Protein AF-A0A1B1MHD8-F1 (afdb_monomer)

Organism: Streptomyces lincolnensis (NCBI:txid1915)

Foldseek 3Di:
DDDDDDDDDDDDDDDDDDDPPDDDDDDDDPDPDVPPPPVPDFPQAFQKAFQPLWDWDDPDDQKIWTHDDLLQIKIWDRHDPLRVVLNVVRHRPDGPVVSQVVCVVSVHDPCPSVVVSSQCLQSLRIAHSPAQPDLLVVVVVVVQLCVLLVVVLSVQSSVDSGHRLSSNLLSLQLQAEEEEEDQALQRLLLLLLSQLNRRQYYAYDDADAADCNRDAVLGQHNVRGGPGRRVSSVVSSCVSHSDHRDDDDDDDPPDDPCPRHQEYEYEHPDLLCLVQNDQVVCVVCLVVQHWYWYWYDHAQKTKTAQGDRQLAAADSLLVNVVVCVVPVCVVVVSVCVVPDDDDPDTDDDRVSSNVRSVVNSVQVSCVSSVHHDLSRQWMWMAGPPVRDIDTHGRQHDPPDPRNNNVVVVVVVVVPPDDDDDDDDDDDDDDDDDDDDDDPDPIDMDRDPD

Structure (mmCIF, N/CA/C/O backbone):
data_AF-A0A1B1MHD8-F1
#
_entry.id   AF-A0A1B1MHD8-F1
#
loop_
_atom_site.group_PDB
_atom_site.id
_atom_site.type_symbol
_atom_site.label_atom_id
_atom_site.label_alt_id
_atom_site.label_comp_id
_atom_site.label_asym_id
_atom_site.label_entity_id
_atom_site.label_seq_id
_atom_site.pdbx_PDB_ins_code
_atom_site.Cartn_x
_atom_site.Cartn_y
_atom_site.Cartn_z
_atom_site.occupancy
_atom_site.B_iso_or_equiv
_atom_site.auth_seq_id
_atom_site.auth_comp_id
_atom_site.auth_asym_id
_atom_site.auth_atom_id
_atom_site.pdbx_PDB_model_num
ATOM 1 N N . MET A 1 1 ? -14.109 57.371 -32.909 1.00 41.34 1 MET A N 1
ATOM 2 C CA . MET A 1 1 ? -14.872 57.053 -34.135 1.00 41.34 1 MET A CA 1
ATOM 3 C C . MET A 1 1 ? -15.554 55.711 -33.911 1.00 41.34 1 MET A C 1
ATOM 5 O O . MET A 1 1 ? -14.866 54.716 -33.740 1.00 41.34 1 MET A O 1
ATOM 9 N N . ALA A 1 2 ? -16.878 55.718 -33.766 1.00 31.66 2 ALA A N 1
ATOM 10 C CA . ALA A 1 2 ? -17.711 54.517 -33.671 1.00 31.66 2 ALA A CA 1
ATOM 11 C C . ALA A 1 2 ? -18.017 53.971 -35.101 1.00 31.66 2 ALA A C 1
ATOM 13 O O . ALA A 1 2 ? -17.398 54.436 -36.056 1.00 31.66 2 ALA A O 1
ATOM 14 N N . PRO A 1 3 ? -18.943 53.016 -35.298 1.00 49.09 3 PRO A N 1
ATOM 15 C CA . PRO A 1 3 ? -18.685 51.583 -35.471 1.00 49.09 3 PRO A CA 1
ATOM 16 C C . PRO A 1 3 ? -19.202 51.065 -36.835 1.00 49.09 3 PRO A C 1
ATOM 18 O O . PRO A 1 3 ? -19.798 51.818 -37.603 1.00 49.09 3 PRO A O 1
ATOM 21 N N . ARG A 1 4 ? -19.083 49.760 -37.128 1.00 31.94 4 ARG A N 1
ATOM 22 C CA . ARG A 1 4 ? -19.975 49.100 -38.105 1.00 31.94 4 ARG A CA 1
ATOM 23 C C . ARG A 1 4 ? -20.475 47.744 -37.608 1.00 31.94 4 ARG A C 1
ATOM 25 O O . ARG A 1 4 ? -19.698 46.900 -37.179 1.00 31.94 4 ARG A O 1
ATOM 32 N N . ARG A 1 5 ? -21.804 47.600 -37.664 1.00 32.34 5 ARG A N 1
ATOM 33 C CA . ARG A 1 5 ? -22.634 46.418 -37.389 1.00 32.34 5 ARG A CA 1
ATOM 34 C C . ARG A 1 5 ? -23.069 45.757 -38.710 1.00 32.34 5 ARG A C 1
ATOM 36 O O . ARG A 1 5 ? -23.480 46.499 -39.594 1.00 32.34 5 ARG A O 1
ATOM 43 N N . GLY A 1 6 ? -23.096 44.414 -38.721 1.00 28.56 6 GLY A N 1
ATOM 44 C CA . GLY A 1 6 ? -24.099 43.499 -39.332 1.00 28.56 6 GLY A CA 1
ATOM 45 C C . GLY A 1 6 ? -24.258 43.427 -40.866 1.00 28.56 6 GLY A C 1
ATOM 46 O O . GLY A 1 6 ? -23.785 44.340 -41.537 1.00 28.56 6 GLY A O 1
ATOM 47 N N . PRO A 1 7 ? -24.967 42.405 -41.428 1.00 40.31 7 PRO A N 1
ATOM 48 C CA . PRO A 1 7 ? -25.921 41.497 -40.747 1.00 40.31 7 PRO A CA 1
ATOM 49 C C . PRO A 1 7 ? -25.906 39.976 -41.148 1.00 40.31 7 PRO A C 1
ATOM 51 O O . PRO A 1 7 ? -25.277 39.603 -42.130 1.00 40.31 7 PRO A O 1
ATOM 54 N N . THR A 1 8 ? -26.566 39.143 -40.307 1.00 29.80 8 THR A N 1
ATOM 55 C CA . THR A 1 8 ? -27.516 37.988 -40.521 1.00 29.80 8 THR A CA 1
ATOM 56 C C . THR A 1 8 ? -27.402 37.091 -41.783 1.00 29.80 8 THR A C 1
ATOM 58 O O . THR A 1 8 ? -27.144 37.609 -42.855 1.00 29.80 8 THR A O 1
ATOM 61 N N . ASP A 1 9 ? -27.709 35.786 -41.848 1.00 27.62 9 ASP A N 1
ATOM 62 C CA . ASP A 1 9 ? -28.460 34.829 -41.016 1.00 27.62 9 ASP A CA 1
ATOM 63 C C . ASP A 1 9 ? -28.302 33.392 -41.590 1.00 27.62 9 ASP A C 1
ATOM 65 O O . ASP A 1 9 ? -27.870 33.222 -42.731 1.00 27.62 9 ASP A O 1
ATOM 69 N N . SER A 1 10 ? -28.852 32.417 -40.856 1.00 27.47 10 SER A N 1
ATOM 70 C CA . SER A 1 10 ? -29.434 31.127 -41.294 1.00 27.47 10 SER A CA 1
ATOM 71 C C . SER A 1 10 ? -28.574 29.849 -41.369 1.00 27.47 10 SER A C 1
ATOM 73 O O . SER A 1 10 ? -27.632 29.728 -42.145 1.00 27.47 10 SER A O 1
ATOM 75 N N . GLY A 1 11 ? -29.024 28.831 -40.616 1.00 26.61 11 GLY A N 1
ATOM 76 C CA . GLY A 1 11 ? -28.878 27.418 -40.992 1.00 26.61 11 GLY A CA 1
ATOM 77 C C . GLY A 1 11 ? -28.378 26.462 -39.906 1.00 26.61 11 GLY A C 1
ATOM 78 O O . GLY A 1 11 ? -27.236 26.025 -39.963 1.00 26.61 11 GLY A O 1
ATOM 79 N N . GLY A 1 12 ? -29.239 26.071 -38.956 1.00 24.97 12 GLY A N 1
ATOM 80 C CA . GLY A 1 12 ? -29.064 24.800 -38.229 1.00 24.97 12 GLY A CA 1
ATOM 81 C C . GLY A 1 12 ? -29.217 23.592 -39.175 1.00 24.97 12 GLY A C 1
ATOM 82 O O . GLY A 1 12 ? -29.747 23.750 -40.276 1.00 24.97 12 GLY A O 1
ATOM 83 N N . PRO A 1 13 ? -28.809 22.381 -38.754 1.00 29.34 13 PRO A N 1
ATOM 84 C CA . PRO A 1 13 ? -29.635 21.689 -37.774 1.00 29.34 13 PRO A CA 1
ATOM 85 C C . PRO A 1 13 ? -28.867 21.000 -36.638 1.00 29.34 13 PRO A C 1
ATOM 87 O O . PRO A 1 13 ? -27.686 20.675 -36.692 1.00 29.34 13 PRO A O 1
ATOM 90 N N . THR A 1 14 ? -29.649 20.775 -35.594 1.00 28.98 14 THR A N 1
ATOM 91 C CA . THR A 1 14 ? -29.456 19.914 -34.435 1.00 28.98 14 THR A CA 1
ATOM 92 C C . THR A 1 14 ? -29.049 18.484 -34.783 1.00 28.98 14 THR A C 1
ATOM 94 O O . THR A 1 14 ? -29.803 17.779 -35.448 1.00 28.98 14 THR A O 1
ATOM 97 N N . THR A 1 15 ? -27.971 18.008 -34.166 1.00 28.64 15 THR A N 1
ATOM 98 C CA . THR A 1 15 ? -27.818 16.601 -33.771 1.00 28.64 15 THR A CA 1
ATOM 99 C C . THR A 1 15 ? -27.104 16.556 -32.429 1.00 28.64 15 THR A C 1
ATOM 101 O O . THR A 1 15 ? -25.943 16.949 -32.314 1.00 28.64 15 THR A O 1
ATOM 104 N N . GLY A 1 16 ? -27.836 16.132 -31.399 1.00 27.42 16 GLY A N 1
ATOM 105 C CA . GLY A 1 16 ? -27.281 15.861 -30.083 1.00 27.42 16 GLY A CA 1
ATOM 106 C C . GLY A 1 16 ? -26.300 14.695 -30.133 1.00 27.42 16 GLY A C 1
ATOM 107 O O . GLY A 1 16 ? -26.490 13.739 -30.881 1.00 27.42 16 GLY A O 1
ATOM 108 N N . SER A 1 17 ? -25.264 14.760 -29.304 1.00 28.06 17 SER A N 1
ATOM 109 C CA . SER A 1 17 ? -24.520 13.573 -28.912 1.00 28.06 17 SER A CA 1
ATOM 110 C C . SER A 1 17 ? -24.480 13.495 -27.393 1.00 28.06 17 SER A C 1
ATOM 112 O O . SER A 1 17 ? -24.308 14.474 -26.664 1.00 28.06 17 SER A O 1
ATOM 114 N N . HIS A 1 18 ? -24.804 12.293 -26.948 1.00 26.45 18 HIS A N 1
ATOM 115 C CA . HIS A 1 18 ? -25.154 11.920 -25.601 1.00 26.45 18 HIS A CA 1
ATOM 116 C C . HIS A 1 18 ? -24.003 12.142 -24.619 1.00 26.45 18 HIS A C 1
ATOM 118 O O . HIS A 1 18 ? -22.883 11.673 -24.819 1.00 26.45 18 HIS A O 1
ATOM 124 N N . ARG A 1 19 ? -24.327 12.757 -23.477 1.00 26.39 19 ARG A N 1
ATOM 125 C CA . ARG A 1 19 ? -23.605 12.505 -22.230 1.00 26.39 19 ARG A CA 1
ATOM 126 C C . ARG A 1 19 ? -23.848 11.046 -21.847 1.00 26.39 19 ARG A C 1
ATOM 128 O O . ARG A 1 19 ? -24.887 10.730 -21.280 1.00 26.39 19 ARG A O 1
ATOM 135 N N . HIS A 1 20 ? -22.895 10.169 -22.141 1.00 25.25 20 HIS A N 1
ATOM 136 C CA . HIS A 1 20 ? -22.797 8.879 -21.467 1.00 25.25 20 HIS A CA 1
ATOM 137 C C . HIS A 1 20 ? -21.914 9.034 -20.227 1.00 25.25 20 HIS A C 1
ATOM 139 O O . HIS A 1 20 ? -20.727 8.728 -20.218 1.00 25.25 20 HIS A O 1
ATOM 145 N N . THR A 1 21 ? -22.520 9.534 -19.155 1.00 30.81 21 THR A N 1
ATOM 146 C CA . THR A 1 21 ? -22.145 9.144 -17.796 1.00 30.81 21 THR A CA 1
ATOM 147 C C . THR A 1 21 ? -22.749 7.763 -17.566 1.00 30.81 21 THR A C 1
ATOM 149 O O . THR A 1 21 ? -23.936 7.649 -17.276 1.00 30.81 21 THR A O 1
ATOM 152 N N . GLY A 1 22 ? -21.956 6.722 -17.811 1.00 24.75 22 GLY A N 1
ATOM 153 C CA . GLY A 1 22 ? -22.330 5.325 -17.616 1.00 24.75 22 GLY A CA 1
ATOM 154 C C . GLY A 1 22 ? -21.386 4.676 -16.617 1.00 24.75 22 GLY A C 1
ATOM 155 O O . GLY A 1 22 ? -20.288 4.258 -16.965 1.00 24.75 22 GLY A O 1
ATOM 156 N N . THR A 1 23 ? -21.826 4.638 -15.367 1.00 32.97 23 THR A N 1
ATOM 157 C CA . THR A 1 23 ? -21.422 3.681 -14.337 1.00 32.97 23 THR A CA 1
ATOM 158 C C . THR A 1 23 ? -21.539 2.255 -14.872 1.00 32.97 23 THR A C 1
ATOM 160 O O . THR A 1 23 ? -22.651 1.795 -15.088 1.00 32.97 23 THR A O 1
ATOM 163 N N . PHE A 1 24 ? -20.414 1.565 -15.062 1.00 24.97 24 PHE A N 1
ATOM 164 C CA . PHE A 1 24 ? -20.344 0.104 -15.170 1.00 24.97 24 PHE A CA 1
ATOM 165 C C . PHE A 1 24 ? -18.982 -0.357 -14.632 1.00 24.97 24 PHE A C 1
ATOM 167 O O . PHE A 1 24 ? -17.990 -0.399 -15.352 1.00 24.97 24 PHE A O 1
ATOM 174 N N . TYR A 1 25 ? -18.941 -0.652 -13.333 1.00 31.33 25 TYR A N 1
ATOM 175 C CA . TYR A 1 25 ? -17.921 -1.483 -12.685 1.00 31.33 25 TYR A CA 1
ATOM 176 C C . TYR A 1 25 ? -18.634 -2.355 -11.645 1.00 31.33 25 TYR A C 1
ATOM 178 O O . TYR A 1 25 ? -18.416 -2.241 -10.446 1.00 31.33 25 TYR A O 1
ATOM 186 N N . GLU A 1 26 ? -19.521 -3.215 -12.128 1.00 32.91 26 GLU A N 1
ATOM 187 C CA . GLU A 1 26 ? -19.965 -4.414 -11.424 1.00 32.91 26 GLU A CA 1
ATOM 188 C C . GLU A 1 26 ? -19.701 -5.566 -12.388 1.00 32.91 26 GLU A C 1
ATOM 190 O O . GLU A 1 26 ? -20.222 -5.578 -13.500 1.00 32.91 26 GLU A O 1
ATOM 195 N N . GLY A 1 27 ? -18.793 -6.468 -12.014 1.00 30.22 27 GLY A N 1
ATOM 196 C CA . GLY A 1 27 ? -18.429 -7.606 -12.861 1.00 30.22 27 GLY A CA 1
ATOM 197 C C . GLY A 1 27 ? -16.956 -8.011 -12.858 1.00 30.22 27 GLY A C 1
ATOM 198 O O . GLY A 1 27 ? -16.501 -8.545 -13.855 1.00 30.22 27 GLY A O 1
ATOM 199 N N . TYR A 1 28 ? -16.203 -7.756 -11.784 1.00 33.44 28 TYR A N 1
ATOM 200 C CA . TYR A 1 28 ? -14.934 -8.441 -11.478 1.00 33.44 28 TYR A CA 1
ATOM 201 C C . TYR A 1 28 ? -14.790 -8.508 -9.956 1.00 33.44 28 TYR A C 1
ATOM 203 O O . TYR A 1 28 ? -14.098 -7.700 -9.344 1.00 33.44 28 TYR A O 1
ATOM 211 N N . GLY A 1 29 ? -15.544 -9.404 -9.325 1.00 31.14 29 GLY A N 1
ATOM 212 C CA . GLY A 1 29 ? -15.557 -9.530 -7.865 1.00 31.14 29 GLY A CA 1
ATOM 213 C C . GLY A 1 29 ? -16.407 -10.685 -7.349 1.00 31.14 29 GLY A C 1
ATOM 214 O O . GLY A 1 29 ? -16.916 -10.607 -6.238 1.00 31.14 29 GLY A O 1
ATOM 215 N N . GLY A 1 30 ? -16.606 -11.724 -8.159 1.00 28.44 30 GLY A N 1
ATOM 216 C CA . GLY A 1 30 ? -17.362 -12.906 -7.771 1.00 28.44 30 GLY A CA 1
ATOM 217 C C . GLY A 1 30 ? -16.461 -14.127 -7.815 1.00 28.44 30 GLY A C 1
ATOM 218 O O . GLY A 1 30 ? -16.026 -14.501 -8.894 1.00 28.44 30 GLY A O 1
ATOM 219 N N . LEU A 1 31 ? -16.252 -14.734 -6.644 1.00 33.19 31 LEU A N 1
ATOM 220 C CA . LEU A 1 31 ? -15.837 -16.130 -6.456 1.00 33.19 31 LEU A CA 1
ATOM 221 C C . LEU A 1 31 ? -14.356 -16.483 -6.681 1.00 33.19 31 LEU A C 1
ATOM 223 O O . LEU A 1 31 ? -14.032 -17.491 -7.295 1.00 33.19 31 LEU A O 1
ATOM 227 N N . VAL A 1 32 ? -13.459 -15.779 -5.985 1.00 36.06 32 VAL A N 1
ATOM 228 C CA . VAL A 1 32 ? -12.179 -16.380 -5.559 1.00 36.06 32 VAL A CA 1
ATOM 229 C C . VAL A 1 32 ? -12.111 -16.392 -4.034 1.00 36.06 32 VAL A C 1
ATOM 231 O O . VAL A 1 32 ? -11.437 -15.560 -3.443 1.00 36.06 32 VAL A O 1
ATOM 234 N N . MET A 1 33 ? -12.902 -17.271 -3.401 1.00 33.06 33 MET A N 1
ATOM 235 C CA . MET A 1 33 ? -12.658 -17.875 -2.069 1.00 33.06 33 MET A CA 1
ATOM 236 C C . MET A 1 33 ? -13.838 -18.730 -1.547 1.00 33.06 33 MET A C 1
ATOM 238 O O . MET A 1 33 ? -14.000 -18.898 -0.340 1.00 33.06 33 MET A O 1
ATOM 242 N N . GLU A 1 34 ? -14.634 -19.380 -2.399 1.00 28.20 34 GLU A N 1
ATOM 243 C CA . GLU A 1 34 ? -15.434 -20.525 -1.929 1.00 28.20 34 GLU A CA 1
ATOM 244 C C . GLU A 1 34 ? -14.549 -21.770 -1.886 1.00 28.20 34 GLU A C 1
ATOM 246 O O . GLU A 1 34 ? -14.588 -22.599 -2.775 1.00 28.20 34 GLU A O 1
ATOM 251 N N . HIS A 1 35 ? -13.652 -21.821 -0.900 1.00 27.61 35 HIS A N 1
ATOM 252 C CA . HIS A 1 35 ? -13.132 -23.038 -0.255 1.00 27.61 35 HIS A CA 1
ATOM 253 C C . HIS A 1 35 ? -12.127 -22.667 0.855 1.00 27.61 35 HIS A C 1
ATOM 255 O O . HIS A 1 35 ? -11.091 -23.301 1.014 1.00 27.61 35 HIS A O 1
ATOM 261 N N . MET A 1 36 ? -12.419 -21.628 1.650 1.00 30.80 36 MET A N 1
ATOM 262 C CA . MET A 1 36 ? -11.847 -21.492 3.000 1.00 30.80 36 MET A CA 1
ATOM 263 C C . MET A 1 36 ? -12.634 -20.522 3.897 1.00 30.80 36 MET A C 1
ATOM 265 O O . MET A 1 36 ? -12.055 -19.856 4.745 1.00 30.80 36 MET A O 1
ATOM 269 N N . VAL A 1 37 ? -13.962 -20.447 3.762 1.00 30.44 37 VAL A N 1
ATOM 270 C CA . VAL A 1 37 ? -14.796 -19.846 4.814 1.00 30.44 37 VAL A CA 1
ATOM 271 C C . VAL A 1 37 ? -15.161 -20.963 5.782 1.00 30.44 37 VAL A C 1
ATOM 273 O O . VAL A 1 37 ? -16.256 -21.519 5.766 1.00 30.44 37 VAL A O 1
ATOM 276 N N . SER A 1 38 ? -14.194 -21.329 6.627 1.00 27.66 38 SER A N 1
ATOM 277 C CA . SER A 1 38 ? -14.562 -21.841 7.945 1.00 27.66 38 SER A CA 1
ATOM 278 C C . SER A 1 38 ? -15.497 -20.797 8.540 1.00 27.66 38 SER A C 1
ATOM 280 O O . SER A 1 38 ? -15.150 -19.618 8.518 1.00 27.66 38 SER A O 1
ATOM 282 N N . SER A 1 39 ? -16.668 -21.206 9.028 1.00 30.17 39 SER A N 1
ATOM 283 C CA . SER A 1 39 ? -17.520 -20.368 9.871 1.00 30.17 39 SER A CA 1
ATOM 284 C C . SER A 1 39 ? -16.655 -19.854 11.025 1.00 30.17 39 SER A C 1
ATOM 286 O O . SER A 1 39 ? -16.397 -20.563 11.998 1.00 30.17 39 SER A O 1
ATOM 288 N N . ALA A 1 40 ? -16.066 -18.675 10.849 1.00 35.97 40 ALA A N 1
ATOM 289 C CA . ALA A 1 40 ? -15.285 -18.022 11.869 1.00 35.97 40 ALA A CA 1
ATOM 290 C C . ALA A 1 40 ? -16.325 -17.439 12.812 1.00 35.97 40 ALA A C 1
ATOM 292 O O . ALA A 1 40 ? -17.047 -16.511 12.453 1.00 35.97 40 ALA A O 1
ATOM 293 N N . ALA A 1 41 ? -16.467 -18.050 13.986 1.00 44.25 41 ALA A N 1
ATOM 294 C CA . ALA A 1 41 ? -17.171 -17.413 15.083 1.00 44.25 41 ALA A CA 1
ATOM 295 C C . ALA A 1 41 ? -16.630 -15.982 15.204 1.00 44.25 41 ALA A C 1
ATOM 297 O O . ALA A 1 41 ? -15.411 -15.816 15.286 1.00 44.25 41 ALA A O 1
ATOM 298 N N . VAL A 1 42 ? -17.520 -14.983 15.166 1.00 53.19 42 VAL A N 1
ATOM 299 C CA . VAL A 1 42 ? -17.166 -13.563 15.320 1.00 53.19 42 VAL A CA 1
ATOM 300 C C . VAL A 1 42 ? -16.192 -13.453 16.487 1.00 53.19 42 VAL A C 1
ATOM 302 O O . VAL A 1 42 ? -16.483 -13.940 17.588 1.00 53.19 42 VAL A O 1
ATOM 305 N N . ALA A 1 43 ? -14.999 -12.908 16.249 1.00 64.38 43 ALA A N 1
ATOM 306 C CA . ALA A 1 43 ? -13.980 -12.869 17.282 1.00 64.38 43 ALA A CA 1
ATOM 307 C C . ALA A 1 43 ? -14.445 -11.895 18.371 1.00 64.38 43 ALA A C 1
ATOM 309 O O . ALA A 1 43 ? -14.492 -10.683 18.174 1.00 64.38 43 ALA A O 1
ATOM 310 N N . HIS A 1 44 ? -14.830 -12.424 19.534 1.00 76.19 44 HIS A N 1
ATOM 311 C CA . HIS A 1 44 ? -15.342 -11.589 20.614 1.00 76.19 44 HIS A CA 1
ATOM 312 C C . HIS A 1 44 ? -14.185 -10.808 21.257 1.00 76.19 44 HIS A C 1
ATOM 314 O O . HIS A 1 44 ? -13.212 -11.427 21.710 1.00 76.19 44 HIS A O 1
ATOM 320 N N . PRO A 1 45 ? -14.265 -9.466 21.330 1.00 87.31 45 PRO A N 1
ATOM 321 C CA . PRO A 1 45 ? -13.195 -8.655 21.893 1.00 87.31 45 PRO A CA 1
ATOM 322 C C . PRO A 1 45 ? -13.030 -8.948 23.385 1.00 87.31 45 PRO A C 1
ATOM 324 O O . PRO A 1 45 ? -13.988 -8.888 24.157 1.00 87.31 45 PRO A O 1
ATOM 327 N N . ARG A 1 46 ? -11.796 -9.221 23.818 1.00 90.75 46 ARG A N 1
ATOM 328 C CA . ARG A 1 46 ? -11.489 -9.478 25.234 1.00 90.75 46 ARG A CA 1
ATOM 329 C C . ARG A 1 46 ? -11.552 -8.203 26.058 1.00 90.75 46 ARG A C 1
ATOM 331 O O . ARG A 1 46 ? -12.046 -8.221 27.185 1.00 90.75 46 ARG A O 1
ATOM 338 N N . VAL A 1 47 ? -11.020 -7.112 25.508 1.00 94.75 47 VAL A N 1
ATOM 339 C CA . VAL A 1 47 ? -11.008 -5.782 26.123 1.00 94.75 47 VAL A CA 1
ATOM 340 C C . VAL A 1 47 ? -11.528 -4.775 25.092 1.00 94.75 47 VAL A C 1
ATOM 342 O O . VAL A 1 47 ? -10.733 -4.165 24.370 1.00 94.75 47 VAL A O 1
ATOM 345 N N . PRO A 1 48 ? -12.862 -4.626 24.987 1.00 95.75 48 PRO A N 1
ATOM 346 C CA . PRO A 1 48 ? -13.490 -3.829 23.941 1.00 95.75 48 PRO A CA 1
ATOM 347 C C . PRO A 1 48 ? -13.091 -2.353 24.000 1.00 95.75 48 PRO A C 1
ATOM 349 O O . PRO A 1 48 ? -13.111 -1.716 25.060 1.00 95.75 48 PRO A O 1
ATOM 352 N N . ILE A 1 49 ? -12.785 -1.792 22.834 1.00 95.56 49 ILE A N 1
ATOM 353 C CA . ILE A 1 49 ? -12.576 -0.360 22.644 1.00 95.56 49 ILE A CA 1
ATOM 354 C C . ILE A 1 49 ? -13.326 0.114 21.403 1.00 95.56 49 ILE A C 1
ATOM 356 O O . ILE A 1 49 ? -13.153 -0.434 20.321 1.00 95.56 49 ILE A O 1
ATOM 360 N N . VAL A 1 50 ? -14.153 1.150 21.528 1.00 94.50 50 VAL A N 1
ATOM 361 C CA . VAL A 1 50 ? -14.707 1.839 20.356 1.00 94.50 50 VAL A CA 1
ATOM 362 C C . VAL A 1 50 ? -13.549 2.433 19.564 1.00 94.50 50 VAL A C 1
ATOM 364 O O . VAL A 1 50 ? -12.718 3.143 20.131 1.00 94.50 50 VAL A O 1
ATOM 367 N N . LYS A 1 51 ? -13.487 2.150 18.259 1.00 94.31 51 LYS A N 1
ATOM 368 C CA . LYS A 1 51 ? -12.349 2.511 17.406 1.00 94.31 51 LYS A CA 1
ATOM 369 C C . LYS A 1 51 ? -12.042 4.012 17.503 1.00 94.31 51 LYS A C 1
ATOM 371 O O . LYS A 1 51 ? -12.799 4.822 16.965 1.00 94.31 51 LYS A O 1
ATOM 376 N N . PRO A 1 52 ? -10.906 4.411 18.111 1.00 90.81 52 PRO A N 1
ATOM 377 C CA . PRO A 1 52 ? -10.598 5.824 18.343 1.00 90.81 52 PRO A CA 1
ATOM 378 C C . PRO A 1 52 ? -10.286 6.583 17.045 1.00 90.81 52 PRO A C 1
ATOM 380 O O . PRO A 1 52 ? -10.312 7.812 17.019 1.00 90.81 52 PRO A O 1
ATOM 383 N N . ALA A 1 53 ? -9.997 5.857 15.960 1.00 93.69 53 ALA A N 1
ATOM 384 C CA . ALA A 1 53 ? -9.783 6.418 14.632 1.00 93.69 53 ALA A CA 1
ATOM 385 C C . ALA A 1 53 ? -11.070 6.997 14.010 1.00 93.69 53 ALA A C 1
ATOM 387 O O . ALA A 1 53 ? -10.997 7.866 13.138 1.00 93.69 53 ALA A O 1
ATOM 388 N N . LEU A 1 54 ? -12.250 6.555 14.460 1.00 93.12 54 LEU A N 1
ATOM 389 C CA . LEU A 1 54 ? -13.532 7.095 14.019 1.00 93.12 54 LEU A CA 1
ATOM 390 C C . LEU A 1 54 ? -13.909 8.305 14.875 1.00 93.12 54 LEU A C 1
ATOM 392 O O . LEU A 1 54 ? -14.014 8.228 16.098 1.00 93.12 54 LEU A O 1
ATOM 396 N N . ARG A 1 55 ? -14.180 9.441 14.226 1.00 93.06 55 ARG A N 1
ATOM 397 C CA . ARG A 1 55 ? -14.809 10.574 14.918 1.00 93.06 55 ARG A CA 1
ATOM 398 C C . ARG A 1 55 ? -16.240 10.214 15.288 1.00 93.06 55 ARG A C 1
ATOM 400 O O . ARG A 1 55 ? -16.948 9.623 14.482 1.00 93.06 55 ARG A O 1
ATOM 407 N N . ARG A 1 56 ? -16.660 10.609 16.485 1.00 92.25 56 ARG A N 1
ATOM 408 C CA . ARG A 1 56 ? -18.004 10.366 17.006 1.00 92.25 56 ARG A CA 1
ATOM 409 C C . ARG A 1 56 ? -18.771 11.680 17.106 1.00 92.25 56 ARG A C 1
ATOM 411 O O . ARG A 1 56 ? -18.208 12.674 17.560 1.00 92.25 56 ARG A O 1
ATOM 418 N N . GLY A 1 57 ? -20.045 11.673 16.731 1.00 91.69 57 GLY A N 1
ATOM 419 C CA . GLY A 1 57 ? -20.940 12.820 16.880 1.00 91.69 57 GLY A CA 1
ATOM 420 C C . GLY A 1 57 ? -22.401 12.393 16.971 1.00 91.69 57 GLY A C 1
ATOM 421 O O . GLY A 1 57 ? -22.790 11.387 16.390 1.00 91.69 57 GLY A O 1
ATOM 422 N N . TRP A 1 58 ? -23.213 13.148 17.706 1.00 93.38 58 TRP A N 1
ATOM 423 C CA . TRP A 1 58 ? -24.657 12.925 17.789 1.00 93.38 58 TRP A CA 1
ATOM 424 C C . TRP A 1 58 ? -25.355 13.581 16.597 1.00 93.38 58 TRP A C 1
ATOM 426 O O . TRP A 1 58 ? -25.121 14.759 16.327 1.00 93.38 58 TRP A O 1
ATOM 436 N N . ARG A 1 59 ? -26.197 12.829 15.878 1.00 91.62 59 ARG A N 1
ATOM 437 C CA . ARG A 1 59 ? -27.050 13.385 14.809 1.00 91.62 59 ARG A CA 1
ATOM 438 C C . ARG A 1 59 ? -28.323 14.000 15.378 1.00 91.62 59 ARG A C 1
ATOM 440 O O . ARG A 1 59 ? -28.816 14.999 14.867 1.00 91.62 59 ARG A O 1
ATOM 447 N N . ASP A 1 60 ? -28.823 13.397 16.445 1.00 90.56 60 ASP A N 1
ATOM 448 C CA . ASP A 1 60 ? -29.998 13.811 17.199 1.00 90.56 60 ASP A CA 1
ATOM 449 C C . ASP A 1 60 ? -29.884 13.277 18.643 1.00 90.56 60 ASP A C 1
ATOM 451 O O . ASP A 1 60 ? -28.796 12.920 19.095 1.00 90.56 60 ASP A O 1
ATOM 455 N N . ARG A 1 61 ? -30.992 13.252 19.396 1.00 88.38 61 ARG A N 1
ATOM 456 C CA . ARG A 1 61 ? -31.006 12.849 20.813 1.00 88.38 61 ARG A CA 1
ATOM 457 C C . ARG A 1 61 ? -30.758 11.359 21.058 1.00 88.38 61 ARG A C 1
ATOM 459 O O . ARG A 1 61 ? -30.460 11.009 22.194 1.00 88.38 61 ARG A O 1
ATOM 466 N N . ASN A 1 62 ? -30.939 10.496 20.060 1.00 92.88 62 ASN A N 1
ATOM 467 C CA . ASN A 1 62 ? -30.852 9.044 20.227 1.00 92.88 62 ASN A CA 1
ATOM 468 C C . ASN A 1 62 ? -30.000 8.352 19.153 1.00 92.88 62 ASN A C 1
ATOM 470 O O . ASN A 1 62 ? -29.813 7.144 19.221 1.00 92.88 62 ASN A O 1
ATOM 474 N N . THR A 1 63 ? -29.439 9.080 18.191 1.00 93.50 63 THR A N 1
ATOM 475 C CA . THR A 1 63 ? -28.638 8.497 17.112 1.00 93.50 63 THR A CA 1
ATOM 476 C C . THR A 1 63 ? -27.225 9.061 17.113 1.00 93.50 63 THR A C 1
ATOM 478 O O . THR A 1 63 ? -27.008 10.267 16.951 1.00 93.50 63 THR A O 1
ATOM 481 N N . VAL A 1 64 ? -26.244 8.168 17.237 1.00 94.06 64 VAL A N 1
ATOM 482 C CA . VAL A 1 64 ? -24.819 8.500 17.164 1.00 94.06 64 VAL A CA 1
ATOM 483 C C . VAL A 1 64 ? -24.252 8.097 15.805 1.00 94.06 64 VAL A C 1
ATOM 485 O O . VAL A 1 64 ? -24.560 7.034 15.271 1.00 94.06 64 VAL A O 1
ATOM 488 N N . GLN A 1 65 ? -23.412 8.952 15.233 1.00 94.88 65 GLN A N 1
ATOM 489 C CA . GLN A 1 65 ? -22.619 8.669 14.047 1.00 94.88 65 GLN A CA 1
ATOM 490 C C . GLN A 1 65 ? -21.159 8.428 14.431 1.00 94.88 65 GLN A C 1
ATOM 492 O O . GLN A 1 65 ? -20.570 9.180 15.212 1.00 94.88 65 GLN A O 1
ATOM 497 N N . PHE A 1 66 ? -20.575 7.410 13.813 1.00 94.31 66 PHE A N 1
ATOM 498 C CA . PHE A 1 66 ? -19.152 7.112 13.803 1.00 94.31 66 PHE A CA 1
ATOM 499 C C . PHE A 1 66 ? -18.604 7.367 12.401 1.00 94.31 66 PHE A C 1
ATOM 501 O O . PHE A 1 66 ? -19.211 6.948 11.425 1.00 94.31 66 PHE A O 1
ATOM 508 N N . GLY A 1 67 ? -17.459 8.034 12.287 1.00 93.12 67 GLY A N 1
ATOM 509 C CA . GLY A 1 67 ? -16.821 8.360 11.012 1.00 93.12 67 GLY A CA 1
ATOM 510 C C . GLY A 1 67 ? -17.357 9.632 10.344 1.00 93.12 67 GLY A C 1
ATOM 511 O O . GLY A 1 67 ? -18.465 10.099 10.610 1.00 93.12 67 GLY A O 1
ATOM 512 N N . MET A 1 68 ? -16.525 10.210 9.470 1.00 92.06 68 MET A N 1
ATOM 513 C CA . MET A 1 68 ? -16.802 11.479 8.772 1.00 92.06 68 MET A CA 1
ATOM 514 C C . MET A 1 68 ? -16.891 11.347 7.254 1.00 92.06 68 MET A C 1
ATOM 516 O O . MET A 1 68 ? -17.317 12.293 6.611 1.00 92.06 68 MET A O 1
ATOM 520 N N . THR A 1 69 ? -16.431 10.242 6.667 1.00 91.62 69 THR A N 1
ATOM 521 C CA . THR A 1 69 ? -16.388 10.062 5.210 1.00 91.62 69 THR A CA 1
ATOM 522 C C . THR A 1 69 ? -17.344 8.949 4.791 1.00 91.62 69 THR A C 1
ATOM 524 O O . THR A 1 69 ? -17.479 7.976 5.537 1.00 91.62 69 THR A O 1
ATOM 527 N N . PRO A 1 70 ? -17.965 9.021 3.598 1.00 88.69 70 PRO A N 1
ATOM 528 C CA . PRO A 1 70 ? -18.928 8.011 3.145 1.00 88.69 70 PRO A CA 1
ATOM 529 C C . PRO A 1 70 ? -18.396 6.569 3.175 1.00 88.69 70 PRO A C 1
ATOM 531 O O . PRO A 1 70 ? -19.149 5.623 3.397 1.00 88.69 70 PRO A O 1
ATOM 534 N N . ALA A 1 71 ? -17.084 6.394 2.990 1.00 87.38 71 ALA A N 1
ATOM 535 C CA . ALA A 1 71 ? -16.439 5.085 3.015 1.00 87.38 71 ALA A CA 1
ATOM 536 C C . ALA A 1 71 ? -16.543 4.382 4.383 1.00 87.38 71 ALA A C 1
ATOM 538 O O . ALA A 1 71 ? -16.699 3.161 4.422 1.00 87.38 71 ALA A O 1
ATOM 539 N N . HIS A 1 72 ? -16.494 5.143 5.484 1.00 89.94 72 HIS A N 1
ATOM 540 C CA . HIS A 1 72 ? -16.386 4.609 6.851 1.00 89.94 72 HIS A CA 1
ATOM 541 C C . HIS A 1 72 ? -17.509 5.058 7.792 1.00 89.94 72 HIS A C 1
ATOM 543 O O . HIS A 1 72 ? -17.564 4.603 8.931 1.00 89.94 72 HIS A O 1
ATOM 549 N N . ALA A 1 73 ? -18.368 5.988 7.370 1.00 92.19 73 ALA A N 1
ATOM 550 C CA . ALA A 1 73 ? -19.364 6.562 8.255 1.00 92.19 73 ALA A CA 1
ATOM 551 C C . ALA A 1 73 ? -20.547 5.612 8.496 1.00 92.19 73 ALA A C 1
ATOM 553 O O . ALA A 1 73 ? -21.175 5.109 7.562 1.00 92.19 73 ALA A O 1
ATOM 554 N N . MET A 1 74 ? -20.881 5.412 9.768 1.00 92.06 74 MET A N 1
ATOM 555 C CA . MET A 1 74 ? -21.970 4.556 10.226 1.00 92.06 74 MET A CA 1
ATOM 556 C C . MET A 1 74 ? -22.804 5.261 11.285 1.00 92.06 74 MET A C 1
ATOM 558 O O . MET A 1 74 ? -22.281 6.017 12.099 1.00 92.06 74 MET A O 1
ATOM 562 N N . THR A 1 75 ? -24.100 4.985 11.307 1.00 93.62 75 THR A N 1
ATOM 563 C CA . THR A 1 75 ? -25.021 5.453 12.346 1.00 93.62 75 THR A CA 1
ATOM 564 C C . THR A 1 75 ? -25.497 4.292 13.198 1.00 93.62 75 THR A C 1
ATOM 566 O O . THR A 1 75 ? -25.841 3.244 12.654 1.00 93.62 75 THR A O 1
ATOM 569 N N . LEU A 1 76 ? -25.567 4.513 14.507 1.00 92.19 76 LEU A N 1
ATOM 570 C CA . LEU A 1 76 ? -26.121 3.603 15.499 1.00 92.19 76 LEU A CA 1
ATOM 571 C C . LEU A 1 76 ? -27.278 4.307 16.216 1.00 92.19 76 LEU A C 1
ATOM 573 O O . LEU A 1 76 ? -27.082 5.354 16.837 1.00 92.19 76 LEU A O 1
ATOM 577 N N . GLY A 1 77 ? -28.476 3.734 16.130 1.00 89.88 77 GLY A N 1
ATOM 578 C CA . GLY A 1 77 ? -29.655 4.275 16.801 1.00 89.88 77 GLY A CA 1
ATOM 579 C C . GLY A 1 77 ? -30.944 3.496 16.512 1.00 89.88 77 GLY A C 1
ATOM 580 O O . GLY A 1 77 ? -30.973 2.667 15.594 1.00 89.88 77 GLY A O 1
ATOM 581 N N . PRO A 1 78 ? -32.018 3.755 17.278 1.00 90.19 78 PRO A N 1
ATOM 582 C CA . PRO A 1 78 ? -32.056 4.665 18.428 1.00 90.19 78 PRO A CA 1
ATOM 583 C C . PRO A 1 78 ? -31.373 4.068 19.674 1.00 90.19 78 PRO A C 1
ATOM 585 O O . PRO A 1 78 ? -31.455 2.870 19.919 1.00 90.19 78 PRO A O 1
ATOM 588 N N . LEU A 1 79 ? -30.708 4.911 20.460 1.00 90.12 79 LEU A N 1
ATOM 589 C CA . LEU A 1 79 ? -30.059 4.599 21.731 1.00 90.12 79 LEU A CA 1
ATOM 590 C C . LEU A 1 79 ? -30.792 5.306 22.869 1.00 90.12 79 LEU A C 1
ATOM 592 O O . LEU A 1 79 ? -31.077 6.502 22.788 1.00 90.12 79 LEU A O 1
ATOM 596 N N . ASP A 1 80 ? -31.066 4.577 23.944 1.00 89.38 80 ASP A N 1
ATOM 597 C CA . ASP A 1 80 ? -31.482 5.176 25.206 1.00 89.38 80 ASP A CA 1
ATOM 598 C C . ASP A 1 80 ? -30.278 5.833 25.926 1.00 89.38 80 ASP A C 1
ATOM 600 O O . ASP A 1 80 ? -29.120 5.513 25.624 1.00 89.38 80 ASP A O 1
ATOM 604 N N . PRO A 1 81 ? -30.516 6.750 26.885 1.00 88.94 81 PRO A N 1
ATOM 605 C CA . PRO A 1 81 ? -29.441 7.441 27.596 1.00 88.94 81 PRO A CA 1
ATOM 606 C C . PRO A 1 81 ? -28.471 6.518 28.346 1.00 88.94 81 PRO A C 1
ATOM 608 O O . PRO A 1 81 ? -27.282 6.830 28.407 1.00 88.94 81 PRO A O 1
ATOM 611 N N . ALA A 1 82 ? -28.935 5.387 28.891 1.00 91.00 82 ALA A N 1
ATOM 612 C CA . ALA A 1 82 ? -28.069 4.463 29.620 1.00 91.00 82 ALA A CA 1
ATOM 613 C C . ALA A 1 82 ? -27.116 3.747 28.655 1.00 91.00 82 ALA A C 1
ATOM 615 O O . ALA A 1 82 ? -25.906 3.740 28.882 1.00 91.00 82 ALA A O 1
ATOM 616 N N . THR A 1 83 ? -27.622 3.248 27.521 1.00 91.06 83 THR A N 1
ATOM 617 C CA . THR A 1 83 ? -26.783 2.668 26.459 1.00 91.06 83 THR A CA 1
ATOM 618 C C . THR A 1 83 ? -25.811 3.700 25.883 1.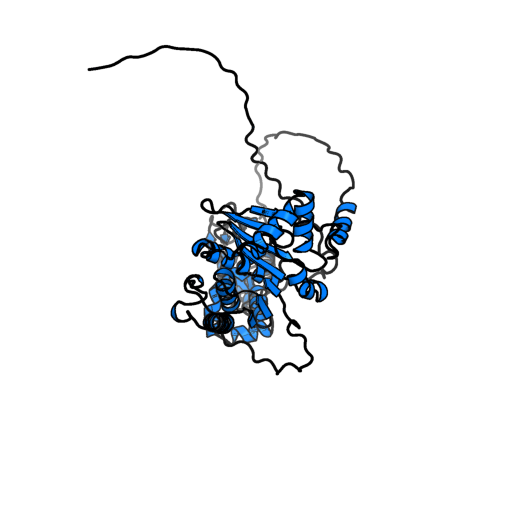00 91.06 83 THR A C 1
ATOM 620 O O . THR A 1 83 ? -24.644 3.388 25.643 1.00 91.06 83 THR A O 1
ATOM 623 N N . ALA A 1 84 ? -26.257 4.944 25.696 1.00 89.94 84 ALA A N 1
ATOM 624 C CA . ALA A 1 84 ? -25.415 6.039 25.228 1.00 89.94 84 ALA A CA 1
ATOM 625 C C . ALA A 1 84 ? -24.221 6.299 26.161 1.00 89.94 84 ALA A C 1
ATOM 627 O O . ALA A 1 84 ? -23.086 6.375 25.693 1.00 89.94 84 ALA A O 1
ATOM 628 N N . SER A 1 85 ? -24.465 6.391 27.472 1.00 91.06 85 SER A N 1
ATOM 629 C CA . SER A 1 85 ? -23.408 6.539 28.479 1.00 91.06 85 SER A CA 1
ATOM 630 C C . SER A 1 85 ? -22.527 5.292 28.589 1.00 91.06 85 SER A C 1
ATOM 632 O O . SER A 1 85 ? -21.322 5.408 28.807 1.00 91.06 85 SER A O 1
ATOM 634 N N . PHE A 1 86 ? -23.090 4.098 28.386 1.00 94.38 86 PHE A N 1
ATOM 635 C CA . PHE A 1 86 ? -22.337 2.846 28.424 1.00 94.38 86 PHE A CA 1
ATOM 636 C C . PHE A 1 86 ? -21.263 2.773 27.327 1.00 94.38 86 PHE A C 1
ATOM 638 O O . PHE A 1 86 ? -20.181 2.232 27.561 1.00 94.38 86 PHE A O 1
ATOM 645 N N . LEU A 1 87 ? -21.499 3.371 26.151 1.00 93.00 87 LEU A N 1
ATOM 646 C CA . LEU A 1 87 ? -20.504 3.421 25.070 1.00 93.00 87 LEU A CA 1
ATOM 647 C C . LEU A 1 87 ? -19.171 4.056 25.504 1.00 93.00 87 LEU A C 1
ATOM 649 O O . LEU A 1 87 ? -18.129 3.689 24.965 1.00 93.00 87 LEU A O 1
ATOM 653 N N . ASP A 1 88 ? -19.172 4.969 26.480 1.00 92.44 88 ASP A N 1
ATOM 654 C CA . ASP A 1 88 ? -17.948 5.598 26.998 1.00 92.44 88 ASP A CA 1
ATOM 655 C C . ASP A 1 88 ? -17.105 4.651 27.875 1.00 92.44 88 ASP A C 1
ATOM 657 O O . ASP A 1 88 ? -15.912 4.888 28.096 1.00 92.44 88 ASP A O 1
ATOM 661 N N . LEU A 1 89 ? -17.693 3.545 28.346 1.00 95.50 89 LEU A N 1
ATOM 662 C CA . LEU A 1 89 ? -16.990 2.504 29.101 1.00 95.50 89 LEU A CA 1
ATOM 663 C C . LEU A 1 89 ? -16.189 1.560 28.196 1.00 95.50 89 LEU A C 1
ATOM 665 O O . LEU A 1 89 ? -15.235 0.937 28.672 1.00 95.50 89 LEU A O 1
ATOM 669 N N . LEU A 1 90 ? -16.522 1.501 26.900 1.00 95.38 90 LEU A N 1
ATOM 670 C CA . LEU A 1 90 ? -15.810 0.748 25.861 1.00 95.38 90 LEU A CA 1
ATOM 671 C C . LEU A 1 90 ? -14.547 1.502 25.417 1.00 95.38 90 LEU A C 1
ATOM 673 O O . LEU A 1 90 ? -14.396 1.907 24.265 1.00 95.38 90 LEU A O 1
ATOM 677 N N . ASN A 1 91 ? -13.637 1.730 26.358 1.00 94.38 91 ASN A N 1
ATOM 678 C CA . ASN A 1 91 ? -12.434 2.543 26.174 1.00 94.38 91 ASN A CA 1
ATOM 679 C C . ASN A 1 91 ? -11.131 1.726 26.254 1.00 94.38 91 ASN A C 1
ATOM 681 O O . ASN A 1 91 ? -10.049 2.296 26.377 1.00 94.38 91 ASN A O 1
ATOM 685 N N . GLY A 1 92 ? -11.224 0.393 26.217 1.00 94.50 92 GLY A N 1
ATOM 686 C CA . GLY A 1 92 ? -10.061 -0.493 26.251 1.00 94.50 92 GLY A CA 1
ATOM 687 C C . GLY A 1 92 ? -9.442 -0.710 27.637 1.00 94.50 92 GLY A C 1
ATOM 688 O O . GLY A 1 92 ? -8.361 -1.289 27.730 1.00 94.50 92 GLY A O 1
ATOM 689 N N . THR A 1 93 ? -10.090 -0.264 28.721 1.00 94.62 93 THR A N 1
ATOM 690 C CA . THR A 1 93 ? -9.584 -0.457 30.099 1.00 94.62 93 THR A CA 1
ATOM 691 C C . THR A 1 93 ? -10.246 -1.615 30.849 1.00 94.62 93 THR A C 1
ATOM 693 O O . THR A 1 93 ? -9.693 -2.094 31.839 1.00 94.62 93 THR A O 1
ATOM 696 N N . ARG A 1 94 ? -11.405 -2.093 30.376 1.00 94.88 94 ARG A N 1
ATOM 697 C CA . ARG A 1 94 ? -12.236 -3.110 31.041 1.00 94.88 94 ARG A CA 1
ATOM 698 C C . ARG A 1 94 ? -12.460 -4.312 30.130 1.00 94.88 94 ARG A C 1
ATOM 700 O O . ARG A 1 94 ? -12.711 -4.147 28.940 1.00 94.88 94 ARG A O 1
ATOM 707 N N . GLY A 1 95 ? -12.366 -5.514 30.697 1.00 94.56 95 GLY A N 1
ATOM 708 C CA . GLY A 1 95 ? -12.793 -6.740 30.018 1.00 94.56 95 GLY A CA 1
ATOM 709 C C . GLY A 1 95 ? -14.307 -6.947 30.106 1.00 94.56 95 GLY A C 1
ATOM 710 O O . GLY A 1 95 ? -14.979 -6.242 30.861 1.00 94.56 95 GLY A O 1
ATOM 711 N N . LEU A 1 96 ? -14.830 -7.934 29.372 1.00 92.88 96 LEU A N 1
ATOM 712 C CA . LEU A 1 96 ? -16.275 -8.204 29.297 1.00 92.88 96 LEU A CA 1
ATOM 713 C C . LEU A 1 96 ? -16.935 -8.435 30.664 1.00 92.88 96 LEU A C 1
ATOM 715 O O . LEU A 1 96 ? -18.000 -7.882 30.907 1.00 92.88 96 LEU A O 1
ATOM 719 N N . GLU A 1 97 ? -16.293 -9.159 31.586 1.00 93.94 97 GLU A N 1
ATOM 720 C CA . GLU A 1 97 ? -16.874 -9.402 32.919 1.00 93.94 97 GLU A CA 1
ATOM 721 C C . GLU A 1 97 ? -17.127 -8.102 33.697 1.00 93.94 97 GLU A C 1
ATOM 723 O O . GLU A 1 97 ? -18.227 -7.872 34.196 1.00 93.94 97 GLU A O 1
ATOM 728 N N . LEU A 1 98 ? -16.143 -7.197 33.716 1.00 95.44 98 LEU A N 1
ATOM 729 C CA . LEU A 1 98 ? -16.286 -5.888 34.361 1.00 95.44 98 LEU A CA 1
ATOM 730 C C . LEU A 1 98 ? -17.327 -5.018 33.646 1.00 95.44 98 LEU A C 1
ATOM 732 O O . LEU A 1 98 ? -18.061 -4.278 34.289 1.00 95.44 98 LEU A O 1
ATOM 736 N N . LEU A 1 99 ? -17.416 -5.105 32.316 1.00 95.44 99 LEU A N 1
ATOM 737 C CA . LEU A 1 99 ? -18.427 -4.377 31.546 1.00 95.44 99 LEU A CA 1
ATOM 738 C C . LEU A 1 99 ? -19.849 -4.866 31.851 1.00 95.44 99 LEU A C 1
ATOM 740 O O . LEU A 1 99 ? -20.757 -4.045 31.948 1.00 95.44 99 LEU A O 1
ATOM 744 N N . ARG A 1 100 ? -20.050 -6.173 32.062 1.00 95.50 100 ARG A N 1
ATOM 745 C CA . ARG A 1 100 ? -21.341 -6.727 32.503 1.00 95.50 100 ARG A CA 1
ATOM 746 C C . ARG A 1 100 ? -21.715 -6.245 33.903 1.00 95.50 100 ARG A C 1
ATOM 748 O O . ARG A 1 100 ? -22.875 -5.929 34.151 1.00 95.50 100 ARG A O 1
ATOM 755 N N . GLU A 1 101 ? -20.747 -6.155 34.814 1.00 96.00 101 GLU A N 1
ATOM 756 C CA . GLU A 1 101 ? -20.966 -5.586 36.150 1.00 96.00 101 GLU A CA 1
ATOM 757 C C . GLU A 1 101 ? -21.392 -4.116 36.096 1.00 96.00 101 GLU A C 1
ATOM 759 O O . GLU A 1 101 ? -22.368 -3.752 36.751 1.00 96.00 101 GLU A O 1
ATOM 764 N N . GLU A 1 102 ? -20.716 -3.287 35.293 1.00 95.44 102 GLU A N 1
ATOM 765 C CA . GLU A 1 102 ? -21.120 -1.888 35.107 1.00 95.44 102 GLU A CA 1
ATOM 766 C C . GLU A 1 102 ? -22.486 -1.775 34.420 1.00 95.44 102 GLU A C 1
ATOM 768 O O . GLU A 1 102 ? -23.299 -0.948 34.819 1.00 95.44 102 GLU A O 1
ATOM 773 N N . GLY A 1 103 ? -22.788 -2.644 33.448 1.00 94.56 103 GLY A N 1
ATOM 774 C CA . GLY A 1 103 ? -24.099 -2.677 32.800 1.00 94.56 103 GLY A CA 1
ATOM 775 C C . GLY A 1 103 ? -25.238 -2.919 33.791 1.00 94.56 103 GLY A C 1
ATOM 776 O O . GLY A 1 103 ? -26.227 -2.191 33.770 1.00 94.56 103 GLY A O 1
ATOM 777 N N . ARG A 1 104 ? -25.058 -3.859 34.731 1.00 94.94 104 ARG A N 1
ATOM 778 C CA . ARG A 1 104 ? -26.021 -4.094 35.822 1.00 94.94 104 ARG A CA 1
ATOM 779 C C . ARG A 1 104 ? -26.166 -2.893 36.758 1.00 94.94 104 ARG A C 1
ATOM 781 O O . ARG A 1 104 ? -27.271 -2.608 37.194 1.00 94.94 104 ARG A O 1
ATOM 788 N N . ARG A 1 105 ? -25.077 -2.172 37.061 1.00 94.56 105 ARG A N 1
ATOM 789 C CA . ARG A 1 105 ? -25.132 -0.936 37.874 1.00 94.56 105 ARG A CA 1
ATOM 790 C C . ARG A 1 105 ? -25.843 0.220 37.170 1.00 94.56 105 ARG A C 1
ATOM 792 O O . ARG A 1 105 ? -26.285 1.145 37.839 1.00 94.56 105 ARG A O 1
ATOM 799 N N . MET A 1 106 ? -25.904 0.179 35.843 1.00 94.56 106 MET A N 1
ATOM 800 C CA . MET A 1 106 ? -26.605 1.150 35.002 1.00 94.56 106 MET A CA 1
ATOM 801 C C . MET A 1 106 ? -28.038 0.713 34.658 1.00 94.56 106 MET A C 1
ATOM 803 O O . MET A 1 106 ? -28.641 1.306 33.766 1.00 94.56 106 MET A O 1
ATOM 807 N N . ASP A 1 107 ? -28.562 -0.324 35.325 1.00 92.94 107 ASP A N 1
ATOM 808 C CA . ASP A 1 107 ? -29.893 -0.899 35.094 1.00 92.94 107 ASP A CA 1
ATOM 809 C C . ASP A 1 107 ? -30.133 -1.351 33.636 1.00 92.94 107 ASP A C 1
ATOM 811 O O . ASP A 1 107 ? -31.263 -1.348 33.141 1.00 92.94 107 ASP A O 1
ATOM 815 N N . LEU A 1 108 ? -29.070 -1.754 32.923 1.00 93.25 108 LEU A N 1
ATOM 816 C CA . LEU A 1 108 ? -29.204 -2.340 31.589 1.00 93.25 108 LEU A CA 1
ATOM 817 C C . LEU A 1 108 ? -29.753 -3.774 31.687 1.00 93.25 108 LEU A C 1
ATOM 819 O O . LEU A 1 108 ? -29.350 -4.515 32.588 1.00 93.25 108 LEU A O 1
ATOM 823 N N . PRO A 1 109 ? -30.620 -4.204 30.748 1.00 91.88 109 PRO A N 1
ATOM 824 C CA . PRO A 1 109 ? -31.141 -5.567 30.736 1.00 91.88 109 PRO A CA 1
ATOM 825 C C . PRO A 1 109 ? -30.037 -6.628 30.657 1.00 91.88 109 PRO A C 1
ATOM 827 O O . PRO A 1 109 ? -28.996 -6.424 30.023 1.00 91.88 109 PRO A O 1
ATOM 830 N N . ASP A 1 110 ? -30.294 -7.799 31.238 1.00 89.56 110 ASP A N 1
ATOM 831 C CA . ASP A 1 110 ? -29.387 -8.942 31.131 1.00 89.56 110 ASP A CA 1
ATOM 832 C C . ASP A 1 110 ? -29.126 -9.300 29.656 1.00 89.56 110 ASP A C 1
ATOM 834 O O . ASP A 1 110 ? -30.032 -9.316 28.822 1.00 89.56 110 ASP A O 1
ATOM 838 N N . GLY A 1 111 ? -27.860 -9.555 29.317 1.00 90.31 111 GLY A N 1
ATOM 839 C CA . GLY A 1 111 ? -27.420 -9.836 27.945 1.00 90.31 111 GLY A CA 1
ATOM 840 C C . GLY A 1 111 ? -27.327 -8.612 27.021 1.00 90.31 111 GLY A C 1
ATOM 841 O O . GLY A 1 111 ? -26.773 -8.727 25.928 1.00 90.31 111 GLY A O 1
ATOM 842 N N . HIS A 1 112 ? -27.783 -7.424 27.444 1.00 92.12 112 HIS A N 1
ATOM 843 C CA . HIS A 1 112 ? -27.721 -6.205 26.622 1.00 92.12 112 HIS A CA 1
ATOM 844 C C . HIS A 1 112 ? -26.285 -5.788 26.295 1.00 92.12 112 HIS A C 1
ATOM 846 O O . HIS A 1 112 ? -26.001 -5.386 25.170 1.00 92.12 112 HIS A O 1
ATOM 852 N N . VAL A 1 113 ? -25.367 -5.917 27.259 1.00 93.69 113 VAL A N 1
ATOM 853 C CA . VAL A 1 113 ? -23.941 -5.600 27.068 1.00 93.69 113 VAL A CA 1
ATOM 854 C C . VAL A 1 113 ? -23.316 -6.490 25.997 1.00 93.69 113 VAL A C 1
ATOM 856 O O . VAL A 1 113 ? -22.666 -5.977 25.087 1.00 93.69 113 VAL A O 1
ATOM 859 N N . ASP A 1 114 ? -23.530 -7.803 26.083 1.00 93.44 114 ASP A N 1
ATOM 860 C CA . ASP A 1 114 ? -22.971 -8.759 25.126 1.00 93.44 114 ASP A CA 1
ATOM 861 C C . ASP A 1 114 ? -23.547 -8.515 23.723 1.00 93.44 114 ASP A C 1
ATOM 863 O O . ASP A 1 114 ? -22.786 -8.354 22.770 1.00 93.44 114 ASP A O 1
ATOM 867 N N . ALA A 1 115 ? -24.869 -8.343 23.612 1.00 92.50 115 ALA A N 1
ATOM 868 C CA . ALA A 1 115 ? -25.536 -8.043 22.344 1.00 92.50 115 ALA A CA 1
ATOM 869 C C . ALA A 1 115 ? -25.084 -6.705 21.727 1.00 92.50 115 ALA A C 1
ATOM 871 O O . ALA A 1 115 ? -24.982 -6.579 20.504 1.00 92.50 115 ALA A O 1
ATOM 872 N N . LEU A 1 116 ? -24.814 -5.687 22.553 1.00 92.81 116 LEU A N 1
ATOM 873 C CA . LEU A 1 116 ? -24.287 -4.404 22.092 1.00 92.81 116 LEU A CA 1
ATOM 874 C C . LEU A 1 116 ? -22.860 -4.551 21.563 1.00 92.81 116 LEU A C 1
ATOM 876 O O . LEU A 1 116 ? -22.565 -4.056 20.476 1.00 92.81 116 LEU A O 1
ATOM 880 N N . VAL A 1 117 ? -21.978 -5.220 22.310 1.00 93.75 117 VAL A N 1
ATOM 881 C CA . VAL A 1 117 ? -20.585 -5.436 21.894 1.00 93.75 117 VAL A CA 1
ATOM 882 C C . VAL A 1 117 ? -20.529 -6.268 20.617 1.00 93.75 117 VAL A C 1
ATOM 884 O O . VAL A 1 117 ? -19.800 -5.897 19.701 1.00 93.75 117 VAL A O 1
ATOM 887 N N . GLU A 1 118 ? -21.331 -7.327 20.514 1.00 92.31 118 GLU A N 1
ATOM 888 C CA . GLU A 1 118 ? -21.437 -8.155 19.310 1.00 92.31 118 GLU A CA 1
ATOM 889 C C . GLU A 1 118 ? -21.912 -7.334 18.104 1.00 92.31 118 GLU A C 1
ATOM 891 O O . GLU A 1 118 ? -21.289 -7.366 17.044 1.00 92.31 118 GLU A O 1
ATOM 896 N N . ARG A 1 119 ? -22.952 -6.505 18.270 1.00 91.69 119 ARG A N 1
ATOM 897 C CA . ARG A 1 119 ? -23.447 -5.624 17.199 1.00 91.69 119 ARG A CA 1
ATOM 898 C C . ARG A 1 119 ? -22.406 -4.600 16.759 1.00 91.69 119 ARG A C 1
ATOM 900 O O . ARG A 1 119 ? -22.271 -4.333 15.567 1.00 91.69 119 ARG A O 1
ATOM 907 N N . LEU A 1 120 ? -21.684 -4.005 17.705 1.00 92.62 120 LEU A N 1
ATOM 908 C CA . LEU A 1 120 ? -20.624 -3.045 17.406 1.00 92.62 120 LEU A CA 1
ATOM 909 C C . LEU A 1 120 ? -19.423 -3.712 16.728 1.00 92.62 120 LEU A C 1
ATOM 911 O O . LEU A 1 120 ? -18.848 -3.119 15.817 1.00 92.62 120 LEU A O 1
ATOM 915 N N . ALA A 1 121 ? -19.055 -4.923 17.150 1.00 92.31 121 ALA A N 1
ATOM 916 C CA . ALA A 1 121 ? -17.997 -5.715 16.530 1.00 92.31 121 ALA A CA 1
ATOM 917 C C . ALA A 1 121 ? -18.381 -6.113 15.098 1.00 92.31 121 ALA A C 1
ATOM 919 O O . ALA A 1 121 ? -17.626 -5.824 14.178 1.00 92.31 121 ALA A O 1
ATOM 920 N N . GLY A 1 122 ? -19.593 -6.636 14.882 1.00 89.31 122 GLY A N 1
ATOM 921 C CA . GLY A 1 122 ? -20.106 -6.965 13.546 1.00 89.31 122 GLY A CA 1
ATOM 922 C C . GLY A 1 122 ? -20.272 -5.747 12.628 1.00 89.31 122 GLY A C 1
ATOM 923 O O . GLY A 1 122 ? -20.187 -5.867 11.409 1.00 89.31 122 GLY A O 1
ATOM 924 N N . ALA A 1 123 ? -20.458 -4.552 13.197 1.00 89.62 123 ALA A N 1
ATOM 925 C CA . ALA A 1 123 ? -20.431 -3.287 12.461 1.00 89.62 123 ALA A CA 1
ATOM 926 C C . ALA A 1 123 ? -19.011 -2.720 12.261 1.00 89.62 123 ALA A C 1
ATOM 928 O O . ALA A 1 123 ? -18.860 -1.651 11.675 1.00 89.62 123 ALA A O 1
ATOM 929 N N . GLY A 1 124 ? -17.966 -3.377 12.771 1.00 91.31 124 GLY A N 1
ATOM 930 C CA . GLY A 1 124 ? -16.587 -2.903 12.680 1.00 91.31 124 GLY A CA 1
ATOM 931 C C . GLY A 1 124 ? -16.331 -1.598 13.442 1.00 91.31 124 GLY A C 1
ATOM 932 O O . GLY A 1 124 ? -15.427 -0.851 13.072 1.00 91.31 124 GLY A O 1
ATOM 933 N N . LEU A 1 125 ? -17.111 -1.295 14.484 1.00 92.94 125 LEU A N 1
ATOM 934 C CA . LEU A 1 125 ? -17.000 -0.075 15.301 1.00 92.94 125 LEU A CA 1
ATOM 935 C C . LEU A 1 125 ? -16.170 -0.269 16.575 1.00 92.94 125 LEU A C 1
ATOM 937 O O . LEU A 1 125 ? -15.773 0.713 17.207 1.00 92.94 125 LEU A O 1
ATOM 941 N N . VAL A 1 126 ? -15.903 -1.519 16.947 1.00 94.25 126 VAL A N 1
ATOM 942 C CA . VAL A 1 126 ? -15.118 -1.900 18.125 1.00 94.25 126 VAL A CA 1
ATOM 943 C C . VAL A 1 126 ? -13.865 -2.661 17.699 1.00 94.25 126 VAL A C 1
ATOM 945 O O . VAL A 1 126 ? -13.856 -3.369 16.697 1.00 94.25 126 VAL A O 1
ATOM 948 N N . ASP A 1 127 ? -12.798 -2.469 18.462 1.00 95.06 127 ASP A N 1
ATOM 949 C CA . ASP A 1 127 ? -11.532 -3.188 18.390 1.00 95.06 127 ASP A CA 1
ATOM 950 C C . ASP A 1 127 ? -11.250 -3.856 19.754 1.00 95.06 127 ASP A C 1
ATOM 952 O O . ASP A 1 127 ? -11.978 -3.645 20.731 1.00 95.06 127 ASP A O 1
ATOM 956 N N . ASP A 1 128 ? -10.194 -4.660 19.843 1.00 94.81 128 ASP A N 1
ATOM 957 C CA . ASP A 1 128 ? -9.751 -5.302 21.082 1.00 94.81 128 ASP A CA 1
ATOM 958 C C . ASP A 1 128 ? -8.391 -4.747 21.513 1.00 94.81 128 ASP A C 1
ATOM 960 O O . ASP A 1 128 ? -7.353 -5.032 20.909 1.00 94.81 128 ASP A O 1
ATOM 964 N N . ALA A 1 129 ? -8.374 -4.005 22.623 1.00 93.56 129 ALA A N 1
ATOM 965 C CA . ALA A 1 129 ? -7.159 -3.412 23.178 1.00 93.56 129 ALA A CA 1
ATOM 966 C C . ALA A 1 129 ? -6.099 -4.460 23.576 1.00 93.56 129 ALA A C 1
ATOM 968 O O . ALA A 1 129 ? -4.914 -4.131 23.707 1.00 93.56 129 ALA A O 1
ATOM 969 N N . LYS A 1 130 ? -6.507 -5.722 23.771 1.00 93.25 130 LYS A N 1
ATOM 970 C CA . LYS A 1 130 ? -5.616 -6.857 24.047 1.00 93.25 130 LYS A CA 1
ATOM 971 C C . LYS A 1 130 ? -5.677 -7.954 22.976 1.00 93.25 130 LYS A C 1
ATOM 973 O O . LYS A 1 130 ? -5.210 -9.068 23.221 1.00 93.25 130 LYS A O 1
ATOM 978 N N . GLY A 1 131 ? -6.208 -7.637 21.797 1.00 92.06 131 GLY A N 1
ATOM 979 C CA . GLY A 1 131 ? -6.343 -8.562 20.676 1.00 92.06 131 GLY A CA 1
ATOM 980 C C . GLY A 1 131 ? -5.057 -8.762 19.867 1.00 92.06 131 GLY A C 1
ATOM 981 O O . GLY A 1 131 ? -3.994 -8.207 20.168 1.00 92.06 131 GLY A O 1
ATOM 982 N N . GLY A 1 132 ? -5.168 -9.581 18.819 1.00 91.56 132 GLY A N 1
ATOM 983 C CA . GLY A 1 132 ? -4.132 -9.795 17.799 1.00 91.56 132 GLY A CA 1
ATOM 984 C C . GLY A 1 132 ? -3.033 -10.815 18.129 1.00 91.56 132 GLY A C 1
ATOM 985 O O . GLY A 1 132 ? -2.104 -11.002 17.344 1.00 91.56 132 GLY A O 1
ATOM 986 N N . GLY A 1 133 ? -3.131 -11.495 19.273 1.00 94.00 133 GLY A N 1
ATOM 987 C CA . GLY A 1 133 ? -2.271 -12.626 19.632 1.00 94.00 133 GLY A CA 1
ATOM 988 C C . GLY A 1 133 ? -0.827 -12.269 20.038 1.00 94.00 133 GLY A C 1
ATOM 989 O O . GLY A 1 133 ? -0.484 -11.097 20.200 1.00 94.00 133 GLY A O 1
ATOM 990 N N . PRO A 1 134 ? 0.056 -13.278 20.190 1.00 94.44 134 PRO A N 1
ATOM 991 C CA . PRO A 1 134 ? 1.379 -13.101 20.807 1.00 94.44 134 PRO A CA 1
ATOM 992 C C . PRO A 1 134 ? 2.317 -12.133 20.067 1.00 94.44 134 PRO A C 1
ATOM 994 O O . PRO A 1 134 ? 3.120 -11.425 20.682 1.00 94.44 134 PRO A O 1
ATOM 997 N N . ALA A 1 135 ? 2.227 -12.079 18.734 1.00 93.31 135 ALA A N 1
ATOM 998 C CA . ALA A 1 135 ? 3.014 -11.143 17.933 1.00 93.31 135 ALA A CA 1
ATOM 999 C C . ALA A 1 135 ? 2.571 -9.688 18.176 1.00 93.31 135 ALA A C 1
ATOM 1001 O O . ALA A 1 135 ? 3.419 -8.799 18.297 1.00 93.31 135 ALA A O 1
ATOM 1002 N N . ALA A 1 136 ? 1.262 -9.455 18.320 1.00 95.44 136 ALA A N 1
ATOM 1003 C CA . ALA A 1 136 ? 0.710 -8.158 18.692 1.00 95.44 136 ALA A CA 1
ATOM 1004 C C . ALA A 1 136 ? 1.069 -7.774 20.135 1.00 95.44 136 ALA A C 1
ATOM 1006 O O . ALA A 1 136 ? 1.437 -6.626 20.374 1.00 95.44 136 ALA A O 1
ATOM 1007 N N . ASP A 1 137 ? 1.045 -8.719 21.084 1.00 95.31 137 ASP A N 1
ATOM 1008 C CA . ASP A 1 137 ? 1.514 -8.486 22.460 1.00 95.31 137 ASP A CA 1
ATOM 1009 C C . ASP A 1 137 ? 2.990 -8.059 22.479 1.00 95.31 137 ASP A C 1
ATOM 1011 O O . ASP A 1 137 ? 3.365 -7.091 23.144 1.00 95.31 137 ASP A O 1
ATOM 1015 N N . THR A 1 138 ? 3.826 -8.726 21.676 1.00 94.44 138 THR A N 1
ATOM 1016 C CA . THR A 1 138 ? 5.242 -8.366 21.520 1.00 94.44 138 THR A CA 1
ATOM 1017 C C . THR A 1 138 ? 5.404 -6.951 20.958 1.00 94.44 138 THR A C 1
ATOM 1019 O O . THR A 1 138 ? 6.252 -6.193 21.431 1.00 94.44 138 THR A O 1
ATOM 1022 N N . LEU A 1 139 ? 4.596 -6.571 19.961 1.00 94.50 139 LEU A N 1
ATOM 1023 C CA . LEU A 1 139 ? 4.607 -5.220 19.397 1.00 94.50 139 LEU A CA 1
ATOM 1024 C C . LEU A 1 139 ? 4.125 -4.174 20.415 1.00 94.50 139 LEU A C 1
ATOM 1026 O O . LEU A 1 139 ? 4.759 -3.129 20.542 1.00 94.50 139 LEU A O 1
ATOM 1030 N N . ARG A 1 140 ? 3.083 -4.472 21.202 1.00 94.94 140 ARG A N 1
ATOM 1031 C CA . ARG A 1 140 ? 2.617 -3.616 22.309 1.00 94.94 140 ARG A CA 1
ATOM 1032 C C . ARG A 1 140 ? 3.689 -3.399 23.380 1.00 94.94 140 ARG A C 1
ATOM 1034 O O . ARG A 1 140 ? 3.744 -2.324 23.972 1.00 94.94 140 ARG A O 1
ATOM 1041 N N . GLY A 1 141 ? 4.586 -4.366 23.582 1.00 95.62 141 GLY A N 1
ATOM 1042 C CA . GLY A 1 141 ? 5.764 -4.211 24.441 1.00 95.62 141 GLY A CA 1
ATOM 1043 C C . GLY A 1 141 ? 6.789 -3.181 23.934 1.00 95.62 141 GLY A C 1
ATOM 1044 O O . GLY A 1 141 ? 7.562 -2.646 24.728 1.00 95.62 141 GLY A O 1
ATOM 1045 N N . LYS A 1 142 ? 6.791 -2.856 22.634 1.00 95.00 142 LYS A N 1
ATOM 1046 C CA . LYS A 1 142 ? 7.716 -1.902 22.001 1.00 95.00 142 LYS A CA 1
ATOM 1047 C C . LYS A 1 142 ? 7.079 -0.519 21.837 1.00 95.00 142 LYS A C 1
ATOM 1049 O O . LYS A 1 142 ? 6.748 -0.115 20.724 1.00 95.00 142 LYS A O 1
ATOM 1054 N N . LYS A 1 143 ? 6.943 0.217 22.945 1.00 95.31 143 LYS A N 1
ATOM 1055 C CA . LYS A 1 143 ? 6.222 1.507 23.001 1.00 95.31 143 LYS A CA 1
ATOM 1056 C C . LYS A 1 143 ? 6.624 2.501 21.904 1.00 95.31 143 LYS A C 1
ATOM 1058 O O . LYS A 1 143 ? 5.766 2.882 21.125 1.00 95.31 143 LYS A O 1
ATOM 1063 N N . GLU A 1 144 ? 7.913 2.809 21.760 1.00 95.06 144 GLU A N 1
ATOM 1064 C CA . GLU A 1 144 ? 8.405 3.772 20.752 1.00 95.06 144 GLU A CA 1
ATOM 1065 C C . GLU A 1 144 ? 8.068 3.367 19.306 1.00 95.06 144 GLU A C 1
ATOM 1067 O O . GLU A 1 144 ? 7.715 4.194 18.464 1.00 95.06 144 GLU A O 1
ATOM 1072 N N . VAL A 1 145 ? 8.147 2.066 19.012 1.00 95.06 145 VAL A N 1
ATOM 1073 C CA . VAL A 1 145 ? 7.829 1.516 17.686 1.00 95.06 145 VAL A CA 1
ATOM 1074 C C . VAL A 1 145 ? 6.337 1.658 17.414 1.00 95.06 145 VAL A C 1
ATOM 1076 O O . VAL A 1 145 ? 5.939 2.084 16.330 1.00 95.06 145 VAL A O 1
ATOM 1079 N N . LEU A 1 146 ? 5.513 1.323 18.407 1.00 95.44 146 LEU A N 1
ATOM 1080 C CA . LEU A 1 146 ? 4.067 1.446 18.314 1.00 95.44 146 LEU A CA 1
ATOM 1081 C C . LEU A 1 146 ? 3.626 2.912 18.233 1.00 95.44 146 LEU A C 1
ATOM 1083 O O . LEU A 1 146 ? 2.731 3.220 17.456 1.00 95.44 146 LEU A O 1
ATOM 1087 N N . ASP A 1 147 ? 4.268 3.823 18.966 1.00 95.75 147 ASP A N 1
ATOM 1088 C CA . ASP A 1 147 ? 3.987 5.259 18.908 1.00 95.75 147 ASP A CA 1
ATOM 1089 C C . ASP A 1 147 ? 4.269 5.836 17.517 1.00 95.75 147 ASP A C 1
ATOM 1091 O O . ASP A 1 147 ? 3.470 6.633 17.014 1.00 95.75 147 ASP A O 1
ATOM 1095 N N . ARG A 1 148 ? 5.354 5.390 16.867 1.00 95.75 148 ARG A N 1
ATOM 1096 C CA . ARG A 1 148 ? 5.688 5.771 15.487 1.00 95.75 148 ARG A CA 1
ATOM 1097 C C . ARG A 1 148 ? 4.708 5.202 14.458 1.00 95.75 148 ARG A C 1
ATOM 1099 O O . ARG A 1 148 ? 4.399 5.897 13.498 1.00 95.75 148 ARG A O 1
ATOM 1106 N N . LEU A 1 149 ? 4.210 3.982 14.667 1.00 96.69 149 LEU A N 1
ATOM 1107 C CA . LEU A 1 149 ? 3.247 3.305 13.781 1.00 96.69 149 LEU A CA 1
ATOM 1108 C C . LEU A 1 149 ? 1.778 3.557 14.157 1.00 96.69 149 LEU A C 1
ATOM 1110 O O . LEU A 1 149 ? 0.871 3.005 13.537 1.00 96.69 149 LEU A O 1
ATOM 1114 N N . ARG A 1 150 ? 1.508 4.368 15.183 1.00 96.06 150 ARG A N 1
ATOM 1115 C CA . ARG A 1 150 ? 0.148 4.632 15.667 1.00 96.06 150 ARG A CA 1
ATOM 1116 C C . ARG A 1 150 ? -0.776 5.209 14.585 1.00 96.06 150 ARG A C 1
ATOM 1118 O O . ARG A 1 150 ? -1.930 4.782 14.556 1.00 96.06 150 ARG A O 1
ATOM 1125 N N . PRO A 1 151 ? -0.335 6.124 13.695 1.00 96.56 151 PRO A N 1
ATOM 1126 C CA . PRO A 1 151 ? -1.170 6.578 12.583 1.00 96.56 151 PRO A CA 1
ATOM 1127 C C . PRO A 1 151 ? -1.553 5.441 11.624 1.00 96.56 151 PRO A C 1
ATOM 1129 O O . PRO A 1 151 ? -2.721 5.318 11.258 1.00 96.56 151 PRO A O 1
ATOM 1132 N N . ASP A 1 152 ? -0.601 4.576 11.268 1.00 95.94 152 ASP A N 1
ATOM 1133 C CA . ASP A 1 152 ? -0.832 3.409 10.412 1.00 95.94 152 ASP A CA 1
ATOM 1134 C C . ASP A 1 152 ? -1.784 2.408 11.068 1.00 95.94 152 ASP A C 1
ATOM 1136 O O . ASP A 1 152 ? -2.718 1.939 10.423 1.00 95.94 152 ASP A O 1
ATOM 1140 N N . LEU A 1 153 ? -1.605 2.131 12.365 1.00 96.56 153 LEU A N 1
ATOM 1141 C CA . LEU A 1 153 ? -2.504 1.273 13.136 1.00 96.56 153 LEU A CA 1
ATOM 1142 C C . LEU A 1 153 ? -3.927 1.840 13.180 1.00 96.56 153 LEU A C 1
ATOM 1144 O O . LEU A 1 153 ? -4.893 1.105 12.982 1.00 96.56 153 LEU A O 1
ATOM 1148 N N . ALA A 1 154 ? -4.062 3.149 13.412 1.00 95.75 154 ALA A N 1
ATOM 1149 C CA . ALA A 1 154 ? -5.355 3.820 13.405 1.00 95.75 154 ALA A CA 1
ATOM 1150 C C . ALA A 1 154 ? -6.034 3.691 12.033 1.00 95.75 154 ALA A C 1
ATOM 1152 O O . ALA A 1 154 ? -7.213 3.352 11.977 1.00 95.75 154 ALA A O 1
ATOM 1153 N N . SER A 1 155 ? -5.294 3.879 10.937 1.00 94.94 155 SER A N 1
ATOM 1154 C CA . SER A 1 155 ? -5.807 3.691 9.574 1.00 94.94 155 SER A CA 1
ATOM 1155 C C . SER A 1 155 ? -6.206 2.235 9.297 1.00 94.94 155 SER A C 1
ATOM 1157 O O . SER A 1 155 ? -7.312 1.973 8.825 1.00 94.94 155 SER A O 1
ATOM 1159 N N . LEU A 1 156 ? -5.360 1.269 9.675 1.00 95.00 156 LEU A N 1
ATOM 1160 C CA . LEU A 1 156 ? -5.656 -0.161 9.553 1.00 95.00 156 LEU A CA 1
ATOM 1161 C C . LEU A 1 156 ? -6.942 -0.530 10.295 1.00 95.00 156 LEU A C 1
ATOM 1163 O O . LEU A 1 156 ? -7.778 -1.223 9.719 1.00 95.00 156 LEU A O 1
ATOM 1167 N N . SER A 1 157 ? -7.157 0.006 11.502 1.00 94.31 157 SER A N 1
ATOM 1168 C CA . SER A 1 157 ? -8.379 -0.233 12.284 1.00 94.31 157 SER A CA 1
ATOM 1169 C C . SER A 1 157 ? -9.661 0.158 11.538 1.00 94.31 157 SER A C 1
ATOM 1171 O O . SER A 1 157 ? -10.686 -0.489 11.723 1.00 94.31 157 SER A O 1
ATOM 1173 N N . LEU A 1 158 ? -9.624 1.151 10.639 1.00 93.00 158 LEU A N 1
ATOM 1174 C CA . LEU A 1 158 ? -10.792 1.583 9.853 1.00 93.00 158 LEU A CA 1
ATOM 1175 C C . LEU A 1 158 ? -11.164 0.618 8.723 1.00 93.00 158 LEU A C 1
ATOM 1177 O O . LEU A 1 158 ? -12.243 0.726 8.143 1.00 93.00 158 LEU A O 1
ATOM 1181 N N . THR A 1 159 ? -10.248 -0.283 8.383 1.00 90.31 159 THR A N 1
ATOM 1182 C CA . THR A 1 159 ? -10.387 -1.232 7.274 1.00 90.31 159 THR A CA 1
ATOM 1183 C C . THR A 1 159 ? -10.358 -2.687 7.738 1.00 90.31 159 THR A C 1
ATOM 1185 O O . THR A 1 159 ? -10.662 -3.569 6.943 1.00 90.31 159 THR A O 1
ATOM 1188 N N . ALA A 1 160 ? -9.963 -2.933 8.987 1.00 88.31 160 ALA A N 1
ATOM 1189 C CA . ALA A 1 160 ? -10.060 -4.212 9.669 1.00 88.31 160 ALA A CA 1
ATOM 1190 C C . ALA A 1 160 ? -11.502 -4.433 10.140 1.00 88.31 160 ALA A C 1
ATOM 1192 O O . ALA A 1 160 ? -12.112 -3.528 10.726 1.00 88.31 160 ALA A O 1
ATOM 1193 N N . SER A 1 161 ? -12.036 -5.619 9.874 1.00 79.25 161 SER A N 1
ATOM 1194 C CA . SER A 1 161 ? -13.420 -5.964 10.210 1.00 79.25 161 SER A CA 1
ATOM 1195 C C . SER A 1 161 ? -13.502 -6.599 11.595 1.00 79.25 161 SER A C 1
ATOM 1197 O O . SER A 1 161 ? -14.437 -6.305 12.333 1.00 79.25 161 SER A O 1
ATOM 1199 N N . GLU A 1 162 ? -12.487 -7.374 11.983 1.00 90.56 162 GLU A N 1
ATOM 1200 C CA . GLU A 1 162 ? -12.486 -8.123 13.240 1.00 90.56 162 GLU A CA 1
ATOM 1201 C C . GLU A 1 162 ? -11.710 -7.403 14.361 1.00 90.56 162 GLU A C 1
ATOM 1203 O O . GLU A 1 162 ? -10.669 -6.773 14.115 1.00 90.56 162 GLU A O 1
ATOM 1208 N N . PRO A 1 163 ? -12.149 -7.521 15.628 1.00 93.12 163 PRO A N 1
ATOM 1209 C CA . PRO A 1 163 ? -11.396 -7.005 16.766 1.00 93.12 163 PRO A CA 1
ATOM 1210 C C . PRO A 1 163 ? -9.994 -7.623 16.883 1.00 93.12 163 PRO A C 1
ATOM 1212 O O . PRO A 1 163 ? -9.809 -8.839 16.880 1.00 93.12 163 PRO A O 1
ATOM 1215 N N . GLY A 1 164 ? -8.975 -6.774 17.022 1.00 93.81 164 GLY A N 1
ATOM 1216 C CA . GLY A 1 164 ? -7.570 -7.162 17.132 1.00 93.81 164 GLY A CA 1
ATOM 1217 C C . GLY A 1 164 ? -6.874 -7.447 15.797 1.00 93.81 164 GLY A C 1
ATOM 1218 O O . GLY A 1 164 ? -5.657 -7.645 15.786 1.00 93.81 164 GLY A O 1
ATOM 1219 N N . GLU A 1 165 ? -7.592 -7.435 14.672 1.00 94.81 165 GLU A N 1
ATOM 1220 C CA . GLU A 1 165 ? -7.031 -7.713 13.344 1.00 94.81 165 GLU A CA 1
ATOM 1221 C C . GLU A 1 165 ? -5.996 -6.653 12.932 1.00 94.81 165 GLU A C 1
ATOM 1223 O O . GLU A 1 165 ? -4.911 -6.993 12.467 1.00 94.81 165 GLU A O 1
ATOM 1228 N N . ALA A 1 166 ? -6.261 -5.365 13.176 1.00 95.44 166 ALA A N 1
ATOM 1229 C CA . ALA A 1 166 ? -5.368 -4.282 12.753 1.00 95.44 166 ALA A CA 1
ATOM 1230 C C . ALA A 1 166 ? -3.959 -4.385 13.367 1.00 95.44 166 ALA A C 1
ATOM 1232 O O . ALA A 1 166 ? -2.951 -4.248 12.667 1.00 95.44 166 ALA A O 1
ATOM 1233 N N . ILE A 1 167 ? -3.871 -4.663 14.674 1.00 96.50 167 ILE A N 1
ATOM 1234 C CA . ILE A 1 167 ? -2.582 -4.853 15.351 1.00 96.50 167 ILE A CA 1
ATOM 1235 C C . ILE A 1 167 ? -1.934 -6.189 14.963 1.00 96.50 167 ILE A C 1
ATOM 1237 O O . ILE A 1 167 ? -0.706 -6.267 14.907 1.00 96.50 167 ILE A O 1
ATOM 1241 N N . ALA A 1 168 ? -2.729 -7.218 14.645 1.00 96.31 168 ALA A N 1
ATOM 1242 C CA . ALA A 1 168 ? -2.222 -8.487 14.132 1.00 96.31 168 ALA A CA 1
ATOM 1243 C C . ALA A 1 168 ? -1.554 -8.312 12.761 1.00 96.31 168 ALA A C 1
ATOM 1245 O O . ALA A 1 168 ? -0.423 -8.761 12.585 1.00 96.31 168 ALA A O 1
ATOM 1246 N N . LEU A 1 169 ? -2.196 -7.597 11.830 1.00 96.38 169 LEU A N 1
ATOM 1247 C CA . LEU A 1 169 ? -1.636 -7.261 10.517 1.00 96.38 169 LEU A CA 1
ATOM 1248 C C . LEU A 1 169 ? -0.339 -6.461 10.661 1.00 96.38 169 LEU A C 1
ATOM 1250 O O . LEU A 1 169 ? 0.690 -6.820 10.089 1.00 96.38 169 LEU A O 1
ATOM 1254 N N . LEU A 1 170 ? -0.343 -5.423 11.503 1.00 95.81 170 LEU A N 1
ATOM 1255 C CA . LEU A 1 170 ? 0.850 -4.614 11.746 1.00 95.81 170 LEU A CA 1
ATOM 1256 C C . LEU A 1 170 ? 1.999 -5.432 12.362 1.00 95.81 170 LEU A C 1
ATOM 1258 O O . LEU A 1 170 ? 3.166 -5.230 12.023 1.00 95.81 170 LEU A O 1
ATOM 1262 N N . ALA A 1 171 ? 1.686 -6.379 13.248 1.00 95.50 171 ALA A N 1
ATOM 1263 C CA . ALA A 1 171 ? 2.672 -7.305 13.789 1.00 95.50 171 ALA A CA 1
ATOM 1264 C C . ALA A 1 171 ? 3.177 -8.296 12.724 1.00 95.50 171 ALA A C 1
ATOM 1266 O O . ALA A 1 171 ? 4.380 -8.563 12.677 1.00 95.50 171 ALA A O 1
ATOM 1267 N N . ALA A 1 172 ? 2.294 -8.792 11.853 1.00 95.06 172 ALA A N 1
ATOM 1268 C CA . ALA A 1 172 ? 2.623 -9.701 10.759 1.00 95.06 172 ALA A CA 1
ATOM 1269 C C . ALA A 1 172 ? 3.555 -9.048 9.732 1.00 95.06 172 ALA A C 1
ATOM 1271 O O . ALA A 1 172 ? 4.543 -9.663 9.343 1.00 95.06 172 ALA A O 1
ATOM 1272 N N . ARG A 1 173 ? 3.350 -7.770 9.381 1.00 95.56 173 ARG A N 1
ATOM 1273 C CA . ARG A 1 173 ? 4.257 -7.009 8.495 1.00 95.56 173 ARG A CA 1
ATOM 1274 C C . ARG A 1 173 ? 5.730 -7.133 8.891 1.00 95.56 173 ARG A C 1
ATOM 1276 O O . ARG A 1 173 ? 6.600 -7.225 8.025 1.00 95.56 173 ARG A O 1
ATOM 1283 N N . ARG A 1 174 ? 6.022 -7.220 10.193 1.00 92.56 174 ARG A N 1
ATOM 1284 C CA . ARG A 1 174 ? 7.392 -7.327 10.722 1.00 92.56 174 ARG A CA 1
ATOM 1285 C C . ARG A 1 174 ? 8.083 -8.665 10.437 1.00 92.56 174 ARG A C 1
ATOM 1287 O O . ARG A 1 174 ? 9.292 -8.748 10.653 1.00 92.56 174 ARG A O 1
ATOM 1294 N N . SER A 1 175 ? 7.365 -9.699 10.001 1.00 91.50 175 SER A N 1
ATOM 1295 C CA . SER A 1 175 ? 7.951 -10.970 9.547 1.00 91.50 175 SER A CA 1
ATOM 1296 C C . SER A 1 175 ? 8.071 -11.069 8.022 1.00 91.50 175 SER A C 1
ATOM 1298 O O . SER A 1 175 ? 8.742 -11.977 7.528 1.00 91.50 175 SER A O 1
ATOM 1300 N N . LEU A 1 176 ? 7.466 -10.134 7.282 1.00 95.06 176 LEU A N 1
ATOM 1301 C CA . LEU A 1 176 ? 7.445 -10.138 5.822 1.00 95.06 176 LEU A CA 1
ATOM 1302 C C . LEU A 1 176 ? 8.744 -9.602 5.227 1.00 95.06 176 LEU A C 1
ATOM 1304 O O . LEU A 1 176 ? 9.441 -8.767 5.817 1.00 95.06 176 LEU A O 1
ATOM 1308 N N . ARG A 1 177 ? 9.037 -10.078 4.015 1.00 95.38 177 ARG A N 1
ATOM 1309 C CA . ARG A 1 177 ? 10.219 -9.680 3.250 1.00 95.38 177 ARG A CA 1
ATOM 1310 C C . ARG A 1 177 ? 9.830 -9.210 1.872 1.00 95.38 177 ARG A C 1
ATOM 1312 O O . ARG A 1 177 ? 9.170 -9.936 1.131 1.00 95.38 177 ARG A O 1
ATOM 1319 N N . VAL A 1 178 ? 10.295 -8.023 1.520 1.00 97.81 178 VAL A N 1
ATOM 1320 C CA . VAL A 1 178 ? 10.057 -7.424 0.214 1.00 97.81 178 VAL A CA 1
ATOM 1321 C C . VAL A 1 178 ? 11.387 -7.089 -0.435 1.00 97.81 178 VAL A C 1
ATOM 1323 O O . VAL A 1 178 ? 12.302 -6.589 0.217 1.00 97.81 178 VAL A O 1
ATOM 1326 N N . GLN A 1 179 ? 11.495 -7.355 -1.732 1.00 97.94 179 GLN A N 1
ATOM 1327 C CA . GLN A 1 179 ? 12.636 -6.931 -2.533 1.00 97.94 179 GLN A CA 1
ATOM 1328 C C . GLN A 1 179 ? 12.183 -5.883 -3.545 1.00 97.94 179 GLN A C 1
ATOM 1330 O O . GLN A 1 179 ? 11.223 -6.106 -4.275 1.00 97.94 179 GLN A O 1
ATOM 1335 N N . VAL A 1 180 ? 12.887 -4.760 -3.627 1.00 98.44 180 VAL A N 1
ATOM 1336 C CA . VAL A 1 180 ? 12.668 -3.730 -4.646 1.00 98.44 180 VAL A CA 1
ATOM 1337 C C . VAL A 1 180 ? 13.821 -3.785 -5.644 1.00 98.44 180 VAL A C 1
ATOM 1339 O O . VAL A 1 180 ? 14.975 -3.552 -5.282 1.00 98.44 180 VAL A O 1
ATOM 1342 N N . ARG A 1 181 ? 13.523 -4.125 -6.901 1.00 97.25 181 ARG A N 1
ATOM 1343 C CA . ARG A 1 181 ? 14.482 -4.157 -8.012 1.00 97.25 181 ARG A CA 1
ATOM 1344 C C . ARG A 1 181 ? 14.403 -2.830 -8.764 1.00 97.25 181 ARG A C 1
ATOM 1346 O O . ARG A 1 181 ? 13.455 -2.593 -9.508 1.00 97.25 181 ARG A O 1
ATOM 1353 N N . GLY A 1 182 ? 15.404 -1.984 -8.554 1.00 95.94 182 GLY A N 1
ATOM 1354 C CA . GLY A 1 182 ? 15.484 -0.620 -9.063 1.00 95.94 182 GLY A CA 1
ATOM 1355 C C . GLY A 1 182 ? 15.418 0.415 -7.940 1.00 95.94 182 GLY A C 1
ATOM 1356 O O . GLY A 1 182 ? 14.475 0.452 -7.157 1.00 95.94 182 GLY A O 1
ATOM 1357 N N . ALA A 1 183 ? 16.425 1.280 -7.871 1.00 96.06 183 ALA A N 1
ATOM 1358 C CA . ALA A 1 183 ? 16.613 2.301 -6.843 1.00 96.06 183 ALA A CA 1
ATOM 1359 C C . ALA A 1 183 ? 16.632 3.723 -7.430 1.00 96.06 183 ALA A C 1
ATOM 1361 O O . ALA A 1 183 ? 17.283 4.612 -6.888 1.00 96.06 183 ALA A O 1
ATOM 1362 N N . GLY A 1 184 ? 15.924 3.953 -8.541 1.00 94.69 184 GLY A N 1
ATOM 1363 C CA . GLY A 1 184 ? 15.617 5.310 -9.012 1.00 94.69 184 GLY A CA 1
ATOM 1364 C C . GLY A 1 184 ? 14.621 6.028 -8.090 1.00 94.69 184 GLY A C 1
ATOM 1365 O O . GLY A 1 184 ? 14.271 5.522 -7.022 1.00 94.69 184 GLY A O 1
ATOM 1366 N N . ARG A 1 185 ? 14.096 7.182 -8.522 1.00 96.56 185 ARG A N 1
ATOM 1367 C CA . ARG A 1 185 ? 13.169 7.990 -7.700 1.00 96.56 185 ARG A CA 1
ATOM 1368 C C . ARG A 1 185 ? 11.947 7.213 -7.208 1.00 96.56 185 ARG A C 1
ATOM 1370 O O . ARG A 1 185 ? 11.589 7.343 -6.046 1.00 96.56 185 ARG A O 1
ATOM 1377 N N . VAL A 1 186 ? 11.342 6.378 -8.055 1.00 97.94 186 VAL A N 1
ATOM 1378 C CA . VAL A 1 186 ? 10.180 5.559 -7.664 1.00 97.94 186 VAL A CA 1
ATOM 1379 C C . VAL A 1 186 ? 10.589 4.487 -6.652 1.00 97.94 186 VAL A C 1
ATOM 1381 O O . VAL A 1 186 ? 10.058 4.442 -5.546 1.00 97.94 186 VAL A O 1
ATOM 1384 N N . GLY A 1 187 ? 11.556 3.639 -7.010 1.00 98.12 187 GLY A N 1
ATOM 1385 C CA . GLY A 1 187 ? 11.920 2.470 -6.210 1.00 98.12 187 GLY A CA 1
ATOM 1386 C C . GLY A 1 187 ? 12.533 2.809 -4.850 1.00 98.12 187 GLY A C 1
ATOM 1387 O O . GLY A 1 187 ? 12.179 2.184 -3.853 1.00 98.12 187 GLY A O 1
ATOM 1388 N N . ALA A 1 188 ? 13.389 3.834 -4.766 1.00 98.19 188 ALA A N 1
ATOM 1389 C CA . ALA A 1 188 ? 13.994 4.240 -3.496 1.00 98.19 188 ALA A CA 1
ATOM 1390 C C . ALA A 1 188 ? 12.963 4.825 -2.517 1.00 98.19 188 ALA A C 1
ATOM 1392 O O . ALA A 1 188 ? 12.989 4.491 -1.333 1.00 98.19 188 ALA A O 1
ATOM 1393 N N . VAL A 1 189 ? 12.038 5.662 -3.004 1.00 98.69 189 VAL A N 1
ATOM 1394 C CA . VAL A 1 189 ? 10.945 6.210 -2.183 1.00 98.69 189 VAL A CA 1
ATOM 1395 C C . VAL A 1 189 ? 10.011 5.089 -1.734 1.00 98.69 189 VAL A C 1
ATOM 1397 O O . VAL A 1 189 ? 9.703 4.984 -0.550 1.00 98.69 189 VAL A O 1
ATOM 1400 N N . LEU A 1 190 ? 9.617 4.202 -2.651 1.00 98.75 190 LEU A N 1
ATOM 1401 C CA . LEU A 1 190 ? 8.760 3.055 -2.356 1.00 98.75 190 LEU A CA 1
ATOM 1402 C C . LEU A 1 190 ? 9.379 2.147 -1.285 1.00 98.75 190 LEU A C 1
ATOM 1404 O O . LEU A 1 190 ? 8.705 1.789 -0.321 1.00 98.75 190 LEU A O 1
ATOM 1408 N N . ALA A 1 191 ? 10.665 1.811 -1.410 1.00 98.62 191 ALA A N 1
ATOM 1409 C CA . ALA A 1 191 ? 11.368 0.981 -0.435 1.00 98.62 191 ALA A CA 1
ATOM 1410 C C . ALA A 1 191 ? 11.381 1.619 0.965 1.00 98.62 191 ALA A C 1
ATOM 1412 O O . ALA A 1 191 ? 11.133 0.940 1.965 1.00 98.62 191 ALA A O 1
ATOM 1413 N N . SER A 1 192 ? 11.622 2.931 1.047 1.00 98.56 192 SER A N 1
ATOM 1414 C CA . SER A 1 192 ? 11.540 3.675 2.307 1.00 98.56 192 SER A CA 1
ATOM 1415 C C . SER A 1 192 ? 10.125 3.681 2.888 1.00 98.56 192 SER A C 1
ATOM 1417 O O . SER A 1 192 ? 9.980 3.513 4.096 1.00 98.56 192 SER A O 1
ATOM 1419 N N . LEU A 1 193 ? 9.085 3.827 2.058 1.00 98.56 193 LEU A N 1
ATOM 1420 C CA . LEU A 1 193 ? 7.686 3.786 2.502 1.00 98.56 193 LEU A CA 1
ATOM 1421 C C . LEU A 1 193 ? 7.317 2.419 3.087 1.00 98.56 193 LEU A C 1
ATOM 1423 O O . LEU A 1 193 ? 6.765 2.364 4.181 1.00 98.56 193 LEU A O 1
ATOM 1427 N N . LEU A 1 194 ? 7.676 1.320 2.415 1.00 98.50 194 LEU A N 1
ATOM 1428 C CA . LEU A 1 194 ? 7.437 -0.034 2.928 1.00 98.50 194 LEU A CA 1
ATOM 1429 C C . LEU A 1 194 ? 8.148 -0.271 4.266 1.00 98.50 194 LEU A C 1
ATOM 1431 O O . LEU A 1 194 ? 7.559 -0.810 5.202 1.00 98.50 194 LEU A O 1
ATOM 1435 N N . SER A 1 195 ? 9.400 0.178 4.372 1.00 97.88 195 SER A N 1
ATOM 1436 C CA . SER A 1 195 ? 10.179 0.105 5.610 1.00 97.88 195 SER A CA 1
ATOM 1437 C C . SER A 1 195 ? 9.531 0.911 6.741 1.00 97.88 195 SER A C 1
ATOM 1439 O O . SER A 1 195 ? 9.354 0.410 7.852 1.00 97.88 195 SER A O 1
ATOM 1441 N N . GLY A 1 196 ? 9.115 2.147 6.448 1.00 97.38 196 GLY A N 1
ATOM 1442 C CA . GLY A 1 196 ? 8.428 3.025 7.396 1.00 97.38 196 GLY A CA 1
ATOM 1443 C C . GLY A 1 196 ? 7.074 2.491 7.853 1.00 97.38 196 GLY A C 1
ATOM 1444 O O . GLY A 1 196 ? 6.748 2.624 9.028 1.00 97.38 196 GLY A O 1
ATOM 1445 N N . ALA A 1 197 ? 6.349 1.803 6.969 1.00 97.31 197 ALA A N 1
ATOM 1446 C CA . ALA A 1 197 ? 5.068 1.154 7.250 1.00 97.31 197 ALA A CA 1
ATOM 1447 C C . ALA A 1 197 ? 5.189 -0.156 8.061 1.00 97.31 197 ALA A C 1
ATOM 1449 O O . ALA A 1 197 ? 4.185 -0.838 8.296 1.00 97.31 197 ALA A O 1
ATOM 1450 N N . GLY A 1 198 ? 6.406 -0.523 8.483 1.00 96.25 198 GLY A N 1
ATOM 1451 C CA . GLY A 1 198 ? 6.662 -1.630 9.403 1.00 96.25 198 GLY A CA 1
ATOM 1452 C C . GLY A 1 198 ? 6.974 -2.976 8.749 1.00 96.25 198 GLY A C 1
ATOM 1453 O O . GLY A 1 198 ? 6.982 -3.985 9.459 1.00 96.25 198 GLY A O 1
ATOM 1454 N N . ILE A 1 199 ? 7.250 -3.021 7.437 1.00 97.25 199 ILE A N 1
ATOM 1455 C CA . ILE A 1 199 ? 7.735 -4.250 6.791 1.00 97.25 199 ILE A CA 1
ATOM 1456 C C . ILE A 1 199 ? 9.078 -4.663 7.405 1.00 97.25 199 ILE A C 1
ATOM 1458 O O . ILE A 1 199 ? 9.993 -3.853 7.547 1.00 97.25 199 ILE A O 1
ATOM 1462 N N . GLY A 1 200 ? 9.183 -5.939 7.782 1.00 93.44 200 GLY A N 1
ATOM 1463 C CA . GLY A 1 200 ? 10.307 -6.476 8.547 1.00 93.44 200 GLY A CA 1
ATOM 1464 C C . GLY A 1 200 ? 11.649 -6.395 7.831 1.00 93.44 200 GLY A C 1
ATOM 1465 O O . GLY A 1 200 ? 12.652 -6.030 8.445 1.00 93.44 200 GLY A O 1
ATOM 1466 N N . GLU A 1 201 ? 11.673 -6.729 6.542 1.00 94.31 201 GLU A N 1
ATOM 1467 C CA . GLU A 1 201 ? 12.870 -6.655 5.708 1.00 94.31 201 GLU A CA 1
ATOM 1468 C C . GLU A 1 201 ? 12.524 -6.086 4.333 1.00 94.31 201 GLU A C 1
ATOM 1470 O O . GLU A 1 201 ? 11.697 -6.639 3.608 1.00 94.31 201 GLU A O 1
ATOM 1475 N N . VAL A 1 202 ? 13.196 -4.997 3.965 1.00 96.81 202 VAL A N 1
ATOM 1476 C CA . VAL A 1 202 ? 13.134 -4.426 2.620 1.00 96.81 202 VAL A CA 1
ATOM 1477 C C . VAL A 1 202 ? 14.542 -4.452 2.032 1.00 96.81 202 VAL A C 1
ATOM 1479 O O . VAL A 1 202 ? 15.409 -3.680 2.446 1.00 96.81 202 VAL A O 1
ATOM 1482 N N . ASP A 1 203 ? 14.786 -5.366 1.094 1.00 95.31 203 ASP A N 1
ATOM 1483 C CA . ASP A 1 203 ? 16.023 -5.393 0.308 1.00 95.31 203 ASP A CA 1
ATOM 1484 C C . ASP A 1 203 ? 15.850 -4.538 -0.945 1.00 95.31 203 ASP A C 1
ATOM 1486 O O . ASP A 1 203 ? 14.803 -4.559 -1.591 1.00 95.31 203 ASP A O 1
ATOM 1490 N N . VAL A 1 204 ? 16.890 -3.792 -1.303 1.00 96.31 204 VAL A N 1
ATOM 1491 C CA . VAL A 1 204 ? 16.910 -3.000 -2.532 1.00 96.31 204 VAL A CA 1
ATOM 1492 C C . VAL A 1 204 ? 18.060 -3.487 -3.391 1.00 96.31 204 VAL A C 1
ATOM 1494 O O . VAL A 1 204 ? 19.208 -3.516 -2.940 1.00 96.31 204 VAL A O 1
ATOM 1497 N N . ARG A 1 205 ? 17.735 -3.852 -4.630 1.00 95.62 205 ARG A N 1
ATOM 1498 C CA . ARG A 1 205 ? 18.682 -4.316 -5.640 1.00 95.62 205 ARG A CA 1
ATOM 1499 C C . ARG A 1 205 ? 18.734 -3.329 -6.778 1.00 95.62 205 ARG A C 1
ATOM 1501 O O . ARG A 1 205 ? 17.725 -3.063 -7.423 1.00 95.62 205 ARG A O 1
ATOM 1508 N N . ASP A 1 206 ? 19.920 -2.811 -7.031 1.00 95.06 206 ASP A N 1
ATOM 1509 C CA . ASP A 1 206 ? 20.171 -1.903 -8.134 1.00 95.06 206 ASP A CA 1
ATOM 1510 C C . ASP A 1 206 ? 21.663 -1.939 -8.492 1.00 95.06 206 ASP A C 1
ATOM 1512 O O . ASP A 1 206 ? 22.488 -2.410 -7.706 1.00 95.06 206 ASP A O 1
ATOM 1516 N N . VAL A 1 207 ? 22.006 -1.465 -9.687 1.00 92.50 207 VAL A N 1
ATOM 1517 C CA . VAL A 1 207 ? 23.375 -1.405 -10.193 1.00 92.50 207 VAL A CA 1
ATOM 1518 C C . VAL A 1 207 ? 23.777 0.031 -10.522 1.00 92.50 207 VAL A C 1
ATOM 1520 O O . VAL A 1 207 ? 22.998 0.844 -11.023 1.00 92.50 207 VAL A O 1
ATOM 1523 N N . GLY A 1 208 ? 25.055 0.335 -10.309 1.00 93.81 208 GLY A N 1
ATOM 1524 C CA . GLY A 1 208 ? 25.625 1.644 -10.612 1.00 93.81 208 GLY A CA 1
ATOM 1525 C C . GLY A 1 208 ? 25.605 2.602 -9.423 1.00 93.81 208 GLY A C 1
ATOM 1526 O O . GLY A 1 208 ? 25.609 2.191 -8.259 1.00 93.81 208 GLY A O 1
ATOM 1527 N N . ARG A 1 209 ? 25.673 3.899 -9.731 1.00 97.12 209 ARG A N 1
ATOM 1528 C CA . ARG A 1 209 ? 25.881 4.966 -8.747 1.00 97.12 209 ARG A CA 1
ATOM 1529 C C . ARG A 1 209 ? 24.737 5.964 -8.748 1.00 97.12 209 ARG A C 1
ATOM 1531 O O . ARG A 1 209 ? 24.100 6.170 -9.776 1.00 97.12 209 ARG A O 1
ATOM 1538 N N . VAL A 1 210 ? 24.496 6.592 -7.605 1.00 97.25 210 VAL A N 1
ATOM 1539 C CA . VAL A 1 210 ? 23.486 7.646 -7.474 1.00 97.25 210 VAL A CA 1
ATOM 1540 C C . VAL A 1 210 ? 23.848 8.818 -8.388 1.00 97.25 210 VAL A C 1
ATOM 1542 O O . VAL A 1 210 ? 24.921 9.412 -8.261 1.00 97.25 210 VAL A O 1
ATOM 1545 N N . GLU A 1 211 ? 22.946 9.159 -9.300 1.00 94.62 211 GLU A N 1
ATOM 1546 C CA . GLU A 1 211 ? 23.057 10.326 -10.173 1.00 94.62 211 GLU A CA 1
ATOM 1547 C C . GLU A 1 211 ? 22.352 11.536 -9.541 1.00 94.62 211 GLU A C 1
ATOM 1549 O O . GLU A 1 211 ? 21.457 11.391 -8.710 1.00 94.62 211 GLU A O 1
ATOM 1554 N N . ARG A 1 212 ? 22.693 12.762 -9.964 1.00 94.31 212 ARG A N 1
ATOM 1555 C CA . ARG A 1 212 ? 22.021 13.983 -9.463 1.00 94.31 212 ARG A CA 1
ATOM 1556 C C . ARG A 1 212 ? 20.504 13.948 -9.684 1.00 94.31 212 ARG A C 1
ATOM 1558 O O . ARG A 1 212 ? 19.752 14.430 -8.847 1.00 94.31 212 ARG A O 1
ATOM 1565 N N . GLY A 1 213 ? 20.072 13.352 -10.795 1.00 91.94 213 GLY A N 1
ATOM 1566 C CA . GLY A 1 213 ? 18.663 13.167 -11.132 1.00 91.94 213 GLY A CA 1
ATOM 1567 C C . GLY A 1 213 ? 17.966 12.026 -10.385 1.00 91.94 213 GLY A C 1
ATOM 1568 O O . GLY A 1 213 ? 16.771 11.853 -10.591 1.00 91.94 213 GLY A O 1
ATOM 1569 N N . ASP A 1 214 ? 18.659 11.248 -9.546 1.00 94.62 214 ASP A N 1
ATOM 1570 C CA . ASP A 1 214 ? 18.046 10.200 -8.711 1.00 94.62 214 ASP A CA 1
ATOM 1571 C C . ASP A 1 214 ? 17.552 10.738 -7.357 1.00 94.62 214 ASP A C 1
ATOM 1573 O O . ASP A 1 214 ? 16.799 10.056 -6.660 1.00 94.62 214 ASP A O 1
ATOM 1577 N N . VAL A 1 215 ? 17.974 11.947 -6.973 1.00 96.69 215 VAL A N 1
ATOM 1578 C CA . VAL A 1 215 ? 17.666 12.531 -5.665 1.00 96.69 215 VAL A CA 1
ATOM 1579 C C . VAL A 1 215 ? 16.159 12.744 -5.515 1.00 96.69 215 VAL A C 1
ATOM 1581 O O . VAL A 1 215 ? 15.514 13.342 -6.379 1.00 96.69 215 VAL A O 1
ATOM 1584 N N . ALA A 1 216 ? 15.599 12.266 -4.403 1.00 96.38 216 ALA A N 1
ATOM 1585 C CA . ALA A 1 216 ? 14.178 12.391 -4.098 1.00 96.38 216 ALA A CA 1
ATOM 1586 C C . ALA A 1 216 ? 13.925 12.477 -2.581 1.00 96.38 216 ALA A C 1
ATOM 1588 O O . ALA A 1 216 ? 14.554 11.737 -1.816 1.00 96.38 216 ALA A O 1
ATOM 1589 N N . PRO A 1 217 ? 12.977 13.318 -2.121 1.00 94.62 217 PRO A N 1
ATOM 1590 C CA . PRO A 1 217 ? 12.508 13.293 -0.738 1.00 94.62 217 PRO A CA 1
ATOM 1591 C C . PRO A 1 217 ? 11.985 11.903 -0.364 1.00 94.62 217 PRO A C 1
ATOM 1593 O O . PRO A 1 217 ? 11.255 11.286 -1.133 1.00 94.62 217 PRO A O 1
ATOM 1596 N N . GLY A 1 218 ? 12.384 11.389 0.800 1.00 90.62 218 GLY A N 1
ATOM 1597 C CA . GLY A 1 218 ? 12.040 10.024 1.224 1.00 90.62 218 GLY A CA 1
ATOM 1598 C C . GLY A 1 218 ? 12.752 8.906 0.446 1.00 90.62 218 GLY A C 1
ATOM 1599 O O . GLY A 1 218 ? 12.598 7.741 0.795 1.00 90.62 218 GLY A O 1
ATOM 1600 N N . GLY A 1 219 ? 13.552 9.235 -0.572 1.00 95.25 219 GLY A N 1
ATOM 1601 C CA . GLY A 1 219 ? 14.356 8.301 -1.355 1.00 95.25 219 GLY A CA 1
ATOM 1602 C C . GLY A 1 219 ? 15.853 8.522 -1.137 1.00 95.25 219 GLY A C 1
ATOM 1603 O O . GLY A 1 219 ? 16.333 8.589 -0.004 1.00 95.25 219 GLY A O 1
ATOM 1604 N N . LEU A 1 220 ? 16.601 8.617 -2.237 1.00 97.62 220 LEU A N 1
ATOM 1605 C CA . LEU A 1 220 ? 18.039 8.876 -2.210 1.00 97.62 220 LEU A CA 1
ATOM 1606 C C . LEU A 1 220 ? 18.309 10.358 -1.916 1.00 97.62 220 LEU A C 1
ATOM 1608 O O . LEU A 1 220 ? 17.782 11.220 -2.623 1.00 97.62 220 LEU A O 1
ATOM 1612 N N . PRO A 1 221 ? 19.122 10.683 -0.900 1.00 97.12 221 PRO A N 1
ATOM 1613 C CA . PRO A 1 221 ? 19.376 12.067 -0.534 1.00 97.12 221 PRO A CA 1
ATOM 1614 C C . PRO A 1 221 ? 20.565 12.646 -1.323 1.00 97.12 221 PRO A C 1
ATOM 1616 O O . PRO A 1 221 ? 21.391 11.902 -1.864 1.00 97.12 221 PRO A O 1
ATOM 1619 N N . ALA A 1 222 ? 20.666 13.975 -1.399 1.00 97.31 222 ALA A N 1
ATOM 1620 C CA . ALA A 1 222 ? 21.665 14.658 -2.229 1.00 97.31 222 ALA A CA 1
ATOM 1621 C C . ALA A 1 222 ? 23.113 14.321 -1.837 1.00 97.31 222 ALA A C 1
ATOM 1623 O O . ALA A 1 222 ? 23.977 14.232 -2.707 1.00 97.31 222 ALA A O 1
ATOM 1624 N N . GLU A 1 223 ? 23.375 14.062 -0.553 1.00 97.44 223 GLU A N 1
ATOM 1625 C CA . GLU A 1 223 ? 24.700 13.671 -0.067 1.00 97.44 223 GLU A CA 1
ATOM 1626 C C . GLU A 1 223 ? 25.167 12.296 -0.564 1.00 97.44 223 GLU A C 1
ATOM 1628 O O . GLU A 1 223 ? 26.341 11.973 -0.431 1.00 97.44 223 GLU A O 1
ATOM 1633 N N . SER A 1 224 ? 24.268 11.481 -1.127 1.00 97.56 224 SER A N 1
ATOM 1634 C CA . SER A 1 224 ? 24.604 10.146 -1.635 1.00 97.56 224 SER A CA 1
ATOM 1635 C C . SER A 1 224 ? 25.027 10.125 -3.103 1.00 97.56 224 SER A C 1
ATOM 1637 O O . SER A 1 224 ? 25.351 9.058 -3.621 1.00 97.56 224 SER A O 1
ATOM 1639 N N . VAL A 1 225 ? 25.027 11.270 -3.796 1.00 98.12 225 VAL A N 1
ATOM 1640 C CA . VAL A 1 225 ? 25.444 11.353 -5.205 1.00 98.12 225 VAL A CA 1
ATOM 1641 C C . VAL A 1 225 ? 26.869 10.817 -5.369 1.00 98.12 225 VAL A C 1
ATOM 1643 O O . VAL A 1 225 ? 27.799 11.278 -4.715 1.00 98.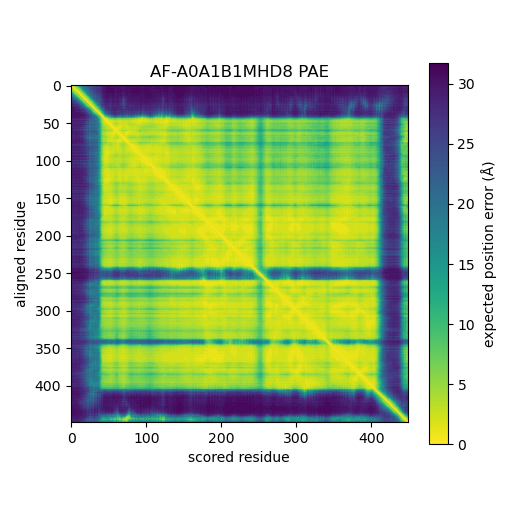12 225 VAL A O 1
ATOM 1646 N N . GLY A 1 226 ? 27.040 9.855 -6.279 1.00 97.81 226 GLY A N 1
ATOM 1647 C CA . GLY A 1 226 ? 28.305 9.154 -6.510 1.00 97.81 226 GLY A CA 1
ATOM 1648 C C . GLY A 1 226 ? 28.477 7.858 -5.710 1.00 97.81 226 GLY A C 1
ATOM 1649 O O . GLY A 1 226 ? 29.286 7.017 -6.113 1.00 97.81 226 GLY A O 1
ATOM 1650 N N . ASP A 1 227 ? 27.694 7.626 -4.657 1.00 98.06 227 ASP A N 1
ATOM 1651 C CA . ASP A 1 227 ? 27.709 6.359 -3.921 1.00 98.06 227 ASP A CA 1
ATOM 1652 C C . ASP A 1 227 ? 27.095 5.226 -4.740 1.00 98.06 227 ASP A C 1
ATOM 1654 O O . ASP A 1 227 ? 26.358 5.448 -5.702 1.00 98.06 227 ASP A O 1
ATOM 1658 N N . ARG A 1 228 ? 27.362 3.984 -4.329 1.00 97.69 228 ARG A N 1
ATOM 1659 C CA . ARG A 1 228 ? 26.639 2.819 -4.840 1.00 97.69 228 ARG A CA 1
ATOM 1660 C C . ARG A 1 228 ? 25.143 2.941 -4.541 1.00 97.69 228 ARG A C 1
ATOM 1662 O O . ARG A 1 228 ? 24.751 3.178 -3.395 1.00 97.69 228 ARG A O 1
ATOM 1669 N N . ARG A 1 229 ? 24.311 2.788 -5.577 1.00 96.25 229 ARG A N 1
ATOM 1670 C CA . ARG A 1 229 ? 22.872 3.084 -5.489 1.00 96.25 229 ARG A CA 1
ATOM 1671 C C . ARG A 1 229 ? 22.140 2.140 -4.531 1.00 96.25 229 ARG A C 1
ATOM 1673 O O . ARG A 1 229 ? 21.330 2.593 -3.727 1.00 96.25 229 ARG A O 1
ATOM 1680 N N . ASP A 1 230 ? 22.477 0.855 -4.559 1.00 95.19 230 ASP A N 1
ATOM 1681 C CA . ASP A 1 230 ? 21.960 -0.167 -3.644 1.00 95.19 230 ASP A CA 1
ATOM 1682 C C . ASP A 1 230 ? 22.316 0.124 -2.174 1.00 95.19 230 ASP A C 1
ATOM 1684 O O . ASP A 1 230 ? 21.455 0.080 -1.295 1.00 95.19 230 ASP A O 1
ATOM 1688 N N . GLU A 1 231 ? 23.563 0.493 -1.882 1.00 96.62 231 GLU A N 1
ATOM 1689 C CA . GLU A 1 231 ? 24.003 0.843 -0.526 1.00 96.62 231 GLU A CA 1
ATOM 1690 C C . GLU A 1 231 ? 23.340 2.125 -0.006 1.00 96.62 231 GLU A C 1
ATOM 1692 O O . GLU A 1 231 ? 22.924 2.179 1.159 1.00 96.62 231 GLU A O 1
ATOM 1697 N N . ALA A 1 232 ? 23.207 3.143 -0.861 1.00 97.88 232 ALA A N 1
ATOM 1698 C CA . ALA A 1 232 ? 22.518 4.385 -0.535 1.00 97.88 232 ALA A CA 1
ATOM 1699 C C . ALA A 1 232 ? 21.024 4.149 -0.261 1.00 97.88 232 ALA A C 1
ATOM 1701 O O . ALA A 1 232 ? 20.508 4.614 0.760 1.00 97.88 232 ALA A O 1
ATOM 1702 N N . ALA A 1 233 ? 20.354 3.344 -1.090 1.00 97.38 233 ALA A N 1
ATOM 1703 C CA . ALA A 1 233 ? 18.962 2.963 -0.878 1.00 97.38 233 ALA A CA 1
ATOM 1704 C C . ALA A 1 233 ? 18.785 2.154 0.414 1.00 97.38 233 ALA A C 1
ATOM 1706 O O . ALA A 1 233 ? 17.902 2.448 1.216 1.00 97.38 233 ALA A O 1
ATOM 1707 N N . ARG A 1 234 ? 19.683 1.203 0.701 1.00 95.94 234 ARG A N 1
ATOM 1708 C CA . ARG A 1 234 ? 19.686 0.456 1.970 1.00 95.94 234 ARG A CA 1
ATOM 1709 C C . ARG A 1 234 ? 19.852 1.374 3.185 1.00 95.94 234 ARG A C 1
ATOM 1711 O O . ARG A 1 234 ? 19.268 1.104 4.233 1.00 95.94 234 ARG A O 1
ATOM 1718 N N . ARG A 1 235 ? 20.636 2.456 3.087 1.00 96.62 235 ARG A N 1
ATOM 1719 C CA . ARG A 1 235 ? 20.716 3.473 4.154 1.00 96.62 235 ARG A CA 1
ATOM 1720 C C . ARG A 1 235 ? 19.396 4.228 4.312 1.00 96.62 235 ARG A C 1
ATOM 1722 O O . ARG A 1 235 ? 18.972 4.407 5.450 1.00 96.62 235 ARG A O 1
ATOM 1729 N N . ALA A 1 236 ? 18.749 4.625 3.215 1.00 97.06 236 ALA A N 1
ATOM 1730 C CA . ALA A 1 236 ? 17.441 5.287 3.250 1.00 97.06 236 ALA A CA 1
ATOM 1731 C C . ALA A 1 236 ? 16.369 4.392 3.901 1.00 97.06 236 ALA A C 1
ATOM 1733 O O . ALA A 1 236 ? 15.740 4.800 4.876 1.00 97.06 236 ALA A O 1
ATOM 1734 N N . VAL A 1 237 ? 16.283 3.128 3.477 1.00 97.06 237 VAL A N 1
ATOM 1735 C CA . VAL A 1 237 ? 15.409 2.098 4.064 1.00 97.06 237 VAL A CA 1
ATOM 1736 C C . VAL A 1 237 ? 15.632 1.956 5.569 1.00 97.06 237 VAL A C 1
ATOM 1738 O O . VAL A 1 237 ? 14.670 1.971 6.337 1.00 97.06 237 VAL A O 1
ATOM 1741 N N . ARG A 1 238 ? 16.891 1.867 6.023 1.00 95.62 238 ARG A N 1
ATOM 1742 C CA . ARG A 1 238 ? 17.209 1.758 7.458 1.00 95.62 238 ARG A CA 1
ATOM 1743 C C . ARG A 1 238 ? 16.817 2.999 8.258 1.00 95.62 238 ARG A C 1
ATOM 1745 O O . ARG A 1 238 ? 16.403 2.851 9.400 1.00 95.62 238 ARG A O 1
ATOM 1752 N N . ARG A 1 239 ? 16.954 4.202 7.690 1.00 95.38 239 ARG A N 1
ATOM 1753 C CA . ARG A 1 239 ? 16.520 5.456 8.336 1.00 95.38 239 ARG A CA 1
ATOM 1754 C C . ARG A 1 239 ? 14.990 5.528 8.440 1.00 95.38 239 ARG A C 1
ATOM 1756 O O . ARG A 1 239 ? 14.462 6.045 9.422 1.00 95.38 239 ARG A O 1
ATOM 1763 N N . ALA A 1 240 ? 14.285 4.991 7.445 1.00 96.44 240 ALA A N 1
ATOM 1764 C CA . ALA A 1 240 ? 12.828 4.974 7.413 1.00 96.44 240 ALA A CA 1
ATOM 1765 C C . ALA A 1 240 ? 12.204 3.949 8.377 1.00 96.44 240 ALA A C 1
ATOM 1767 O O . ALA A 1 240 ? 11.094 4.184 8.845 1.00 96.44 240 ALA A O 1
ATOM 1768 N N . ALA A 1 241 ? 12.904 2.863 8.716 1.00 95.44 241 ALA A N 1
ATOM 1769 C CA . ALA A 1 241 ? 12.373 1.798 9.567 1.00 95.44 241 ALA A CA 1
ATOM 1770 C C . ALA A 1 241 ? 12.009 2.297 10.986 1.00 95.44 241 ALA A C 1
ATOM 1772 O O . ALA A 1 241 ? 12.779 3.066 11.576 1.00 95.44 241 ALA A O 1
ATOM 1773 N N . PRO A 1 242 ? 10.878 1.852 11.572 1.00 94.44 242 PRO A N 1
ATOM 1774 C CA . PRO A 1 242 ? 10.477 2.220 12.931 1.00 94.44 242 PRO A CA 1
ATOM 1775 C C . PRO A 1 242 ? 11.315 1.539 14.023 1.00 94.44 242 PRO A C 1
ATOM 1777 O O . PRO A 1 242 ? 11.386 2.042 15.139 1.00 94.44 242 PRO A O 1
ATOM 1780 N N . ASP A 1 243 ? 11.966 0.424 13.697 1.00 90.50 243 ASP A N 1
ATOM 1781 C CA . ASP A 1 243 ? 12.873 -0.329 14.563 1.00 90.50 243 ASP A CA 1
ATOM 1782 C C . ASP A 1 243 ? 13.944 -1.006 13.697 1.00 90.50 243 ASP A C 1
ATOM 1784 O O . ASP A 1 243 ? 13.817 -1.098 12.473 1.00 90.50 243 ASP A O 1
ATOM 1788 N N . ARG A 1 244 ? 14.990 -1.540 14.327 1.00 83.88 244 ARG A N 1
ATOM 1789 C CA . ARG A 1 244 ? 15.938 -2.417 13.647 1.00 83.88 244 ARG A CA 1
ATOM 1790 C C . ARG A 1 244 ? 15.203 -3.668 13.131 1.00 83.88 244 ARG A C 1
ATOM 1792 O O . ARG A 1 244 ? 14.416 -4.260 13.880 1.00 83.88 244 ARG A O 1
ATOM 1799 N N . PRO A 1 245 ? 15.486 -4.122 11.895 1.00 72.31 245 PRO A N 1
ATOM 1800 C CA . PRO A 1 245 ? 14.917 -5.361 11.381 1.00 72.31 245 PRO A CA 1
ATOM 1801 C C . PRO A 1 245 ? 15.250 -6.540 12.315 1.00 72.31 245 PRO A C 1
ATOM 1803 O O . PRO A 1 245 ? 16.337 -6.552 12.916 1.00 72.31 245 PRO A O 1
ATOM 1806 N N . PRO A 1 246 ? 14.344 -7.526 12.463 1.00 70.00 246 PRO A N 1
ATOM 1807 C CA . PRO A 1 246 ? 14.608 -8.722 13.255 1.00 70.00 246 PRO A CA 1
ATOM 1808 C C . PRO A 1 246 ? 15.924 -9.381 12.825 1.00 70.00 246 PRO A C 1
ATOM 1810 O O . PRO A 1 246 ? 16.196 -9.532 11.634 1.00 70.00 246 PRO A O 1
ATOM 1813 N N . ARG A 1 247 ? 16.765 -9.779 13.788 1.00 64.12 247 ARG A N 1
A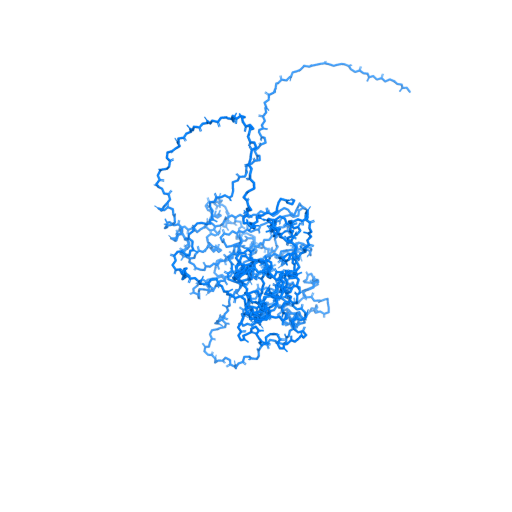TOM 1814 C CA . ARG A 1 247 ? 17.978 -10.546 13.476 1.00 64.12 247 ARG A CA 1
ATOM 1815 C C . ARG A 1 247 ? 17.558 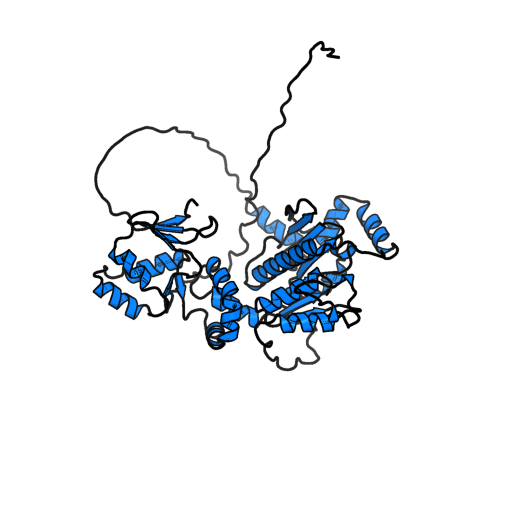-11.914 12.944 1.00 64.12 247 ARG A C 1
ATOM 1817 O O . ARG A 1 247 ? 16.937 -12.681 13.675 1.00 64.12 247 ARG A O 1
ATOM 1824 N N . ARG A 1 248 ? 17.917 -12.224 11.700 1.00 62.34 248 ARG A N 1
ATOM 1825 C CA . ARG A 1 248 ? 17.825 -13.587 11.174 1.00 62.34 248 ARG A CA 1
ATOM 1826 C C . ARG A 1 248 ? 19.001 -14.424 11.659 1.00 62.34 248 ARG A C 1
ATOM 1828 O O . ARG A 1 248 ? 20.119 -13.923 11.795 1.00 62.34 248 ARG A O 1
ATOM 1835 N N . THR A 1 249 ? 18.736 -15.706 11.877 1.00 55.03 249 THR A N 1
ATOM 1836 C CA . THR A 1 249 ? 19.781 -16.726 11.843 1.00 55.03 249 THR A CA 1
ATOM 1837 C C . THR A 1 249 ? 20.441 -16.696 10.458 1.00 55.03 249 THR A C 1
ATOM 1839 O O . THR A 1 249 ? 19.745 -16.477 9.461 1.00 55.03 249 THR A O 1
ATOM 1842 N N . PRO A 1 250 ? 21.774 -16.837 10.364 1.00 51.56 250 PRO A N 1
ATOM 1843 C CA . PRO A 1 250 ? 22.459 -16.878 9.078 1.00 51.56 250 PRO A CA 1
ATOM 1844 C C . PRO A 1 250 ? 21.817 -17.938 8.179 1.00 51.56 250 PRO A C 1
ATOM 1846 O O . PRO A 1 250 ? 21.638 -19.079 8.602 1.00 51.56 250 PRO A O 1
ATOM 1849 N N . ARG A 1 251 ? 21.440 -17.547 6.958 1.00 56.53 251 ARG A N 1
ATOM 1850 C CA . ARG A 1 251 ? 20.935 -18.485 5.952 1.00 56.53 251 ARG A CA 1
ATOM 1851 C C . ARG A 1 251 ? 22.004 -19.512 5.616 1.00 56.53 251 ARG A C 1
ATOM 1853 O O . ARG A 1 251 ? 23.191 -19.182 5.572 1.00 56.53 251 ARG A O 1
ATOM 1860 N N . THR A 1 252 ? 21.575 -20.735 5.328 1.00 51.06 252 THR A N 1
ATOM 1861 C CA . THR A 1 252 ? 22.483 -21.728 4.763 1.00 51.06 252 THR A CA 1
ATOM 1862 C C . THR A 1 252 ? 22.877 -21.317 3.340 1.00 51.06 252 THR A C 1
ATOM 1864 O O . THR A 1 252 ? 22.050 -20.741 2.630 1.00 51.06 252 THR A O 1
ATOM 1867 N N . PRO A 1 253 ? 24.104 -21.621 2.878 1.00 51.34 253 PRO A N 1
ATOM 1868 C CA . PRO A 1 253 ? 24.569 -21.273 1.529 1.00 51.34 253 PRO A CA 1
ATOM 1869 C C . PRO A 1 253 ? 23.700 -21.816 0.379 1.00 51.34 253 PRO A C 1
ATOM 1871 O O . PRO A 1 253 ? 23.839 -21.358 -0.749 1.00 51.34 253 PRO A O 1
ATOM 1874 N N . PHE A 1 254 ? 22.823 -22.786 0.662 1.00 50.03 254 PHE A N 1
ATOM 1875 C CA . PHE A 1 254 ? 21.946 -23.454 -0.303 1.00 50.03 254 PHE A CA 1
ATOM 1876 C C . PHE A 1 254 ? 20.591 -22.772 -0.521 1.00 50.03 254 PHE A C 1
ATOM 1878 O O . PHE A 1 254 ? 19.876 -23.145 -1.449 1.00 50.03 254 PHE A O 1
ATOM 1885 N N . ASP A 1 255 ? 20.216 -21.787 0.297 1.00 57.28 255 ASP A N 1
ATOM 1886 C CA . ASP A 1 255 ? 18.954 -21.084 0.079 1.00 57.28 255 ASP A CA 1
ATOM 1887 C C . ASP A 1 255 ? 19.069 -20.203 -1.176 1.00 57.28 255 ASP A C 1
ATOM 1889 O O . ASP A 1 255 ? 20.001 -19.400 -1.292 1.00 57.28 255 ASP A O 1
ATOM 1893 N N . SER A 1 256 ? 18.099 -20.279 -2.095 1.00 61.31 256 SER A N 1
ATOM 1894 C CA . SER A 1 256 ? 18.037 -19.347 -3.230 1.00 61.31 256 SER A CA 1
ATOM 1895 C C . SER A 1 256 ? 17.878 -17.915 -2.720 1.00 61.31 256 SER A C 1
ATOM 1897 O O . SER A 1 256 ? 17.230 -17.676 -1.693 1.00 61.31 256 SER A O 1
ATOM 1899 N N . GLU A 1 257 ? 18.490 -16.936 -3.386 1.00 63.56 257 GLU A N 1
ATOM 1900 C CA . GLU A 1 257 ? 18.434 -15.530 -2.957 1.00 63.56 257 GLU A CA 1
ATOM 1901 C C . GLU A 1 257 ? 16.998 -14.996 -2.786 1.00 63.56 257 GLU A C 1
ATOM 1903 O O . GLU A 1 257 ? 16.750 -14.146 -1.928 1.00 63.56 257 GLU A O 1
ATOM 1908 N N . ASP A 1 258 ? 16.059 -15.547 -3.557 1.00 64.50 258 ASP A N 1
ATOM 1909 C CA . ASP A 1 258 ? 14.646 -15.173 -3.558 1.00 64.50 258 ASP A CA 1
ATOM 1910 C C . ASP A 1 258 ? 13.782 -15.997 -2.569 1.00 64.50 258 ASP A C 1
ATOM 1912 O O . ASP A 1 258 ? 12.593 -15.720 -2.404 1.00 64.50 258 ASP A O 1
ATOM 1916 N N . ALA A 1 259 ? 14.355 -16.974 -1.850 1.00 68.06 259 ALA A N 1
ATOM 1917 C CA . ALA A 1 259 ? 13.604 -17.797 -0.899 1.00 68.06 259 ALA A CA 1
ATOM 1918 C C . ALA A 1 259 ? 13.007 -16.962 0.251 1.00 68.06 259 ALA A C 1
ATOM 1920 O O . ALA A 1 259 ? 13.702 -16.205 0.945 1.00 68.06 259 ALA A O 1
ATOM 1921 N N . GLY A 1 260 ? 11.701 -17.139 0.475 1.00 82.50 260 GLY A N 1
ATOM 1922 C CA . GLY A 1 260 ? 10.946 -16.474 1.537 1.00 82.50 260 GLY A CA 1
ATOM 1923 C C . GLY A 1 260 ? 10.731 -14.976 1.309 1.00 82.50 260 GLY A C 1
ATOM 1924 O O . GLY A 1 260 ? 10.689 -14.227 2.285 1.00 82.50 260 GLY A O 1
ATOM 1925 N N . LEU A 1 261 ? 10.688 -14.518 0.054 1.00 92.94 261 LEU A N 1
ATOM 1926 C CA . LEU A 1 261 ? 10.160 -13.200 -0.301 1.00 92.94 261 LEU A CA 1
ATOM 1927 C C . LEU A 1 261 ? 8.632 -13.263 -0.376 1.00 92.94 261 LEU A C 1
ATOM 1929 O O . LEU A 1 261 ? 8.075 -14.139 -1.028 1.00 92.94 261 LEU A O 1
ATOM 1933 N N . SER A 1 262 ? 7.967 -12.319 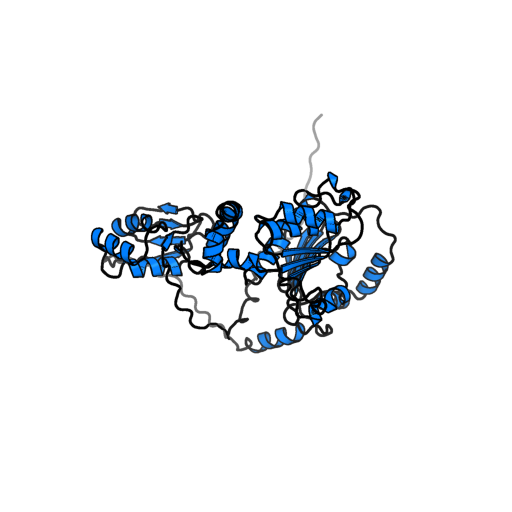0.282 1.00 96.75 262 SER A N 1
ATOM 1934 C CA . SER A 1 262 ? 6.511 -12.162 0.242 1.00 96.75 262 SER A CA 1
ATOM 1935 C C . SER A 1 262 ? 6.058 -11.389 -1.000 1.00 96.75 262 SER A C 1
ATOM 1937 O O . SER A 1 262 ? 4.944 -11.583 -1.472 1.00 96.75 262 SER A O 1
ATOM 1939 N N . LEU A 1 263 ? 6.911 -10.501 -1.522 1.00 98.38 263 LEU A N 1
ATOM 1940 C CA . LEU A 1 263 ? 6.644 -9.689 -2.709 1.00 98.38 263 LEU A CA 1
ATOM 1941 C C . LEU A 1 263 ? 7.958 -9.195 -3.332 1.00 98.38 263 LEU A C 1
ATOM 1943 O O . LEU A 1 263 ? 8.898 -8.832 -2.617 1.00 98.38 263 LEU A O 1
ATOM 1947 N N . VAL A 1 264 ? 7.998 -9.102 -4.661 1.00 98.50 264 VAL A N 1
ATOM 1948 C CA . VAL A 1 264 ? 9.043 -8.373 -5.397 1.00 98.50 264 VAL A CA 1
ATOM 1949 C C . VAL A 1 264 ? 8.437 -7.176 -6.120 1.00 98.50 264 VAL A C 1
ATOM 1951 O O . VAL A 1 264 ? 7.462 -7.306 -6.846 1.00 98.50 264 VAL A O 1
ATOM 1954 N N . VAL A 1 265 ? 9.021 -5.993 -5.967 1.00 98.56 265 VAL A N 1
ATOM 1955 C CA . VAL A 1 265 ? 8.609 -4.794 -6.702 1.00 98.56 265 VAL A CA 1
ATOM 1956 C C . VAL A 1 265 ? 9.627 -4.496 -7.795 1.00 98.56 265 VAL A C 1
ATOM 1958 O O . VAL A 1 265 ? 10.801 -4.263 -7.513 1.00 98.56 265 VAL A O 1
ATOM 1961 N N . LEU A 1 266 ? 9.180 -4.506 -9.046 1.00 98.25 266 LEU A N 1
ATOM 1962 C CA . LEU A 1 266 ? 9.964 -4.183 -10.231 1.00 98.25 266 LEU A CA 1
ATOM 1963 C C . LEU A 1 266 ? 9.780 -2.695 -10.545 1.00 98.25 266 LEU A C 1
ATOM 1965 O O . LEU A 1 266 ? 8.735 -2.286 -11.053 1.00 98.25 266 LEU A O 1
ATOM 1969 N N . ALA A 1 267 ? 10.798 -1.895 -10.228 1.00 97.44 267 ALA A N 1
ATOM 1970 C CA . ALA A 1 267 ? 10.815 -0.446 -10.406 1.00 97.44 267 ALA A CA 1
ATOM 1971 C C . ALA A 1 267 ? 11.972 -0.001 -11.320 1.00 97.44 267 ALA A C 1
ATOM 1973 O O . ALA A 1 267 ? 12.886 0.699 -10.863 1.00 97.44 267 ALA A O 1
ATOM 1974 N N . PRO A 1 268 ? 11.985 -0.434 -12.597 1.00 94.38 268 PRO A N 1
ATOM 1975 C CA . PRO A 1 268 ? 13.108 -0.176 -13.486 1.00 94.38 268 PRO A CA 1
ATOM 1976 C C . PRO A 1 268 ? 13.335 1.328 -13.688 1.00 94.38 268 PRO A C 1
ATOM 1978 O O . PRO A 1 268 ? 12.402 2.128 -13.725 1.00 94.38 268 PRO A O 1
ATOM 1981 N N . ARG A 1 269 ? 14.608 1.713 -13.841 1.00 90.75 269 ARG A N 1
ATOM 1982 C CA . ARG A 1 269 ? 15.007 3.083 -14.221 1.00 90.75 269 ARG A CA 1
ATOM 1983 C C . ARG A 1 269 ? 14.876 3.332 -15.725 1.00 90.75 269 ARG A C 1
ATOM 1985 O O . ARG A 1 269 ? 15.026 4.469 -16.174 1.00 90.75 269 ARG A O 1
ATOM 1992 N N . ASP A 1 270 ? 14.709 2.269 -16.503 1.00 89.75 270 ASP A N 1
ATOM 1993 C CA . ASP A 1 270 ? 14.511 2.347 -17.941 1.00 89.75 270 ASP A CA 1
ATOM 1994 C C . ASP A 1 270 ? 13.045 2.564 -18.276 1.00 89.75 270 ASP A C 1
ATOM 1996 O O . ASP A 1 270 ? 12.180 1.798 -17.859 1.00 89.75 270 ASP A O 1
ATOM 2000 N N . ASP A 1 271 ? 12.777 3.657 -18.986 1.00 88.69 271 ASP A N 1
ATOM 2001 C CA . ASP A 1 271 ? 11.436 4.082 -19.365 1.00 88.69 271 ASP A CA 1
ATOM 2002 C C . ASP A 1 271 ? 10.784 3.061 -20.303 1.00 88.69 271 ASP A C 1
ATOM 2004 O O . ASP A 1 271 ? 9.583 2.792 -20.192 1.00 88.69 271 ASP A O 1
ATOM 2008 N N . ILE A 1 272 ? 11.582 2.399 -21.145 1.00 92.81 272 ILE A N 1
ATOM 2009 C CA . ILE A 1 272 ? 11.115 1.299 -21.985 1.00 92.81 272 ILE A CA 1
ATOM 2010 C C . ILE A 1 272 ? 10.727 0.100 -21.124 1.00 92.81 272 ILE A C 1
ATOM 2012 O O . ILE A 1 272 ? 9.693 -0.501 -21.389 1.00 92.81 272 ILE A O 1
ATOM 2016 N N . ASP A 1 273 ? 11.479 -0.237 -20.076 1.00 93.56 273 ASP A N 1
ATOM 2017 C CA . ASP A 1 273 ? 11.136 -1.361 -19.192 1.00 93.56 2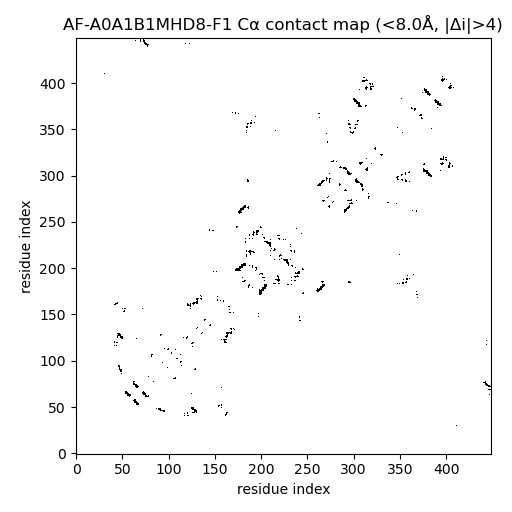73 ASP A CA 1
ATOM 2018 C C . ASP A 1 273 ? 9.909 -1.071 -18.311 1.00 93.56 273 ASP A C 1
ATOM 2020 O O . ASP A 1 273 ? 9.173 -1.991 -17.952 1.00 93.56 273 ASP A O 1
ATOM 2024 N N . VAL A 1 274 ? 9.630 0.200 -17.997 1.00 94.81 274 VAL A N 1
ATOM 2025 C CA . VAL A 1 274 ? 8.356 0.611 -17.377 1.00 94.81 274 VAL A CA 1
ATOM 2026 C C . VAL A 1 274 ? 7.201 0.460 -18.371 1.00 94.81 274 VAL A C 1
ATOM 2028 O O . VAL A 1 274 ? 6.108 -0.017 -18.034 1.00 94.81 274 VAL A O 1
ATOM 2031 N N . HIS A 1 275 ? 7.397 0.903 -19.612 1.00 94.69 275 HIS A N 1
ATOM 2032 C CA . HIS A 1 275 ? 6.338 0.886 -20.610 1.00 94.69 275 HIS A CA 1
ATOM 2033 C C . HIS A 1 275 ? 6.054 -0.531 -21.110 1.00 94.69 275 HIS A C 1
ATOM 2035 O O . HIS A 1 275 ? 4.904 -0.974 -21.062 1.00 94.69 275 HIS A O 1
ATOM 2041 N N . ALA A 1 276 ? 7.094 -1.239 -21.539 1.00 94.69 276 ALA A N 1
ATOM 2042 C CA . ALA A 1 276 ? 7.138 -2.552 -22.171 1.00 94.69 276 ALA A CA 1
ATOM 2043 C C . ALA A 1 276 ? 8.094 -3.492 -21.396 1.00 94.69 276 ALA A C 1
ATOM 2045 O O . ALA A 1 276 ? 9.198 -3.782 -21.874 1.00 94.69 276 ALA A O 1
ATOM 2046 N N . PRO A 1 277 ? 7.687 -3.966 -20.202 1.00 93.69 277 PRO A N 1
ATOM 2047 C CA . PRO A 1 277 ? 8.528 -4.811 -19.359 1.00 93.69 277 PRO A CA 1
ATOM 2048 C C . PRO A 1 277 ? 8.943 -6.090 -20.087 1.00 93.69 277 PRO A C 1
ATOM 2050 O O . PRO A 1 277 ? 8.122 -6.745 -20.727 1.00 93.69 277 PRO A O 1
ATOM 2053 N N . VAL A 1 278 ? 10.222 -6.452 -19.975 1.00 88.94 278 VAL A N 1
ATOM 2054 C CA . VAL A 1 278 ? 10.770 -7.675 -20.576 1.00 88.94 278 VAL A CA 1
ATOM 2055 C C . VAL A 1 278 ? 10.224 -8.903 -19.829 1.00 88.94 278 VAL A C 1
ATOM 2057 O O . VAL A 1 278 ? 10.492 -9.029 -18.632 1.00 88.94 278 VAL A O 1
ATOM 2060 N N . PRO A 1 279 ? 9.517 -9.843 -20.490 1.00 89.81 279 PRO A N 1
ATOM 2061 C CA . PRO A 1 279 ? 8.955 -11.012 -19.807 1.00 89.81 279 PRO A CA 1
ATOM 2062 C C . PRO A 1 279 ? 10.004 -11.884 -19.101 1.00 89.81 279 PRO A C 1
ATOM 2064 O O . PRO A 1 279 ? 9.779 -12.312 -17.971 1.00 89.81 279 PRO A O 1
ATOM 2067 N N . SER A 1 280 ? 11.182 -12.076 -19.707 1.00 89.44 280 SER A N 1
ATOM 2068 C CA . SER A 1 280 ? 12.262 -12.893 -19.127 1.00 89.44 280 SER A CA 1
ATOM 2069 C C . SER A 1 280 ? 12.838 -12.322 -17.825 1.00 89.44 280 SER A C 1
ATOM 2071 O O . SER A 1 280 ? 13.336 -13.071 -16.991 1.00 89.44 280 SER A O 1
ATOM 2073 N N . ALA A 1 281 ? 12.714 -11.011 -17.579 1.00 88.19 281 ALA A N 1
ATOM 2074 C CA . ALA A 1 281 ? 13.166 -10.405 -16.324 1.00 88.19 281 ALA A CA 1
ATOM 2075 C C . ALA A 1 281 ? 12.331 -10.855 -15.107 1.00 88.19 281 ALA A C 1
ATOM 2077 O O . ALA A 1 281 ? 12.807 -10.790 -13.971 1.00 88.19 281 ALA A O 1
ATOM 2078 N N . ALA A 1 282 ? 11.095 -11.310 -15.340 1.00 90.62 282 ALA A N 1
ATOM 2079 C CA . ALA A 1 282 ? 10.197 -11.833 -14.313 1.00 90.62 282 ALA A CA 1
ATOM 2080 C C . ALA A 1 282 ? 10.045 -13.361 -14.358 1.00 90.62 282 ALA A C 1
ATOM 2082 O O . ALA A 1 282 ? 9.410 -13.923 -13.471 1.00 90.62 282 ALA A O 1
ATOM 2083 N N . GLU A 1 283 ? 10.651 -14.050 -15.327 1.00 91.75 283 GLU A N 1
ATOM 2084 C CA . GLU A 1 283 ? 10.559 -15.508 -15.472 1.00 91.75 283 GLU A CA 1
ATOM 2085 C C . GLU A 1 283 ? 10.967 -16.273 -14.196 1.00 91.75 283 GLU A C 1
ATOM 2087 O O . GLU A 1 283 ? 10.185 -17.117 -13.759 1.00 91.75 283 GLU A O 1
ATOM 2092 N N . PRO A 1 284 ? 12.068 -15.935 -13.487 1.00 92.81 284 PRO A N 1
ATOM 2093 C CA . PRO A 1 284 ? 12.390 -16.595 -12.218 1.00 92.81 284 PRO A CA 1
ATOM 2094 C C . PRO A 1 284 ? 11.313 -16.413 -11.140 1.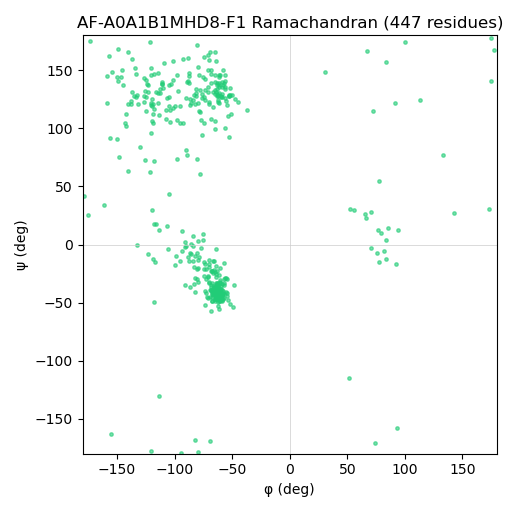00 92.81 284 PRO A C 1
ATOM 2096 O O . PRO A 1 284 ? 11.099 -17.311 -10.325 1.00 92.81 284 PRO A O 1
ATOM 2099 N N . LEU A 1 285 ? 10.626 -15.264 -11.137 1.00 94.19 285 LEU A N 1
ATOM 2100 C CA . LEU A 1 285 ? 9.551 -14.961 -10.188 1.00 94.19 285 LEU A CA 1
ATOM 2101 C C . LEU A 1 285 ? 8.290 -15.756 -10.524 1.00 94.19 285 LEU A C 1
ATOM 2103 O O . LEU A 1 285 ? 7.644 -16.274 -9.620 1.00 94.19 285 LEU A O 1
ATOM 2107 N N . ILE A 1 286 ? 7.976 -15.896 -11.815 1.00 94.62 286 ILE A N 1
ATOM 2108 C CA . ILE A 1 286 ? 6.872 -16.729 -12.298 1.00 94.62 286 ILE A CA 1
ATOM 2109 C C . ILE A 1 286 ? 7.116 -18.193 -11.923 1.00 94.62 286 ILE A C 1
ATOM 2111 O O . ILE A 1 286 ? 6.273 -18.795 -11.264 1.00 94.62 286 ILE A O 1
ATOM 2115 N N . THR A 1 287 ? 8.286 -18.740 -12.264 1.00 92.81 287 THR A N 1
ATOM 2116 C CA . THR A 1 287 ? 8.641 -20.141 -11.989 1.00 92.81 287 THR A CA 1
ATOM 2117 C C . THR A 1 287 ? 8.672 -20.450 -10.493 1.00 92.81 287 THR A C 1
ATOM 2119 O O . THR A 1 287 ? 8.276 -21.535 -10.078 1.00 92.81 287 THR A O 1
ATOM 2122 N N . SER A 1 288 ? 9.104 -19.493 -9.667 1.00 92.38 288 SER A N 1
ATOM 2123 C CA . SER A 1 288 ? 9.164 -19.658 -8.208 1.00 92.38 288 SER A CA 1
ATOM 2124 C C . SER A 1 288 ? 7.844 -19.334 -7.495 1.00 92.38 288 SER A C 1
ATOM 2126 O O . SER A 1 288 ? 7.798 -19.390 -6.268 1.00 92.38 288 SER A O 1
ATOM 2128 N N . GLY A 1 289 ? 6.788 -18.951 -8.224 1.00 94.06 289 GLY A N 1
ATOM 2129 C CA . GLY A 1 289 ? 5.497 -18.583 -7.637 1.00 94.06 289 GLY A CA 1
ATOM 2130 C C . GLY A 1 289 ? 5.531 -17.304 -6.791 1.00 94.06 289 GLY A C 1
ATOM 2131 O O . GLY A 1 289 ? 4.690 -17.131 -5.915 1.00 94.06 289 GLY A O 1
ATOM 2132 N N . ILE A 1 290 ? 6.500 -16.410 -7.019 1.00 96.38 290 ILE A N 1
ATOM 2133 C CA . ILE A 1 290 ? 6.691 -15.199 -6.215 1.00 96.38 290 ILE A CA 1
ATOM 2134 C C . ILE A 1 290 ? 5.810 -14.061 -6.757 1.00 96.38 290 ILE A C 1
ATOM 2136 O O . ILE A 1 290 ? 5.999 -13.625 -7.905 1.00 96.38 290 ILE A O 1
ATOM 2140 N N . PRO A 1 291 ? 4.891 -13.517 -5.934 1.00 97.88 291 PRO A N 1
ATOM 2141 C CA . PRO A 1 291 ? 4.111 -12.340 -6.289 1.00 97.88 291 PRO A CA 1
ATOM 2142 C C . PRO A 1 291 ? 5.010 -11.155 -6.626 1.00 97.88 291 PRO A C 1
ATOM 2144 O O . PRO A 1 291 ? 6.005 -10.899 -5.936 1.00 97.88 291 PRO A O 1
ATOM 2147 N N . HIS A 1 292 ? 4.659 -10.399 -7.664 1.00 98.06 292 HIS A N 1
ATOM 2148 C CA . HIS A 1 292 ? 5.434 -9.219 -8.030 1.00 98.06 292 HIS A CA 1
ATOM 2149 C C . HIS A 1 292 ? 4.613 -8.070 -8.601 1.00 98.06 292 HIS A C 1
ATOM 2151 O O . HIS A 1 292 ? 3.643 -8.268 -9.323 1.00 98.06 292 HIS A O 1
ATOM 2157 N N . LEU A 1 293 ? 5.017 -6.846 -8.274 1.00 98.56 293 LEU A N 1
ATOM 2158 C CA . LEU A 1 293 ? 4.345 -5.609 -8.659 1.00 98.56 293 LEU A CA 1
ATOM 2159 C C . LEU A 1 293 ? 5.254 -4.769 -9.554 1.00 98.56 293 LEU A C 1
ATOM 2161 O O . LEU A 1 293 ? 6.399 -4.510 -9.193 1.00 98.56 293 LEU A O 1
ATOM 2165 N N . TYR A 1 294 ? 4.733 -4.283 -10.676 1.00 98.31 294 TYR A N 1
ATOM 2166 C CA . TYR A 1 294 ? 5.426 -3.290 -11.500 1.00 98.31 294 TYR A CA 1
ATOM 2167 C C . TYR A 1 294 ? 5.090 -1.871 -11.044 1.00 98.31 294 TYR A C 1
ATOM 2169 O O . TYR A 1 294 ? 3.940 -1.574 -10.726 1.00 98.31 294 TYR A O 1
ATOM 2177 N N . ALA A 1 295 ? 6.070 -0.974 -11.038 1.00 98.38 295 ALA A N 1
ATOM 2178 C CA . ALA A 1 295 ? 5.837 0.447 -10.805 1.00 98.38 295 ALA A CA 1
ATOM 2179 C C . ALA A 1 295 ? 6.880 1.291 -11.535 1.00 98.38 295 ALA A C 1
ATOM 2181 O O . ALA A 1 295 ? 8.046 0.919 -11.608 1.00 98.38 295 ALA A O 1
ATOM 2182 N N . GLY A 1 296 ? 6.500 2.453 -12.053 1.00 97.88 296 GLY A N 1
ATOM 2183 C CA . GLY A 1 296 ? 7.474 3.321 -12.702 1.00 97.88 296 GLY A CA 1
ATOM 2184 C C . GLY A 1 296 ? 6.875 4.549 -13.356 1.00 97.88 296 GLY A C 1
ATOM 2185 O O . GLY A 1 296 ? 5.662 4.743 -13.375 1.00 97.88 296 GLY A O 1
ATOM 2186 N N . VAL A 1 297 ? 7.756 5.378 -13.904 1.00 97.56 297 VAL A N 1
ATOM 2187 C CA . VAL A 1 297 ? 7.389 6.538 -14.715 1.00 97.56 297 VAL A CA 1
ATOM 2188 C C . VAL A 1 297 ? 8.059 6.391 -16.072 1.00 97.56 297 VAL A C 1
ATOM 2190 O O . VAL A 1 297 ? 9.254 6.117 -16.143 1.00 97.56 297 VAL A O 1
ATOM 2193 N N . VAL A 1 298 ? 7.279 6.577 -17.130 1.00 95.12 298 VAL A N 1
ATOM 2194 C CA . VAL A 1 298 ? 7.746 6.672 -18.513 1.00 95.12 298 VAL A CA 1
ATOM 2195 C C . VAL A 1 298 ? 7.227 7.973 -19.097 1.00 95.12 298 VAL A C 1
ATOM 2197 O O . VAL A 1 298 ? 6.031 8.254 -19.027 1.00 95.12 298 VAL A O 1
ATOM 2200 N N . GLU A 1 299 ? 8.129 8.775 -19.657 1.00 93.50 299 GLU A N 1
ATOM 2201 C CA . GLU A 1 299 ? 7.810 10.114 -20.151 1.00 93.50 299 GLU A CA 1
ATOM 2202 C C . GLU A 1 299 ? 7.084 10.950 -19.072 1.00 93.50 299 GLU A C 1
ATOM 2204 O O . GLU A 1 299 ? 7.646 11.246 -18.017 1.00 93.50 299 GLU A O 1
ATOM 2209 N N . ALA A 1 300 ? 5.825 11.310 -19.321 1.00 95.94 300 ALA A N 1
ATOM 2210 C CA . ALA A 1 300 ? 4.957 12.050 -18.410 1.00 95.94 300 ALA A CA 1
ATOM 2211 C C . ALA A 1 300 ? 3.857 11.169 -17.779 1.00 95.94 300 ALA A C 1
ATOM 2213 O O . ALA A 1 300 ? 2.872 11.696 -17.257 1.00 95.94 300 ALA A O 1
ATOM 2214 N N . THR A 1 301 ? 4.009 9.841 -17.845 1.00 97.62 301 THR A N 1
ATOM 2215 C CA . THR A 1 301 ? 3.011 8.851 -17.422 1.00 97.62 301 THR A CA 1
ATOM 2216 C C . THR A 1 301 ? 3.543 7.968 -16.296 1.00 97.62 301 THR A C 1
ATOM 2218 O O . THR A 1 301 ? 4.551 7.275 -16.434 1.00 97.62 301 THR A O 1
ATOM 2221 N N . GLY A 1 302 ? 2.844 7.986 -15.167 1.00 98.06 302 GLY A N 1
ATOM 2222 C CA . GLY A 1 302 ? 3.053 7.105 -14.030 1.00 98.06 302 GLY A CA 1
ATOM 2223 C C . GLY A 1 302 ? 2.269 5.807 -14.171 1.00 98.06 302 GLY A C 1
ATOM 2224 O O . GLY A 1 302 ? 1.168 5.792 -14.718 1.00 98.06 302 GLY A O 1
ATOM 2225 N N . VAL A 1 303 ? 2.848 4.714 -13.681 1.00 98.25 303 VAL A N 1
ATOM 2226 C CA . VAL A 1 303 ? 2.323 3.356 -13.832 1.00 98.25 303 VAL A CA 1
ATOM 2227 C C . VAL A 1 303 ? 2.445 2.606 -12.510 1.00 98.25 303 VAL A C 1
ATOM 2229 O O . VAL A 1 303 ? 3.531 2.561 -11.931 1.00 98.25 303 VAL A O 1
ATOM 2232 N N . VAL A 1 304 ? 1.362 1.958 -12.078 1.00 98.62 304 VAL A N 1
ATOM 2233 C CA . VAL A 1 304 ? 1.353 0.978 -10.982 1.00 98.62 304 VAL A CA 1
ATOM 2234 C C . VAL A 1 304 ? 0.604 -0.271 -11.429 1.00 98.62 304 VAL A C 1
ATOM 2236 O O . VAL A 1 304 ? -0.575 -0.228 -11.759 1.00 98.62 304 VAL A O 1
ATOM 2239 N N . GLY A 1 305 ? 1.275 -1.409 -11.409 1.00 97.00 305 GLY A N 1
ATOM 2240 C CA . GLY A 1 305 ? 0.729 -2.690 -11.817 1.00 97.00 305 GLY A CA 1
ATOM 2241 C C . GLY A 1 305 ? 1.120 -3.130 -13.236 1.00 97.00 305 GLY A C 1
ATOM 2242 O O . GLY A 1 305 ? 1.761 -2.382 -13.980 1.00 97.00 305 GLY A O 1
ATOM 2243 N N . PRO A 1 306 ? 0.739 -4.359 -13.618 1.00 96.81 306 PRO A N 1
ATOM 2244 C CA . PRO A 1 306 ? -0.077 -5.274 -12.817 1.00 96.81 306 PRO A CA 1
ATOM 2245 C C . PRO A 1 306 ? 0.649 -5.794 -11.567 1.00 96.81 306 PRO A C 1
ATOM 2247 O O . PRO A 1 306 ? 1.877 -5.889 -11.537 1.00 96.81 306 PRO A O 1
ATOM 2250 N N . LEU A 1 307 ? -0.118 -6.087 -10.514 1.00 98.25 307 LEU A N 1
ATOM 2251 C CA . LEU A 1 307 ? 0.303 -7.023 -9.476 1.00 98.25 307 LEU A CA 1
ATOM 2252 C C . LEU A 1 307 ? 0.079 -8.427 -10.037 1.00 98.25 307 LEU A C 1
ATOM 2254 O O . LEU A 1 307 ? -1.056 -8.831 -10.312 1.00 98.25 307 LEU A O 1
ATOM 2258 N N . VAL A 1 308 ? 1.180 -9.137 -10.224 1.00 97.94 308 VAL A N 1
ATOM 2259 C CA . VAL A 1 308 ? 1.230 -10.474 -10.792 1.00 97.94 308 VAL A CA 1
ATOM 2260 C C . VAL A 1 308 ? 1.232 -11.498 -9.667 1.00 97.94 308 VAL A C 1
ATOM 2262 O O . VAL A 1 308 ? 2.150 -11.530 -8.847 1.00 97.94 308 VAL A O 1
ATOM 2265 N N . LEU A 1 309 ? 0.212 -12.347 -9.669 1.00 97.44 309 LEU A N 1
ATOM 2266 C CA . LEU A 1 309 ? 0.120 -13.591 -8.923 1.00 97.44 309 LEU A CA 1
ATOM 2267 C C . LEU A 1 309 ? 0.354 -14.707 -9.947 1.00 97.44 309 LEU A C 1
ATOM 2269 O O . LEU A 1 309 ? -0.506 -14.902 -10.813 1.00 97.44 309 LEU A O 1
ATOM 2273 N N . PRO A 1 310 ? 1.530 -15.363 -9.948 1.00 95.62 310 PRO A N 1
ATOM 2274 C CA . PRO A 1 310 ? 1.872 -16.348 -10.972 1.00 95.62 310 PRO A CA 1
ATOM 2275 C C . PRO A 1 310 ? 0.786 -17.421 -11.133 1.00 95.62 310 PRO A C 1
ATOM 2277 O O . PRO A 1 310 ? 0.348 -18.011 -10.151 1.00 95.62 310 PRO A O 1
ATOM 2280 N N . GLY A 1 311 ? 0.333 -17.650 -12.368 1.00 93.38 311 GLY A N 1
ATOM 2281 C CA . GLY A 1 311 ? -0.763 -18.581 -12.666 1.00 93.38 311 GLY A CA 1
ATOM 2282 C C . GLY A 1 311 ? -2.178 -18.015 -12.502 1.00 93.38 311 GLY A C 1
ATOM 2283 O O . GLY A 1 311 ? -3.121 -18.635 -12.984 1.00 93.38 311 GLY A O 1
ATOM 2284 N N . GLU A 1 312 ? -2.353 -16.851 -11.871 1.00 94.38 312 GLU A N 1
ATOM 2285 C CA . GLU A 1 312 ? -3.683 -16.314 -11.545 1.00 94.38 312 GLU A CA 1
ATOM 2286 C C . GLU A 1 312 ? -3.968 -14.982 -12.228 1.00 94.38 312 GLU A C 1
ATOM 2288 O O . GLU A 1 312 ? -5.003 -14.828 -12.871 1.00 94.38 312 GLU A O 1
ATOM 2293 N N . THR A 1 313 ? -3.044 -14.023 -12.139 1.00 96.62 313 THR A N 1
ATOM 2294 C CA . THR A 1 313 ? -3.201 -12.721 -12.796 1.00 96.62 313 THR A CA 1
ATOM 2295 C C . THR A 1 313 ? -2.234 -12.570 -13.966 1.00 96.62 313 THR A C 1
ATOM 2297 O O . THR A 1 313 ? -1.197 -13.233 -14.060 1.00 96.62 313 THR A O 1
ATOM 2300 N N . ALA A 1 314 ? -2.589 -11.697 -14.907 1.00 96.25 314 ALA A N 1
ATOM 2301 C CA . ALA A 1 314 ? -1.813 -11.496 -16.121 1.00 96.25 314 ALA A CA 1
ATOM 2302 C C . ALA A 1 314 ? -0.417 -10.919 -15.832 1.00 96.25 314 ALA A C 1
ATOM 2304 O O . ALA A 1 314 ? -0.270 -9.930 -15.112 1.00 96.25 314 ALA A O 1
ATOM 2305 N N . CYS A 1 315 ? 0.608 -11.516 -16.444 1.00 96.19 315 CYS A N 1
ATOM 2306 C CA . CYS A 1 315 ? 2.004 -11.107 -16.290 1.00 96.19 315 CYS A CA 1
ATOM 2307 C C . CYS A 1 315 ? 2.471 -10.138 -17.397 1.00 96.19 315 CYS A C 1
ATOM 2309 O O . CYS A 1 315 ? 1.722 -9.803 -18.320 1.00 96.19 315 CYS A O 1
ATOM 2311 N N . ALA A 1 316 ? 3.744 -9.722 -17.354 1.00 94.69 316 ALA A N 1
ATOM 2312 C CA . ALA A 1 316 ? 4.360 -8.917 -18.417 1.00 94.69 316 ALA A CA 1
ATOM 2313 C C . ALA A 1 316 ? 4.307 -9.587 -19.804 1.00 94.69 316 ALA A C 1
ATOM 2315 O O . ALA A 1 316 ? 4.139 -8.892 -20.804 1.00 94.69 316 ALA A O 1
ATOM 2316 N N . GLY A 1 317 ? 4.383 -10.921 -19.870 1.00 95.75 317 GLY A N 1
ATOM 2317 C CA . GLY A 1 317 ? 4.191 -11.678 -21.110 1.00 95.75 317 GLY A CA 1
ATOM 2318 C C . GLY A 1 317 ? 2.776 -11.524 -21.671 1.00 95.75 317 GLY A C 1
ATOM 2319 O O . GLY A 1 317 ? 2.618 -11.191 -22.837 1.00 95.75 317 GLY A O 1
ATOM 2320 N N . CYS A 1 318 ? 1.742 -11.648 -20.832 1.00 96.88 318 CYS A N 1
ATOM 2321 C CA . CYS A 1 318 ? 0.358 -11.409 -21.255 1.00 96.88 318 CYS A CA 1
ATOM 2322 C C . CYS A 1 318 ? 0.157 -9.984 -21.786 1.00 96.88 318 CYS A C 1
ATOM 2324 O O . CYS A 1 318 ? -0.495 -9.786 -22.809 1.00 96.88 318 CYS A O 1
ATOM 2326 N N . LEU A 1 319 ? 0.744 -8.990 -21.109 1.00 95.31 319 LEU A N 1
ATOM 2327 C CA . LEU A 1 319 ? 0.711 -7.600 -21.559 1.00 95.31 319 LEU A CA 1
ATOM 2328 C C . LEU A 1 319 ? 1.412 -7.417 -22.913 1.00 95.31 319 LEU A C 1
ATOM 2330 O O . LEU A 1 319 ? 0.920 -6.656 -23.746 1.00 95.31 319 LEU A O 1
ATOM 2334 N N . GLN A 1 320 ? 2.551 -8.082 -23.122 1.00 94.88 320 GLN A N 1
ATOM 2335 C CA . GLN A 1 320 ? 3.278 -8.049 -24.387 1.00 94.88 320 GLN A CA 1
ATOM 2336 C C . GLN A 1 320 ? 2.425 -8.621 -25.518 1.00 94.88 320 GLN A C 1
ATOM 2338 O O . GLN A 1 320 ? 2.179 -7.909 -26.488 1.00 94.88 320 GLN A O 1
ATOM 2343 N N . GLU A 1 321 ? 1.932 -9.851 -25.375 1.00 96.12 321 GLU A N 1
ATOM 2344 C CA . GLU A 1 321 ? 1.138 -10.513 -26.417 1.00 96.12 321 GLU A CA 1
ATOM 2345 C C . GLU A 1 321 ? -0.129 -9.712 -26.752 1.00 96.12 321 GLU A C 1
ATOM 2347 O O . GLU A 1 321 ? -0.386 -9.400 -27.910 1.00 96.12 321 GLU A O 1
ATOM 2352 N N . ALA A 1 322 ? -0.841 -9.209 -25.737 1.00 95.31 322 ALA A N 1
ATOM 2353 C CA . ALA A 1 322 ? -2.018 -8.368 -25.953 1.00 95.31 322 ALA A CA 1
ATOM 2354 C C . ALA A 1 322 ? -1.713 -7.029 -26.658 1.00 95.31 322 ALA A C 1
ATOM 2356 O O . ALA A 1 322 ? -2.632 -6.359 -27.135 1.00 95.31 322 ALA A O 1
ATOM 2357 N N . ARG A 1 323 ? -0.460 -6.561 -26.671 1.00 95.56 323 ARG A N 1
ATOM 2358 C CA . ARG A 1 323 ? -0.055 -5.391 -27.466 1.00 95.56 323 ARG A CA 1
ATOM 2359 C C . ARG A 1 323 ? 0.334 -5.776 -28.884 1.00 95.56 323 ARG A C 1
ATOM 2361 O O . ARG A 1 323 ? -0.009 -5.028 -29.790 1.00 95.56 323 ARG A O 1
ATOM 2368 N N . VAL A 1 324 ? 0.972 -6.931 -29.068 1.00 96.00 324 VAL A N 1
ATOM 2369 C CA . VAL A 1 324 ? 1.261 -7.493 -30.396 1.00 96.00 324 VAL A CA 1
ATOM 2370 C C . VAL A 1 324 ? -0.030 -7.734 -31.177 1.00 96.00 324 VAL A C 1
ATOM 2372 O O . VAL A 1 324 ? -0.115 -7.345 -32.338 1.00 96.00 324 VAL A O 1
ATOM 2375 N N . ASP A 1 325 ? -1.059 -8.271 -30.523 1.00 96.06 325 ASP A N 1
ATOM 2376 C CA . ASP A 1 325 ? -2.380 -8.472 -31.128 1.00 96.06 325 ASP A CA 1
ATOM 2377 C C . ASP A 1 325 ? -3.035 -7.161 -31.585 1.00 96.06 325 ASP A C 1
ATOM 2379 O O . ASP A 1 325 ? -3.701 -7.113 -32.619 1.00 96.06 325 ASP A O 1
ATOM 2383 N N . ARG A 1 326 ? -2.864 -6.083 -30.807 1.00 95.81 326 ARG A N 1
ATOM 2384 C CA . ARG A 1 326 ? -3.462 -4.770 -31.106 1.00 95.81 326 ARG A CA 1
ATOM 2385 C C . ARG A 1 326 ? -2.682 -3.984 -32.153 1.00 95.81 326 ARG A C 1
ATOM 2387 O O . ARG A 1 326 ? -3.283 -3.202 -32.884 1.00 95.81 326 ARG A O 1
ATOM 2394 N N . ASP A 1 327 ? -1.367 -4.148 -32.190 1.00 97.12 327 ASP A N 1
ATOM 2395 C CA . ASP A 1 327 ? -0.471 -3.447 -33.099 1.00 97.12 327 ASP A CA 1
ATOM 2396 C C . ASP A 1 327 ? 0.658 -4.382 -33.545 1.00 97.12 327 ASP A C 1
ATOM 2398 O O . ASP A 1 327 ? 1.622 -4.632 -32.822 1.00 97.12 327 ASP A O 1
ATOM 2402 N N . GLN A 1 328 ? 0.574 -4.861 -34.786 1.00 94.56 328 GLN A N 1
ATOM 2403 C CA . GLN A 1 328 ? 1.585 -5.747 -35.368 1.00 94.56 328 GLN A CA 1
ATOM 2404 C C . GLN A 1 328 ? 2.967 -5.081 -35.489 1.00 94.56 328 GLN A C 1
ATOM 2406 O O . GLN A 1 328 ? 3.983 -5.777 -35.543 1.00 94.56 328 GLN A O 1
ATOM 2411 N N . ALA A 1 329 ? 3.043 -3.744 -35.522 1.00 96.88 329 ALA A N 1
ATOM 2412 C CA . ALA A 1 329 ? 4.312 -3.020 -35.536 1.00 96.88 329 ALA A CA 1
ATOM 2413 C C . ALA A 1 329 ? 4.955 -2.923 -34.140 1.00 96.88 329 ALA A C 1
ATOM 2415 O O . ALA A 1 329 ? 6.133 -2.563 -34.036 1.00 96.88 329 ALA A O 1
ATOM 2416 N N . TRP A 1 330 ? 4.227 -3.283 -33.078 1.00 95.75 330 TRP A N 1
ATOM 2417 C CA . TRP A 1 330 ? 4.655 -3.145 -31.689 1.00 95.75 330 TRP A CA 1
ATOM 2418 C C . TRP A 1 330 ? 6.033 -3.763 -31.388 1.00 95.75 330 TRP A C 1
ATOM 2420 O O . TRP A 1 330 ? 6.893 -3.040 -30.871 1.00 95.75 330 TRP A O 1
ATOM 2430 N N . PRO A 1 331 ? 6.335 -5.033 -31.748 1.00 94.25 331 PRO A N 1
ATOM 2431 C CA . PRO A 1 331 ? 7.661 -5.607 -31.498 1.00 94.25 331 PRO A CA 1
ATOM 2432 C C . PRO A 1 331 ? 8.781 -4.799 -32.155 1.00 94.25 331 PRO A C 1
ATOM 2434 O O . PRO A 1 331 ? 9.814 -4.535 -31.542 1.00 94.25 331 PRO A O 1
ATOM 2437 N N . ARG A 1 332 ? 8.551 -4.344 -33.394 1.00 95.31 332 ARG A N 1
ATOM 2438 C CA . ARG A 1 332 ? 9.513 -3.546 -34.157 1.00 95.31 332 ARG A CA 1
ATOM 2439 C C . ARG A 1 332 ? 9.768 -2.186 -33.499 1.00 95.31 332 ARG A C 1
ATOM 2441 O O . ARG A 1 332 ? 10.904 -1.712 -33.548 1.00 95.31 332 ARG A O 1
ATOM 2448 N N . LEU A 1 333 ? 8.752 -1.553 -32.912 1.00 95.50 333 LEU A N 1
ATOM 2449 C CA . LEU A 1 333 ? 8.908 -0.295 -32.173 1.00 95.50 333 LEU A CA 1
ATOM 2450 C C . LEU A 1 333 ? 9.727 -0.497 -30.896 1.00 95.50 333 LEU A C 1
ATOM 2452 O O . LEU A 1 333 ? 10.709 0.213 -30.685 1.00 95.50 333 LEU A O 1
ATOM 2456 N N . VAL A 1 334 ? 9.394 -1.516 -30.097 1.00 94.44 334 VAL A N 1
ATOM 2457 C CA . VAL A 1 334 ? 10.127 -1.833 -28.861 1.00 94.44 334 VAL A CA 1
ATOM 2458 C C . VAL A 1 334 ? 11.600 -2.128 -29.153 1.00 94.44 334 VAL A C 1
ATOM 2460 O O . VAL A 1 334 ? 12.475 -1.608 -28.459 1.00 94.44 334 VAL A O 1
ATOM 2463 N N . THR A 1 335 ? 11.902 -2.897 -30.204 1.00 93.75 335 THR A N 1
ATOM 2464 C CA . THR A 1 335 ? 13.288 -3.141 -30.631 1.00 93.75 335 THR A CA 1
ATOM 2465 C C . THR A 1 335 ? 14.000 -1.845 -31.012 1.00 93.75 335 THR A C 1
ATOM 2467 O O . THR A 1 335 ? 15.115 -1.616 -30.553 1.00 93.75 335 THR A O 1
ATOM 2470 N N . GLN A 1 336 ? 13.366 -0.966 -31.797 1.00 93.81 336 GLN A N 1
ATOM 2471 C CA . GLN A 1 336 ? 13.967 0.319 -32.175 1.00 93.81 336 GLN A CA 1
ATOM 2472 C C . GLN A 1 336 ? 14.265 1.205 -30.963 1.00 93.81 336 GLN A C 1
ATOM 2474 O O . GLN A 1 336 ? 15.347 1.787 -30.896 1.00 93.81 336 GLN A O 1
ATOM 2479 N N . TRP A 1 337 ? 13.347 1.288 -29.996 1.00 92.75 337 TRP A N 1
ATOM 2480 C CA . TRP A 1 337 ? 13.572 2.058 -28.773 1.00 92.75 337 TRP A CA 1
ATOM 2481 C C . TRP A 1 337 ? 14.742 1.496 -27.960 1.00 92.75 337 TRP A C 1
ATOM 2483 O O . TRP A 1 337 ? 15.603 2.264 -27.538 1.00 92.75 337 TRP A O 1
ATOM 2493 N N . ARG A 1 338 ? 14.836 0.166 -27.810 1.00 90.81 338 ARG A N 1
ATOM 2494 C CA . ARG A 1 338 ? 15.927 -0.489 -27.059 1.00 90.81 338 ARG A CA 1
ATOM 2495 C C . ARG A 1 338 ? 17.285 -0.406 -27.755 1.00 90.81 338 ARG A C 1
ATOM 2497 O O . ARG A 1 338 ? 18.308 -0.342 -27.084 1.00 90.81 338 ARG A O 1
ATOM 2504 N N . SER A 1 339 ? 17.310 -0.421 -29.087 1.00 89.75 339 SER A N 1
ATOM 2505 C CA . SER A 1 339 ? 18.540 -0.268 -29.880 1.00 89.75 339 SER A CA 1
ATOM 2506 C C . SER A 1 339 ? 18.966 1.194 -30.058 1.00 89.75 339 SER A C 1
ATOM 2508 O O . SER A 1 339 ? 20.059 1.461 -30.564 1.00 89.75 339 SER A O 1
ATOM 2510 N N . GLY A 1 340 ? 18.113 2.145 -29.674 1.00 83.75 340 GLY A N 1
ATOM 2511 C CA . GLY A 1 340 ? 18.404 3.570 -29.735 1.00 83.75 340 GLY A CA 1
ATOM 2512 C C . GLY A 1 340 ? 19.561 3.977 -28.821 1.00 83.75 340 GLY A C 1
ATOM 2513 O O . GLY A 1 340 ? 19.896 3.308 -27.844 1.00 83.75 340 GLY A O 1
ATOM 2514 N N . ARG A 1 341 ? 20.190 5.121 -29.122 1.00 77.62 341 ARG A N 1
ATOM 2515 C CA . ARG A 1 341 ? 21.208 5.688 -28.226 1.00 77.62 341 ARG A CA 1
ATOM 2516 C C . ARG A 1 341 ? 20.567 6.064 -26.882 1.00 77.62 341 ARG A C 1
ATOM 2518 O O . ARG A 1 341 ? 19.496 6.675 -26.898 1.00 77.62 341 ARG A O 1
ATOM 2525 N N . PRO A 1 342 ? 21.237 5.803 -25.741 1.00 72.06 342 PRO A N 1
ATOM 2526 C CA . PRO A 1 342 ? 20.751 6.239 -24.439 1.00 72.06 342 PRO A CA 1
ATOM 2527 C C . PRO A 1 342 ? 20.455 7.739 -24.437 1.00 72.06 342 PRO A C 1
ATOM 2529 O O . PRO A 1 342 ? 21.297 8.556 -24.827 1.00 72.06 342 PRO A O 1
ATOM 2532 N N . ARG A 1 343 ? 19.247 8.110 -24.003 1.00 73.12 343 ARG A N 1
ATOM 2533 C CA . ARG A 1 343 ? 18.871 9.517 -23.841 1.00 73.12 343 ARG A CA 1
ATOM 2534 C C . ARG A 1 343 ? 19.757 10.151 -22.770 1.00 73.12 343 ARG A C 1
ATOM 2536 O O . ARG A 1 343 ? 19.978 9.548 -21.722 1.00 73.12 343 ARG A O 1
ATOM 2543 N N . ARG A 1 344 ? 20.228 11.381 -23.018 1.00 70.12 344 ARG A N 1
ATOM 2544 C CA . ARG A 1 344 ? 20.996 12.157 -22.025 1.00 70.12 344 ARG A CA 1
ATOM 2545 C C . ARG A 1 344 ? 20.170 12.469 -20.777 1.00 70.12 344 ARG A C 1
ATOM 2547 O O . ARG A 1 344 ? 20.717 12.487 -19.684 1.00 70.12 344 ARG A O 1
ATOM 2554 N N . GLU A 1 345 ? 18.867 12.677 -20.953 1.00 78.88 345 GLU A N 1
ATOM 2555 C CA . GLU A 1 345 ? 17.921 12.964 -19.878 1.00 78.88 345 GLU A CA 1
ATOM 2556 C C . GLU A 1 345 ? 16.675 12.090 -20.037 1.00 78.88 345 GLU A C 1
ATOM 2558 O O . GLU A 1 345 ? 16.075 12.016 -21.118 1.00 78.88 345 GLU A O 1
ATOM 2563 N N . ARG A 1 346 ? 16.308 11.407 -18.949 1.00 83.81 346 ARG A N 1
ATOM 2564 C CA . ARG A 1 346 ? 15.112 10.568 -18.858 1.00 83.81 346 ARG A CA 1
ATOM 2565 C C . ARG A 1 346 ? 14.022 11.356 -18.137 1.00 83.81 346 ARG A C 1
ATOM 2567 O O . ARG A 1 346 ? 14.241 11.736 -16.981 1.00 83.81 346 ARG A O 1
ATOM 2574 N N . PRO A 1 347 ? 12.874 11.624 -18.780 1.00 90.25 347 PRO A N 1
ATOM 2575 C CA . PRO A 1 347 ? 11.763 12.265 -18.103 1.00 90.25 347 PRO A CA 1
ATOM 2576 C C . PRO A 1 347 ? 11.275 11.369 -16.967 1.00 90.25 347 PRO A C 1
ATOM 2578 O O . PRO A 1 347 ? 10.943 10.202 -17.150 1.00 90.25 347 PRO A O 1
ATOM 2581 N N . CYS A 1 348 ? 11.294 11.923 -15.770 1.00 93.06 348 CYS A N 1
ATOM 2582 C CA . CYS A 1 348 ? 10.786 11.301 -14.565 1.00 93.06 348 CYS A CA 1
ATOM 2583 C C . CYS A 1 348 ? 10.472 12.487 -13.669 1.00 93.06 348 CYS A C 1
ATOM 2585 O O . CYS A 1 348 ? 11.381 13.044 -13.065 1.00 93.06 348 CYS A O 1
ATOM 2587 N N . ASP A 1 349 ? 9.250 13.008 -13.696 1.00 95.06 349 ASP A N 1
ATOM 2588 C CA . ASP A 1 349 ? 8.913 14.142 -12.835 1.00 95.06 349 ASP A CA 1
ATOM 2589 C C . ASP A 1 349 ? 8.980 13.716 -11.356 1.00 95.06 349 ASP A C 1
ATOM 2591 O O . ASP A 1 349 ? 8.594 12.600 -11.007 1.00 95.06 349 ASP A O 1
ATOM 2595 N N . LEU A 1 350 ? 9.509 14.577 -10.479 1.00 96.06 350 LEU A N 1
ATOM 2596 C CA . LEU A 1 350 ? 9.713 14.222 -9.070 1.00 96.06 350 LEU A CA 1
ATOM 2597 C C . LEU A 1 350 ? 8.383 14.004 -8.336 1.00 96.06 350 LEU A C 1
ATOM 2599 O O . LEU A 1 350 ? 8.273 13.076 -7.529 1.00 96.06 350 LEU A O 1
ATOM 2603 N N . THR A 1 351 ? 7.380 14.839 -8.613 1.00 96.88 351 THR A N 1
ATOM 2604 C CA . THR A 1 351 ? 6.074 14.745 -7.953 1.00 96.88 351 THR A CA 1
ATOM 2605 C C . THR A 1 351 ? 5.319 13.518 -8.444 1.00 96.88 351 THR A C 1
ATOM 2607 O O . THR A 1 351 ? 4.890 12.712 -7.623 1.00 96.88 351 THR A O 1
ATOM 2610 N N . LEU A 1 352 ? 5.304 13.282 -9.760 1.00 97.69 352 LEU A N 1
ATOM 2611 C CA . LEU A 1 352 ? 4.726 12.086 -10.366 1.00 97.69 352 LEU A CA 1
ATOM 2612 C C . LEU A 1 352 ? 5.394 10.806 -9.846 1.00 97.69 352 LEU A C 1
ATOM 2614 O O . LEU A 1 352 ? 4.700 9.871 -9.456 1.00 97.69 352 LEU A O 1
ATOM 2618 N N . ALA A 1 353 ? 6.730 10.765 -9.784 1.00 97.62 353 ALA A N 1
ATOM 2619 C CA . ALA A 1 353 ? 7.462 9.614 -9.256 1.00 97.62 353 ALA A CA 1
ATOM 2620 C C . ALA A 1 353 ? 7.113 9.330 -7.787 1.00 97.62 353 ALA A C 1
ATOM 2622 O O . ALA A 1 353 ? 6.946 8.171 -7.410 1.00 97.62 353 ALA A O 1
ATOM 2623 N N . THR A 1 354 ? 6.956 10.378 -6.975 1.00 97.94 354 THR A N 1
ATOM 2624 C CA . THR A 1 354 ? 6.547 10.256 -5.568 1.00 97.94 354 THR A CA 1
ATOM 2625 C C . THR A 1 354 ? 5.107 9.751 -5.452 1.00 97.94 354 THR A C 1
ATOM 2627 O O . THR A 1 354 ? 4.837 8.856 -4.654 1.00 97.94 354 THR A O 1
ATOM 2630 N N . THR A 1 355 ? 4.185 10.256 -6.280 1.00 97.75 355 THR A N 1
ATOM 2631 C CA . THR A 1 355 ? 2.791 9.789 -6.328 1.00 97.75 355 THR A CA 1
ATOM 2632 C C . THR A 1 355 ? 2.707 8.315 -6.728 1.00 97.75 355 THR A C 1
ATOM 2634 O O . THR A 1 355 ? 2.009 7.543 -6.073 1.00 97.75 355 THR A O 1
ATOM 2637 N N . VAL A 1 356 ? 3.456 7.898 -7.755 1.00 98.44 356 VAL A N 1
ATOM 2638 C CA . VAL A 1 356 ? 3.537 6.494 -8.191 1.00 98.44 356 VAL A CA 1
ATOM 2639 C C . VAL A 1 356 ? 4.121 5.610 -7.092 1.00 98.44 356 VAL A C 1
ATOM 2641 O O . VAL A 1 356 ? 3.563 4.554 -6.808 1.00 98.44 356 VAL A O 1
ATOM 2644 N N . ALA A 1 357 ? 5.207 6.040 -6.440 1.00 98.69 357 ALA A N 1
ATOM 2645 C CA . ALA A 1 357 ? 5.810 5.304 -5.331 1.00 98.69 357 ALA A CA 1
ATOM 2646 C C . ALA A 1 357 ? 4.832 5.127 -4.159 1.00 98.69 357 ALA A C 1
ATOM 2648 O O . ALA A 1 357 ? 4.738 4.034 -3.605 1.00 98.69 357 ALA A O 1
ATOM 2649 N N . GLY A 1 358 ? 4.076 6.176 -3.820 1.00 98.50 358 GLY A N 1
ATOM 2650 C CA . GLY A 1 358 ? 3.040 6.142 -2.789 1.00 98.50 358 GLY A CA 1
ATOM 2651 C C . GLY A 1 358 ? 1.906 5.171 -3.114 1.00 98.50 358 GLY A C 1
ATOM 2652 O O . GLY A 1 358 ? 1.576 4.323 -2.285 1.00 98.50 358 GLY A O 1
ATOM 2653 N N . LEU A 1 359 ? 1.344 5.238 -4.328 1.00 98.56 359 LEU A N 1
ATOM 2654 C CA . LEU A 1 359 ? 0.274 4.324 -4.743 1.00 98.56 359 LEU A CA 1
ATOM 2655 C C . LEU A 1 359 ? 0.765 2.870 -4.813 1.00 98.56 359 LEU A C 1
ATOM 2657 O O . LEU A 1 359 ? 0.094 1.965 -4.320 1.00 98.56 359 LEU A O 1
ATOM 2661 N N . ALA A 1 360 ? 1.954 2.638 -5.372 1.00 98.81 360 ALA A N 1
ATOM 2662 C CA . ALA A 1 360 ? 2.546 1.308 -5.438 1.00 98.81 360 ALA A CA 1
ATOM 2663 C C . ALA A 1 360 ? 2.842 0.736 -4.043 1.00 98.81 360 ALA A C 1
ATOM 2665 O O . ALA A 1 360 ? 2.574 -0.440 -3.807 1.00 98.81 360 ALA A O 1
ATOM 2666 N N . ALA A 1 361 ? 3.324 1.556 -3.101 1.00 98.81 361 ALA A N 1
ATOM 2667 C CA . ALA A 1 361 ? 3.484 1.147 -1.708 1.00 98.81 361 ALA A CA 1
ATOM 2668 C C . ALA A 1 361 ? 2.132 0.796 -1.065 1.00 98.81 361 ALA A C 1
ATOM 2670 O O . ALA A 1 361 ? 2.037 -0.228 -0.397 1.00 98.81 361 ALA A O 1
ATOM 2671 N N . ALA A 1 362 ? 1.074 1.576 -1.309 1.00 98.44 362 ALA A N 1
ATOM 2672 C CA . ALA A 1 362 ? -0.266 1.274 -0.801 1.00 98.44 362 ALA A CA 1
ATOM 2673 C C . ALA A 1 362 ? -0.814 -0.057 -1.350 1.00 98.44 362 ALA A C 1
ATOM 2675 O O . ALA A 1 362 ? -1.335 -0.867 -0.586 1.00 98.44 362 ALA A O 1
ATOM 2676 N N . HIS A 1 363 ? -0.644 -0.322 -2.649 1.00 98.62 363 HIS A N 1
ATOM 2677 C CA . HIS A 1 363 ? -1.047 -1.592 -3.262 1.00 98.62 363 HIS A CA 1
ATOM 2678 C C . HIS A 1 363 ? -0.225 -2.774 -2.731 1.00 98.62 363 HIS A C 1
ATOM 2680 O O . HIS A 1 363 ? -0.783 -3.831 -2.443 1.00 98.62 363 HIS A O 1
ATOM 2686 N N . ALA A 1 364 ? 1.086 -2.591 -2.561 1.00 98.75 364 ALA A N 1
ATOM 2687 C CA . ALA A 1 364 ? 1.957 -3.594 -1.962 1.00 98.75 364 ALA A CA 1
ATOM 2688 C C . ALA A 1 364 ? 1.553 -3.905 -0.513 1.00 98.75 364 ALA A C 1
ATOM 2690 O O . ALA A 1 364 ? 1.453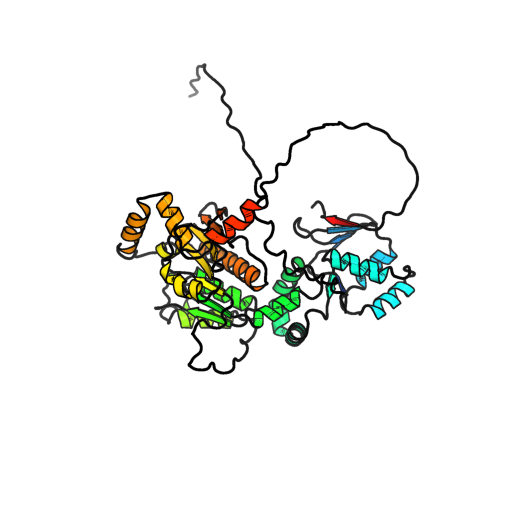 -5.073 -0.157 1.00 98.75 364 ALA A O 1
ATOM 2691 N N . LEU A 1 365 ? 1.277 -2.889 0.311 1.00 98.38 365 LEU A N 1
ATOM 2692 C CA . LEU A 1 365 ? 0.829 -3.079 1.693 1.00 98.38 365 LEU A CA 1
ATOM 2693 C C . LEU A 1 365 ? -0.535 -3.767 1.761 1.00 98.38 365 LEU A C 1
ATOM 2695 O O . LEU A 1 365 ? -0.684 -4.693 2.545 1.00 98.38 365 LEU A O 1
ATOM 2699 N N . ALA A 1 366 ? -1.493 -3.388 0.908 1.00 97.44 366 ALA A N 1
ATOM 2700 C CA . ALA A 1 366 ? -2.784 -4.071 0.833 1.00 97.44 366 ALA A CA 1
ATOM 2701 C C . ALA A 1 366 ? -2.610 -5.571 0.541 1.00 97.44 366 ALA A C 1
ATOM 2703 O O . ALA A 1 366 ? -3.178 -6.396 1.253 1.00 97.44 366 ALA A O 1
ATOM 2704 N N . PHE A 1 367 ? -1.761 -5.912 -0.436 1.00 98.19 367 PHE A N 1
ATOM 2705 C CA . PHE A 1 367 ? -1.416 -7.299 -0.754 1.00 98.19 367 PHE A CA 1
ATOM 2706 C C . PHE A 1 367 ? -0.761 -8.034 0.418 1.00 98.19 367 PHE A C 1
ATOM 2708 O O . PHE A 1 367 ? -1.169 -9.138 0.769 1.00 98.19 367 PHE A O 1
ATOM 2715 N N . LEU A 1 368 ? 0.233 -7.411 1.049 1.00 97.62 368 LEU A N 1
ATOM 2716 C CA . LEU A 1 368 ? 0.967 -7.983 2.179 1.00 97.62 368 LEU A CA 1
ATOM 2717 C C . LEU A 1 368 ? 0.097 -8.143 3.437 1.00 97.62 368 LEU A C 1
ATOM 2719 O O . LEU A 1 368 ? 0.374 -9.015 4.255 1.00 97.62 368 LEU A O 1
ATOM 2723 N N . ASP A 1 369 ? -0.967 -7.350 3.557 1.00 96.00 369 ASP A N 1
ATOM 2724 C CA . ASP A 1 369 ? -2.001 -7.476 4.587 1.00 96.00 369 ASP A CA 1
ATOM 2725 C C . ASP A 1 369 ? -3.093 -8.505 4.217 1.00 96.00 369 ASP A C 1
ATOM 2727 O O . ASP A 1 369 ? -4.104 -8.604 4.908 1.00 96.00 369 ASP A O 1
ATOM 2731 N N . GLY A 1 370 ? -2.925 -9.261 3.126 1.00 94.56 370 GLY A N 1
ATOM 2732 C CA . GLY A 1 370 ? -3.846 -10.327 2.715 1.00 94.56 370 GLY A CA 1
ATOM 2733 C C . GLY A 1 370 ? -5.039 -9.871 1.871 1.00 94.56 370 GLY A C 1
ATOM 2734 O O . GLY A 1 370 ? -5.983 -10.636 1.693 1.00 94.56 370 GLY A O 1
ATOM 2735 N N . ARG A 1 371 ? -5.022 -8.645 1.332 1.00 93.94 371 ARG A N 1
ATOM 2736 C CA . ARG A 1 371 ? -6.084 -8.111 0.462 1.00 93.94 371 ARG A CA 1
ATOM 2737 C C . ARG A 1 371 ? -5.603 -7.956 -0.970 1.00 93.94 371 ARG A C 1
ATOM 2739 O O . ARG A 1 371 ? -4.508 -7.470 -1.209 1.00 93.94 371 ARG A O 1
ATOM 2746 N N . LEU A 1 372 ? -6.437 -8.285 -1.952 1.00 94.62 372 LEU A N 1
ATOM 2747 C CA . LEU A 1 372 ? -6.082 -8.066 -3.354 1.00 94.62 372 LEU A CA 1
ATOM 2748 C C . LEU A 1 372 ? -6.255 -6.582 -3.721 1.00 94.62 372 LEU A C 1
ATOM 2750 O O . LEU A 1 372 ? -7.383 -6.085 -3.708 1.00 94.62 372 LEU A O 1
ATOM 2754 N N . PRO A 1 373 ? -5.174 -5.840 -4.042 1.00 96.62 373 PRO A N 1
ATOM 2755 C CA . PRO A 1 373 ? -5.311 -4.473 -4.518 1.00 96.62 373 PRO A CA 1
ATOM 2756 C C . PRO A 1 373 ? -5.917 -4.464 -5.919 1.00 96.62 373 PRO A C 1
ATOM 2758 O O . PRO A 1 373 ? -5.759 -5.405 -6.694 1.00 96.62 373 PRO A O 1
ATOM 2761 N N . SER A 1 374 ? -6.496 -3.334 -6.306 1.00 95.25 374 SER A N 1
ATOM 2762 C CA . SER A 1 374 ? -7.063 -3.122 -7.643 1.00 95.25 374 SER A CA 1
ATOM 2763 C C . SER A 1 374 ? -6.037 -3.172 -8.784 1.00 95.25 374 SER A C 1
ATOM 2765 O O . SER A 1 374 ? -6.419 -3.045 -9.942 1.00 95.25 374 SER A O 1
ATOM 2767 N N . SER A 1 375 ? -4.736 -3.313 -8.500 1.00 96.56 375 SER A N 1
ATOM 2768 C CA . SER A 1 375 ? -3.721 -3.637 -9.512 1.00 96.56 375 SER A CA 1
ATOM 2769 C C . SER A 1 375 ? -3.569 -5.138 -9.773 1.00 96.56 375 SER A C 1
ATOM 2771 O O . SER A 1 375 ? -2.846 -5.512 -10.694 1.00 96.56 375 SER A O 1
ATOM 2773 N N . ALA A 1 376 ? -4.196 -6.019 -8.990 1.00 96.31 376 ALA A N 1
ATOM 2774 C CA . ALA A 1 376 ? -4.252 -7.446 -9.294 1.00 96.31 376 ALA A CA 1
ATOM 2775 C C . ALA A 1 376 ? -5.053 -7.641 -10.592 1.00 96.31 376 ALA A C 1
ATOM 2777 O O . ALA A 1 376 ? -6.259 -7.423 -10.624 1.00 96.31 376 ALA A O 1
ATOM 2778 N N . GLY A 1 377 ? -4.364 -7.962 -11.691 1.00 91.00 377 GLY A N 1
ATOM 2779 C CA . GLY A 1 377 ? -4.986 -8.046 -13.020 1.00 91.00 377 GLY A CA 1
ATOM 2780 C C . GLY A 1 377 ? -5.270 -6.698 -13.701 1.00 91.00 377 GLY A C 1
ATOM 2781 O O . GLY A 1 377 ? -5.962 -6.664 -14.716 1.00 91.00 377 GLY A O 1
ATOM 2782 N N . ALA A 1 378 ? -4.730 -5.580 -13.203 1.00 96.19 378 ALA A N 1
ATOM 2783 C CA . ALA A 1 378 ? -4.866 -4.280 -13.864 1.00 96.19 378 ALA A CA 1
ATOM 2784 C C . ALA A 1 378 ? -3.627 -3.392 -13.704 1.00 96.19 378 ALA A C 1
ATOM 2786 O O . ALA A 1 378 ? -2.918 -3.422 -12.700 1.00 96.19 378 ALA A O 1
ATOM 2787 N N . ARG A 1 379 ? -3.392 -2.547 -14.704 1.00 96.62 379 ARG A N 1
ATOM 2788 C CA . ARG A 1 379 ? -2.355 -1.517 -14.717 1.00 96.62 379 ARG A CA 1
ATOM 2789 C C . ARG A 1 379 ? -3.006 -0.159 -14.491 1.00 96.62 379 ARG A C 1
ATOM 2791 O O . ARG A 1 379 ? -3.803 0.292 -15.305 1.00 96.62 379 ARG A O 1
ATOM 2798 N N . TRP A 1 380 ? -2.677 0.481 -13.382 1.00 98.12 380 TRP A N 1
ATOM 2799 C CA . TRP A 1 380 ? -3.069 1.850 -13.082 1.00 98.12 380 TRP A CA 1
ATOM 2800 C C . TRP A 1 380 ? -2.131 2.812 -13.794 1.00 98.12 380 TRP A C 1
ATOM 2802 O O . TRP A 1 380 ? -0.913 2.705 -13.662 1.00 98.12 380 TRP A O 1
ATOM 2812 N N . GLU A 1 381 ? -2.700 3.748 -14.541 1.00 97.94 381 GLU A N 1
ATOM 2813 C CA . GLU A 1 381 ? -1.969 4.745 -15.316 1.00 97.94 381 GLU A CA 1
ATOM 2814 C C . GLU A 1 381 ? -2.450 6.147 -14.958 1.00 97.94 381 GLU A C 1
ATOM 2816 O O . GLU A 1 381 ? -3.640 6.368 -14.727 1.00 97.94 381 GLU A O 1
ATOM 2821 N N . VAL A 1 382 ? -1.521 7.095 -14.922 1.00 97.69 382 VAL A N 1
ATOM 2822 C CA . VAL A 1 382 ? -1.799 8.509 -14.675 1.00 97.69 382 VAL A CA 1
ATOM 2823 C C . VAL A 1 382 ? -0.849 9.362 -15.502 1.00 97.69 382 VAL A C 1
ATOM 2825 O O . VAL A 1 382 ? 0.341 9.069 -15.552 1.00 97.69 382 VAL A O 1
ATOM 2828 N N . SER A 1 383 ? -1.338 10.428 -16.131 1.00 97.00 383 SER A N 1
ATOM 2829 C CA . SER A 1 383 ? -0.505 11.282 -16.989 1.00 97.00 383 SER A CA 1
ATOM 2830 C C . SER A 1 383 ? -0.566 12.746 -16.565 1.00 97.00 383 SER A C 1
ATOM 2832 O O . SER A 1 383 ? -1.623 13.262 -16.190 1.00 97.00 383 SER A O 1
ATOM 2834 N N . LEU A 1 384 ? 0.574 13.432 -16.640 1.00 96.31 384 LEU A N 1
ATOM 2835 C CA . LEU A 1 384 ? 0.633 14.884 -16.480 1.00 96.31 384 LEU A CA 1
ATOM 2836 C C . LEU A 1 384 ? 0.006 15.595 -17.695 1.00 96.31 384 LEU A C 1
ATOM 2838 O O . LEU A 1 384 ? 0.072 15.077 -18.810 1.00 96.31 384 LEU A O 1
ATOM 2842 N N . PRO A 1 385 ? -0.572 16.796 -17.506 1.00 94.38 385 PRO A N 1
ATOM 2843 C CA . PRO A 1 385 ? -0.744 17.502 -16.230 1.00 94.38 385 PRO A CA 1
ATOM 2844 C C . PRO A 1 385 ? -2.032 17.115 -15.478 1.00 94.38 385 PRO A C 1
ATOM 2846 O O . PRO A 1 385 ? -2.223 17.552 -14.349 1.00 94.38 385 PRO A O 1
ATOM 2849 N N . ALA A 1 386 ? -2.922 16.327 -16.093 1.00 94.06 386 ALA A N 1
ATOM 2850 C CA . ALA A 1 386 ? -4.277 16.091 -15.586 1.00 94.06 386 ALA A CA 1
ATOM 2851 C C . ALA A 1 386 ? -4.335 15.216 -14.324 1.00 94.06 386 ALA A C 1
ATOM 2853 O O . ALA A 1 386 ? -5.280 15.327 -13.549 1.00 94.06 386 ALA A O 1
ATOM 2854 N N . LEU A 1 387 ? -3.355 14.327 -14.135 1.00 93.62 387 LEU A N 1
ATOM 2855 C CA . LEU A 1 387 ? -3.237 13.432 -12.979 1.00 93.62 387 LEU A CA 1
ATOM 2856 C C . LEU A 1 387 ? -4.502 12.602 -12.675 1.00 93.62 387 LEU A C 1
ATOM 2858 O O . LEU A 1 387 ? -4.765 12.228 -11.533 1.00 93.62 387 LEU A O 1
ATOM 2862 N N . THR A 1 388 ? -5.277 12.276 -13.711 1.00 96.38 388 THR A N 1
ATOM 2863 C CA . THR A 1 388 ? -6.436 11.383 -13.598 1.00 96.38 388 THR A CA 1
ATOM 2864 C C . THR A 1 388 ? -5.977 9.933 -13.689 1.00 96.38 388 THR A C 1
ATOM 2866 O O . THR A 1 388 ? -5.321 9.547 -14.656 1.00 96.38 388 THR A O 1
ATOM 2869 N N . TRP A 1 389 ? -6.312 9.137 -12.674 1.00 96.69 389 TRP A N 1
ATOM 2870 C CA . TRP A 1 389 ? -5.968 7.721 -12.630 1.00 96.69 389 TRP A CA 1
ATOM 2871 C C . TRP A 1 389 ? -6.951 6.877 -13.437 1.00 96.69 389 TRP A C 1
ATOM 2873 O O . TRP A 1 389 ? -8.168 6.996 -13.288 1.00 96.69 389 TRP A O 1
ATOM 2883 N N . HIS A 1 390 ? -6.409 5.968 -14.241 1.00 96.81 390 HIS A N 1
ATOM 2884 C CA . HIS A 1 390 ? -7.168 4.990 -15.004 1.00 96.81 390 HIS A CA 1
ATOM 2885 C C . HIS A 1 390 ? -6.654 3.584 -14.712 1.00 96.81 390 HIS A C 1
ATOM 2887 O O . HIS A 1 390 ? -5.490 3.283 -14.961 1.00 96.81 390 HIS A O 1
ATOM 2893 N N . ALA A 1 391 ? -7.533 2.702 -14.239 1.00 96.44 391 ALA A N 1
ATOM 2894 C CA . ALA A 1 391 ? -7.253 1.274 -14.200 1.00 96.44 391 ALA A CA 1
ATOM 2895 C C . ALA A 1 391 ? -7.471 0.678 -15.600 1.00 96.44 391 ALA A C 1
ATOM 2897 O O . ALA A 1 391 ? -8.555 0.780 -16.176 1.00 96.44 391 ALA A O 1
ATOM 2898 N N . ARG A 1 392 ? -6.431 0.069 -16.166 1.00 95.81 392 ARG A N 1
ATOM 2899 C CA . ARG A 1 392 ? -6.464 -0.653 -17.440 1.00 95.81 392 ARG A CA 1
ATOM 2900 C C . ARG A 1 392 ? -6.361 -2.151 -17.158 1.00 95.81 392 ARG A C 1
ATOM 2902 O O . ARG A 1 392 ? -5.282 -2.603 -16.769 1.00 95.81 392 ARG A O 1
ATOM 2909 N N . PRO A 1 393 ? -7.442 -2.930 -17.329 1.00 95.56 393 PRO A N 1
ATOM 2910 C CA . PRO A 1 393 ? -7.387 -4.373 -17.131 1.00 95.56 393 PRO A CA 1
ATOM 2911 C C . PRO A 1 393 ? -6.322 -5.028 -18.014 1.00 95.56 393 PRO A C 1
ATOM 2913 O O . PRO A 1 393 ? -6.153 -4.664 -19.182 1.00 95.56 393 PRO A O 1
ATOM 2916 N N . VAL A 1 394 ? -5.619 -6.008 -17.454 1.00 95.19 394 VAL A N 1
ATOM 2917 C CA . VAL A 1 394 ? -4.655 -6.846 -18.166 1.00 95.19 394 VAL A CA 1
ATOM 2918 C C . VAL A 1 394 ? -5.161 -8.280 -18.080 1.00 95.19 394 VAL A C 1
ATOM 2920 O O . VAL A 1 394 ? -5.200 -8.872 -17.005 1.00 95.19 394 VAL A O 1
ATOM 2923 N N . TRP A 1 395 ? -5.569 -8.827 -19.221 1.00 95.50 395 TRP A N 1
ATOM 2924 C CA . TRP A 1 395 ? -6.120 -10.177 -19.313 1.00 95.50 395 TRP A CA 1
ATOM 2925 C C . TRP A 1 395 ? -5.021 -11.214 -19.515 1.00 95.50 395 TRP A C 1
ATOM 2927 O O . TRP A 1 395 ? -4.017 -10.938 -20.175 1.00 95.50 395 TRP A O 1
ATOM 2937 N N . GLY A 1 396 ? -5.231 -12.416 -18.974 1.00 96.31 396 GLY A N 1
ATOM 2938 C CA . GLY A 1 396 ? -4.406 -13.572 -19.305 1.00 96.31 396 GLY A CA 1
ATOM 2939 C C . GLY A 1 396 ? -4.470 -13.841 -20.808 1.00 96.31 396 GLY A C 1
ATOM 2940 O O . GLY A 1 396 ? -5.558 -13.938 -21.374 1.00 96.31 396 GLY A O 1
ATOM 2941 N N . HIS A 1 397 ? -3.312 -13.934 -21.457 1.00 96.19 397 HIS A N 1
ATOM 2942 C CA . HIS A 1 397 ? -3.228 -14.148 -22.897 1.00 96.19 397 HIS A CA 1
ATOM 2943 C C . HIS A 1 397 ? -3.023 -15.637 -23.214 1.00 96.19 397 HIS A C 1
ATOM 2945 O O . HIS A 1 397 ? -2.123 -16.238 -22.626 1.00 96.19 397 HIS A O 1
ATOM 2951 N N . PRO A 1 398 ? -3.778 -16.246 -24.149 1.00 95.19 398 PRO A N 1
ATOM 2952 C CA . PRO A 1 398 ? -3.689 -17.683 -24.431 1.00 95.19 398 PRO A CA 1
ATOM 2953 C C . PRO A 1 398 ? -2.330 -18.125 -24.990 1.00 95.19 398 PRO A C 1
ATOM 2955 O O . PRO A 1 398 ? -1.927 -19.258 -24.768 1.00 95.19 398 PRO A O 1
ATOM 2958 N N . ALA A 1 399 ? -1.607 -17.241 -25.687 1.00 94.31 399 ALA A N 1
ATOM 2959 C CA . ALA A 1 399 ? -0.247 -17.523 -26.160 1.00 94.31 399 ALA A CA 1
ATOM 2960 C C . ALA A 1 399 ? 0.835 -17.340 -25.076 1.00 94.31 399 ALA A C 1
ATOM 2962 O O . ALA A 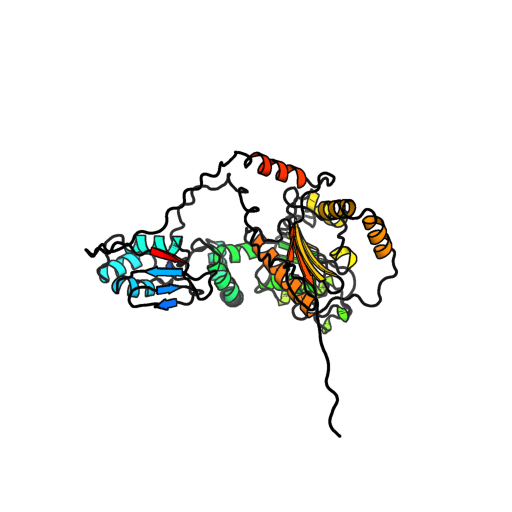1 399 ? 2.000 -17.651 -25.309 1.00 94.31 399 ALA A O 1
ATOM 2963 N N . CYS A 1 400 ? 0.480 -16.815 -23.897 1.00 94.69 400 CYS A N 1
ATOM 2964 C CA . CYS A 1 400 ? 1.428 -16.640 -22.805 1.00 94.69 400 CYS A CA 1
ATOM 2965 C C . CYS A 1 400 ? 1.447 -17.897 -21.916 1.00 94.69 400 CYS A C 1
ATOM 2967 O O . CYS A 1 400 ? 0.405 -18.269 -21.376 1.00 94.69 400 CYS A O 1
ATOM 2969 N N . PRO A 1 401 ? 2.615 -18.517 -21.669 1.00 91.81 401 PRO A N 1
ATOM 2970 C CA . PRO A 1 401 ? 2.711 -19.769 -20.914 1.00 91.81 401 PRO A CA 1
ATOM 2971 C C . PRO A 1 401 ? 2.534 -19.598 -19.394 1.00 91.81 401 PRO A C 1
ATOM 2973 O O . PRO A 1 401 ? 2.785 -20.526 -18.636 1.00 91.81 401 PRO A O 1
ATOM 2976 N N . CYS A 1 402 ? 2.135 -18.418 -18.907 1.00 92.19 402 CYS A N 1
ATOM 2977 C CA . CYS A 1 402 ? 2.099 -18.121 -17.473 1.00 92.19 402 CYS A CA 1
ATOM 2978 C C . CYS A 1 402 ? 0.868 -18.677 -16.733 1.00 92.19 402 CYS A C 1
ATOM 2980 O O . CYS A 1 402 ? 0.687 -18.347 -15.564 1.00 92.19 402 CYS A O 1
ATOM 2982 N N . GLY A 1 403 ? -0.015 -19.423 -17.407 1.00 89.44 403 GLY A N 1
ATOM 2983 C CA . GLY A 1 403 ? -1.203 -20.069 -16.822 1.00 89.44 403 GLY A CA 1
ATOM 2984 C C . GLY A 1 403 ? -2.412 -19.158 -16.556 1.00 89.44 403 GLY A C 1
ATOM 2985 O O . GLY A 1 403 ? -3.530 -19.646 -16.414 1.00 89.44 403 GLY A O 1
ATOM 2986 N N . ALA A 1 404 ? -2.247 -17.831 -16.573 1.00 91.75 404 ALA A N 1
ATOM 2987 C CA . ALA A 1 404 ? -3.318 -16.885 -16.221 1.00 91.75 404 ALA A CA 1
ATOM 2988 C C . ALA A 1 404 ? -4.556 -16.959 -17.145 1.00 91.75 404 ALA A C 1
ATOM 2990 O O . ALA A 1 404 ? -5.663 -16.613 -16.739 1.00 91.75 404 ALA A O 1
ATOM 2991 N N . ALA A 1 405 ? -4.391 -17.405 -18.395 1.00 88.81 405 ALA A N 1
ATOM 2992 C CA . ALA A 1 405 ? -5.496 -17.549 -19.346 1.00 88.81 405 ALA A CA 1
ATOM 2993 C C . ALA A 1 405 ? -6.406 -18.760 -19.058 1.00 88.81 405 ALA A C 1
ATOM 2995 O O . ALA A 1 405 ? -7.547 -18.791 -19.522 1.00 88.81 405 ALA A O 1
ATOM 2996 N N . GLU A 1 406 ? -5.919 -19.760 -18.320 1.00 78.19 406 GLU A N 1
ATOM 2997 C CA . GLU A 1 406 ? -6.649 -21.006 -18.062 1.00 78.19 406 GLU A CA 1
ATOM 2998 C C . GLU A 1 406 ? -7.643 -20.848 -16.907 1.00 78.19 406 GLU A C 1
ATOM 3000 O O . GLU A 1 406 ? -8.793 -21.269 -17.033 1.00 78.19 406 GLU A O 1
ATOM 3005 N N . LYS A 1 407 ? -7.266 -20.144 -15.829 1.00 65.69 407 LYS A N 1
ATOM 3006 C CA . LYS A 1 407 ? -8.174 -19.868 -14.700 1.00 65.69 407 LYS A CA 1
ATOM 3007 C C . LYS A 1 407 ? -9.355 -18.967 -15.078 1.00 65.69 407 LYS A C 1
ATOM 3009 O O . LYS A 1 407 ? -10.478 -19.242 -14.669 1.00 65.69 407 LYS A O 1
ATOM 3014 N N . GLY A 1 408 ? -9.149 -17.968 -15.942 1.00 56.19 408 GLY A N 1
ATOM 3015 C CA . GLY A 1 408 ? -10.227 -17.070 -16.389 1.00 56.19 408 GLY A CA 1
ATOM 3016 C C . GLY A 1 408 ? -11.329 -17.744 -17.225 1.00 56.19 408 GLY A C 1
ATOM 3017 O O . GLY A 1 408 ? -12.393 -17.157 -17.425 1.00 56.19 408 GLY A O 1
ATOM 3018 N N . LYS A 1 409 ? -11.103 -18.971 -17.724 1.00 50.91 409 LYS A N 1
ATOM 3019 C CA . LYS A 1 409 ? -12.133 -19.766 -18.415 1.00 50.91 409 LYS A CA 1
ATOM 3020 C C . LYS A 1 409 ? -13.075 -20.485 -17.444 1.00 50.91 409 LYS A C 1
ATOM 3022 O O . LYS A 1 409 ? -14.236 -20.660 -17.796 1.00 50.91 409 LYS A O 1
ATOM 3027 N N . GLY A 1 410 ? -12.610 -20.848 -16.244 1.00 44.44 410 GLY A N 1
ATOM 3028 C CA . GLY A 1 410 ? -13.417 -21.552 -15.238 1.00 44.44 410 GLY A CA 1
ATOM 3029 C C . GLY A 1 410 ? -14.519 -20.690 -14.612 1.00 44.44 410 GLY A C 1
ATOM 3030 O O . GLY A 1 410 ? -15.603 -21.192 -14.338 1.00 44.44 410 GLY A O 1
ATOM 3031 N N . GLU A 1 411 ? -14.287 -19.382 -14.464 1.00 45.72 411 GLU A N 1
ATOM 3032 C CA . GLU A 1 411 ? -15.274 -18.433 -13.912 1.00 45.72 411 GLU A CA 1
ATOM 3033 C C . GLU A 1 411 ? -16.337 -17.981 -14.926 1.00 45.72 411 GLU A C 1
ATOM 3035 O O . GLU A 1 411 ? -17.409 -17.525 -14.541 1.00 45.72 411 GLU A O 1
ATOM 3040 N N . ARG A 1 412 ? -16.081 -18.100 -16.238 1.00 40.12 412 ARG A N 1
ATOM 3041 C CA . ARG A 1 412 ? -17.060 -17.702 -17.269 1.00 40.12 412 ARG A CA 1
ATOM 3042 C C . ARG A 1 412 ? -18.099 -18.776 -17.572 1.00 40.12 412 ARG A C 1
ATOM 3044 O O . ARG A 1 412 ? -19.144 -18.450 -18.122 1.00 40.12 412 ARG A O 1
ATOM 3051 N N . THR A 1 413 ? -17.838 -20.035 -17.227 1.00 34.34 413 THR A N 1
ATOM 3052 C CA . THR A 1 413 ? -18.778 -21.139 -17.471 1.00 34.34 413 THR A CA 1
ATOM 3053 C C . THR A 1 413 ? -19.851 -21.286 -16.391 1.00 34.34 413 THR A C 1
ATOM 3055 O O . THR A 1 413 ? -20.838 -21.964 -16.641 1.00 34.34 413 THR A O 1
ATOM 3058 N N . SER A 1 414 ? -19.704 -20.651 -15.223 1.00 37.53 414 SER A N 1
ATOM 3059 C CA . SER A 1 414 ? -20.658 -20.761 -14.105 1.00 37.53 414 SER A CA 1
ATOM 3060 C C . SER A 1 414 ? -21.734 -19.667 -14.057 1.00 37.53 414 SER A C 1
ATOM 3062 O O . SER A 1 414 ? -22.640 -19.767 -13.242 1.00 37.53 414 SER A O 1
ATOM 3064 N N . ASN A 1 415 ? -21.670 -18.649 -14.924 1.00 35.91 415 ASN A N 1
ATOM 3065 C CA . ASN A 1 415 ? -22.594 -17.500 -14.907 1.00 35.91 415 ASN A CA 1
ATOM 3066 C C . ASN A 1 415 ? -23.468 -17.374 -16.170 1.00 35.91 415 ASN A C 1
ATOM 3068 O O . ASN A 1 415 ? -24.025 -16.313 -16.438 1.00 35.91 415 ASN A O 1
ATOM 3072 N N . ALA A 1 416 ? -23.584 -18.445 -16.957 1.00 31.20 416 ALA A N 1
ATOM 3073 C CA . ALA A 1 416 ? -24.422 -18.490 -18.156 1.00 31.20 416 ALA A CA 1
ATOM 3074 C C . ALA A 1 416 ? -25.712 -19.303 -17.931 1.00 31.20 416 ALA A C 1
ATOM 3076 O O . ALA A 1 416 ? -26.088 -20.098 -18.787 1.00 31.20 416 ALA A O 1
ATOM 3077 N N . GLU A 1 417 ? -26.382 -19.120 -16.789 1.00 29.88 417 GLU A N 1
ATOM 3078 C CA . GLU A 1 417 ? -27.788 -19.515 -16.638 1.00 29.88 417 GLU A CA 1
ATOM 3079 C C . GLU A 1 417 ? -28.676 -18.271 -16.770 1.00 29.88 417 GLU A C 1
ATOM 3081 O O . GLU A 1 417 ? -28.559 -17.294 -16.029 1.00 29.88 417 GLU A O 1
ATOM 3086 N N . GLU A 1 418 ? -29.508 -18.307 -17.808 1.00 31.17 418 GLU A N 1
ATOM 3087 C CA . GLU A 1 418 ? -30.386 -17.252 -18.306 1.00 31.17 418 GLU A CA 1
ATOM 3088 C C . GLU A 1 418 ? -31.322 -16.698 -17.221 1.00 31.17 418 GLU A C 1
ATOM 3090 O O . GLU A 1 418 ? -32.183 -17.402 -16.697 1.00 31.17 418 GLU A O 1
ATOM 3095 N N . TRP A 1 419 ? -31.216 -15.398 -16.933 1.00 26.75 419 TRP A N 1
ATOM 3096 C CA . TRP A 1 419 ? -32.246 -14.664 -16.197 1.00 26.75 419 TRP A CA 1
ATOM 3097 C C . TRP A 1 419 ? -33.152 -13.922 -17.179 1.00 26.75 419 TRP A C 1
ATOM 3099 O O . TRP A 1 419 ? -32.768 -12.921 -17.784 1.00 26.75 419 TRP A O 1
ATOM 3109 N N . HIS A 1 420 ? -34.374 -14.431 -17.332 1.00 29.25 420 HIS A N 1
ATOM 3110 C CA . HIS A 1 420 ? -35.463 -13.753 -18.022 1.00 29.25 420 HIS A CA 1
ATOM 3111 C C . HIS A 1 420 ? -35.957 -12.548 -17.206 1.00 29.25 420 HIS A C 1
ATOM 3113 O O . HIS A 1 420 ? -36.409 -12.689 -16.069 1.00 29.25 420 HIS A O 1
ATOM 3119 N N . GLU A 1 421 ? -35.925 -11.361 -17.815 1.00 27.58 421 GLU A N 1
ATOM 3120 C CA . GLU A 1 421 ? -36.579 -10.156 -17.306 1.00 27.58 421 GLU A CA 1
ATOM 3121 C C . GLU A 1 421 ? -38.101 -10.351 -17.243 1.00 27.58 421 GLU A C 1
ATOM 3123 O O . GLU A 1 421 ? -38.752 -10.614 -18.254 1.00 27.58 421 GLU A O 1
ATOM 3128 N N . THR A 1 422 ? -38.694 -10.154 -16.064 1.00 28.84 422 THR A N 1
ATOM 3129 C CA . THR A 1 422 ? -40.123 -9.838 -15.946 1.00 28.84 422 THR A CA 1
ATOM 3130 C C . THR A 1 422 ? -40.257 -8.468 -15.296 1.00 28.84 422 THR A C 1
ATOM 3132 O O . THR A 1 422 ? -40.053 -8.299 -14.096 1.00 28.84 422 THR A O 1
ATOM 3135 N N . MET A 1 423 ? -40.581 -7.480 -16.124 1.00 26.88 423 MET A N 1
ATOM 3136 C CA . MET A 1 423 ? -40.955 -6.129 -15.721 1.00 26.88 423 MET A CA 1
ATOM 3137 C C . MET A 1 423 ? -42.379 -6.133 -15.154 1.00 26.88 423 MET A C 1
ATOM 3139 O O . MET A 1 423 ? -43.315 -6.552 -15.834 1.00 26.88 423 MET A O 1
ATOM 3143 N N . ALA A 1 424 ? -42.561 -5.601 -13.947 1.00 25.80 424 ALA A N 1
ATOM 3144 C CA . ALA A 1 424 ? -43.854 -5.109 -13.485 1.00 25.80 424 ALA A CA 1
ATOM 3145 C C . ALA A 1 424 ? -43.649 -3.837 -12.652 1.00 25.80 424 ALA A C 1
ATOM 3147 O O . ALA A 1 424 ? -43.240 -3.873 -11.493 1.00 25.80 424 ALA A O 1
ATOM 3148 N N . GLU A 1 425 ? -43.927 -2.697 -13.283 1.00 27.73 425 GLU A N 1
ATOM 3149 C CA . GLU A 1 425 ? -44.094 -1.400 -12.636 1.00 27.73 425 GLU A CA 1
ATOM 3150 C C . GLU A 1 425 ? -45.349 -1.411 -11.753 1.00 27.73 425 GLU A C 1
ATOM 3152 O O . GLU A 1 425 ? -46.430 -1.725 -12.248 1.00 27.73 425 GLU A O 1
ATOM 3157 N N . GLN A 1 426 ? -45.258 -0.953 -10.499 1.00 28.50 426 GLN A N 1
ATOM 3158 C CA . GLN A 1 426 ? -46.402 -0.326 -9.826 1.00 28.50 426 GLN A CA 1
ATOM 3159 C C . GLN A 1 426 ? -45.973 0.913 -9.026 1.00 28.50 426 GLN A C 1
ATOM 3161 O O . GLN A 1 426 ? -45.119 0.876 -8.143 1.00 28.50 426 GLN A O 1
ATOM 3166 N N . ARG A 1 427 ? -46.588 2.036 -9.413 1.00 27.05 427 ARG A N 1
ATOM 3167 C CA . ARG A 1 427 ? -46.531 3.378 -8.816 1.00 27.05 427 ARG A CA 1
ATOM 3168 C C . ARG A 1 427 ? -47.239 3.438 -7.446 1.00 27.05 427 ARG A C 1
ATOM 3170 O O . ARG A 1 427 ? -47.998 2.533 -7.115 1.00 27.05 427 ARG A O 1
ATOM 3177 N N . PRO A 1 428 ? -47.022 4.511 -6.656 1.00 30.39 428 PRO A N 1
ATOM 3178 C CA . PRO A 1 428 ? -47.273 4.513 -5.219 1.00 30.39 428 PRO A CA 1
ATOM 3179 C C . PRO A 1 428 ? -48.717 4.884 -4.867 1.00 30.39 428 PRO A C 1
ATOM 3181 O O . PRO A 1 428 ? -49.268 5.841 -5.412 1.00 30.39 428 PRO A O 1
ATOM 3184 N N . SER A 1 429 ? -49.298 4.189 -3.888 1.00 27.06 429 SER A N 1
ATOM 3185 C CA . SER A 1 429 ? -50.555 4.582 -3.251 1.00 27.06 429 SER A CA 1
ATOM 3186 C C . SER A 1 429 ? -50.310 5.161 -1.861 1.00 27.06 429 SER A C 1
ATOM 3188 O O . SER A 1 429 ? -49.661 4.570 -0.999 1.00 27.06 429 SER A O 1
ATOM 3190 N N . THR A 1 430 ? -50.856 6.353 -1.682 1.00 31.83 430 THR A N 1
ATOM 3191 C CA . THR A 1 430 ? -50.994 7.116 -0.449 1.00 31.83 430 THR A CA 1
ATOM 3192 C C . THR A 1 430 ? -51.892 6.362 0.528 1.00 31.83 430 THR A C 1
ATOM 3194 O O . THR A 1 430 ? -53.019 6.057 0.164 1.00 31.83 430 THR A O 1
ATOM 3197 N N . GLU A 1 431 ? -51.462 6.136 1.770 1.00 27.67 431 GLU A N 1
ATOM 3198 C CA . GLU A 1 431 ? -52.405 6.051 2.889 1.00 27.67 431 GLU A CA 1
ATOM 3199 C C . GLU A 1 431 ? -51.722 6.314 4.235 1.00 27.67 431 GLU A C 1
ATOM 3201 O O . GLU A 1 431 ? -50.755 5.672 4.641 1.00 27.67 431 GLU A O 1
ATOM 3206 N N . VAL A 1 432 ? -52.248 7.327 4.919 1.00 33.94 432 VAL A N 1
ATOM 3207 C CA . VAL A 1 432 ? -51.917 7.711 6.285 1.00 33.94 432 VAL A CA 1
ATOM 3208 C C . VAL A 1 432 ? -52.711 6.818 7.230 1.00 33.94 432 VAL A C 1
ATOM 3210 O O . VAL A 1 432 ? -53.937 6.899 7.249 1.00 33.94 432 VAL A O 1
ATOM 3213 N N . ARG A 1 433 ? -52.030 6.062 8.099 1.00 29.80 433 ARG A N 1
ATOM 3214 C CA . ARG A 1 433 ? -52.585 5.626 9.391 1.00 29.80 433 ARG A CA 1
ATOM 3215 C C . ARG A 1 433 ? -51.524 5.684 10.488 1.00 29.80 433 ARG A C 1
ATOM 3217 O O . ARG A 1 433 ? -50.482 5.045 10.414 1.00 29.80 433 ARG A O 1
ATOM 3224 N N . ARG A 1 434 ? -51.827 6.479 11.518 1.00 32.28 434 ARG A N 1
ATOM 3225 C CA . ARG A 1 434 ? -51.195 6.457 12.844 1.00 32.28 434 ARG A CA 1
ATOM 3226 C C . ARG A 1 434 ? -51.628 5.193 13.589 1.00 32.28 434 ARG A C 1
ATOM 3228 O O . ARG A 1 434 ? -52.828 4.945 13.640 1.00 32.28 434 ARG A O 1
ATOM 3235 N N . SER A 1 435 ? -50.691 4.503 14.242 1.00 26.39 435 SER A N 1
ATOM 3236 C CA . SER A 1 435 ? -50.799 4.069 15.649 1.00 26.39 435 SER A CA 1
ATOM 3237 C C . SER A 1 435 ? -49.620 3.182 16.075 1.00 26.39 435 SER A C 1
ATOM 3239 O O . SER A 1 435 ? -49.228 2.278 15.346 1.00 26.39 435 SER A O 1
ATOM 3241 N N . SER A 1 436 ? -49.198 3.427 17.320 1.00 28.36 436 SER A N 1
ATOM 3242 C CA . SER A 1 436 ? -48.467 2.594 18.291 1.00 28.36 436 SER A CA 1
ATOM 3243 C C . SER A 1 436 ? -46.984 2.282 18.081 1.00 28.36 436 SER A C 1
ATOM 3245 O O . SER A 1 436 ? -46.584 1.535 17.192 1.00 28.36 436 SER A O 1
ATOM 3247 N N . ASP A 1 437 ? -46.220 2.829 19.032 1.00 37.16 437 ASP A N 1
ATOM 3248 C CA . ASP A 1 437 ? -44.878 2.465 19.465 1.00 37.16 437 ASP A CA 1
ATOM 3249 C C . ASP A 1 437 ? -44.627 0.954 19.453 1.00 37.16 437 ASP A C 1
ATOM 3251 O O . ASP A 1 437 ? -45.179 0.194 20.248 1.00 37.16 437 ASP A O 1
ATOM 3255 N N . ALA A 1 438 ? -43.702 0.546 18.594 1.00 31.91 438 ALA A N 1
ATOM 3256 C CA . ALA A 1 438 ? -42.857 -0.606 18.835 1.00 31.91 438 ALA A CA 1
ATOM 3257 C C . ALA A 1 438 ? -41.421 -0.085 18.836 1.00 31.91 438 ALA A C 1
ATOM 3259 O O . ALA A 1 438 ? -40.968 0.499 17.846 1.00 31.91 438 ALA A O 1
ATOM 3260 N N . THR A 1 439 ? -40.720 -0.253 19.956 1.00 41.59 439 THR A N 1
ATOM 3261 C CA . THR A 1 439 ? -39.303 0.081 20.095 1.00 41.59 439 THR A CA 1
ATOM 3262 C C . THR A 1 439 ? -38.528 -0.683 19.027 1.00 41.59 439 THR A C 1
ATOM 3264 O O . THR A 1 439 ? -38.295 -1.885 19.154 1.00 41.59 439 THR A O 1
ATOM 3267 N N . ARG A 1 440 ? -38.173 -0.007 17.926 1.00 41.34 440 ARG A N 1
ATOM 3268 C CA . ARG A 1 440 ? -37.301 -0.593 16.908 1.00 41.34 440 ARG A CA 1
ATOM 3269 C C . ARG A 1 440 ? -35.979 -0.950 17.588 1.00 41.34 440 ARG A C 1
ATOM 3271 O O . ARG A 1 440 ? -35.394 -0.068 18.221 1.00 41.34 440 ARG A O 1
ATOM 3278 N N . PRO A 1 441 ? -35.492 -2.196 17.467 1.00 53.88 441 PRO A N 1
ATOM 3279 C CA . PRO A 1 441 ? -34.162 -2.523 17.952 1.00 53.88 441 PRO A CA 1
ATOM 3280 C C . PRO A 1 441 ? -33.144 -1.615 17.256 1.00 53.88 441 PRO A C 1
ATOM 3282 O O . PRO A 1 441 ? -33.259 -1.353 16.056 1.00 53.88 441 PRO A O 1
ATOM 3285 N N . ALA A 1 442 ? -32.177 -1.100 18.020 1.00 56.69 442 ALA A N 1
ATOM 3286 C CA . ALA A 1 442 ? -31.166 -0.192 17.492 1.00 56.69 442 ALA A CA 1
ATOM 3287 C C . ALA A 1 442 ? -30.436 -0.836 16.303 1.00 56.69 442 ALA A C 1
ATOM 3289 O O . ALA A 1 442 ? -29.869 -1.920 16.435 1.00 56.69 442 ALA A O 1
ATOM 3290 N N . GLY A 1 443 ? -30.448 -0.183 15.148 1.00 66.44 443 GLY A N 1
ATOM 3291 C CA . GLY A 1 443 ? -29.790 -0.683 13.945 1.00 66.44 443 GLY A CA 1
ATOM 3292 C C . GLY A 1 443 ? -28.460 0.014 13.693 1.00 66.44 443 GLY A C 1
ATOM 3293 O O . GLY A 1 443 ? -28.234 1.133 14.163 1.00 66.44 443 GLY A O 1
ATOM 3294 N N . THR A 1 444 ? -27.592 -0.651 12.936 1.00 71.31 444 THR A N 1
ATOM 3295 C CA . THR A 1 444 ? -26.391 -0.057 12.348 1.00 71.31 444 THR A CA 1
ATOM 3296 C C . THR A 1 444 ? -26.613 0.130 10.851 1.00 71.31 444 THR A C 1
ATOM 3298 O O . THR A 1 444 ? -26.977 -0.802 10.139 1.00 71.31 444 THR A O 1
ATOM 3301 N N . TRP A 1 445 ? -26.415 1.352 10.364 1.00 81.19 445 TRP A N 1
ATOM 3302 C CA . TRP A 1 445 ? -26.672 1.717 8.965 1.00 81.19 445 TRP A CA 1
ATOM 3303 C C . TRP A 1 445 ? -25.501 2.530 8.417 1.00 81.19 445 TRP A C 1
ATOM 3305 O O . TRP A 1 445 ? -24.834 3.234 9.180 1.00 81.19 445 TRP A O 1
ATOM 3315 N N . ARG A 1 446 ? -25.252 2.478 7.100 1.00 79.19 446 ARG A N 1
ATOM 3316 C CA . ARG A 1 446 ? -24.323 3.426 6.465 1.00 79.19 446 ARG A CA 1
ATOM 3317 C C . ARG A 1 446 ? -24.886 4.836 6.601 1.00 79.19 446 ARG A C 1
ATOM 3319 O O . ARG A 1 446 ? -26.055 5.072 6.306 1.00 79.19 446 ARG A O 1
ATOM 3326 N N . ALA A 1 447 ? -24.051 5.768 7.046 1.00 66.00 447 ALA A N 1
ATOM 3327 C CA . ALA A 1 447 ? -24.457 7.159 7.126 1.00 66.00 447 ALA A CA 1
ATOM 3328 C C . ALA A 1 447 ? -24.513 7.759 5.713 1.00 66.00 447 ALA A C 1
ATOM 3330 O O . ALA A 1 447 ? -23.561 7.629 4.943 1.00 66.00 447 ALA A O 1
ATOM 3331 N N . HIS A 1 448 ? -25.596 8.468 5.396 1.00 65.19 448 HIS A N 1
ATOM 3332 C CA . HIS A 1 448 ? -25.584 9.422 4.292 1.00 65.19 448 HIS A CA 1
ATOM 3333 C C . HIS A 1 448 ? -24.789 10.648 4.759 1.00 65.19 448 HIS A C 1
ATOM 3335 O O . HIS A 1 448 ? -25.252 11.401 5.627 1.00 65.19 448 HIS A O 1
ATOM 3341 N N . VAL A 1 449 ? -23.559 10.760 4.257 1.00 54.50 449 VAL A N 1
ATOM 3342 C CA . VAL A 1 449 ? -22.619 11.860 4.515 1.00 54.50 449 VAL A CA 1
ATOM 3343 C C . VAL A 1 449 ? -22.550 12.763 3.303 1.00 54.50 449 VAL A C 1
ATOM 3345 O O . VAL A 1 449 ? -22.405 12.209 2.189 1.00 54.50 449 VAL A O 1
#

Sequence (449 aa):
MAPRRGPTDSGGPTTGSHRHTGTFYEGYGGLVMEHMVSSAAVAHPRVPIVKPALRRGWRDRNTVQFGMTPAHAMTLGPLDPATASFLDLLNGTRGLELLREEGRRMDLPDGHVDALVERLAGAGLVDDAKGGGPAADTLRGKKEVLDRLRPDLASLSLTASEPGEAIALLAARRSLRVQVRGAGRVGAVLASLLSGAGIGEVDVRDVGRVERGDVAPGGLPAESVGDRRDEAARRAVRRAAPDRPPRRTPRTPFDSEDAGLSLVVLAPRDDIDVHAPVPSAAEPLITSGIPHLYAGVVEATGVVGPLVLPGETACAGCLQEARVDRDQAWPRLVTQWRSGRPRRERPCDLTLATTVAGLAAAHALAFLDGRLPSSAGARWEVSLPALTWHARPVWGHPACPCGAAEKGKGERTSNAEEWHETMAEQRPSTEVRRSSDATRPAGTWRAHV

Mean predicted aligned error: 11.51 Å

Secondary structure (DSSP, 8-state):
--------------------------SS-S-S-TT----------SSEEE-TTS-EEESSSS-EEE-SSTTT-EEEE---HHHHHHGGG-BSS--HHHHHHHHHHTTPPTTHHHHHHHHHHHTT-EEETT-SHHHHHHHHT-HHHHHHHHHHHHHHHTT--STTHHHHHHHHHTT-EEEEE--SHHHHHHHHHHHHTT-SEEEEE--SB--GGGB-TTSB-GGGTTSBHHHHHHHHHHHH-SSPPPPPPPPPTTS-TTTT-SEEEE--S-HHHHHS--GGGTHHHHHTT--EEEEEEETTEEEEEEEE-TTTS--HHHHHHHHHHH-TTHHHHHHHHHHSPPPSS----HHHHHHHHHHHHHHHHHHHTT---TTBTEEEEEETTT--EEEEE-PPPTT-TTSHHHHHHHTTSSS-S----------------------PPPEEEE---

Solvent-accessible surface area (backbone atoms only — not comparable to full-atom values): 25395 Å² total; per-residue (Å²): 135,87,89,89,80,86,82,90,85,91,82,84,83,92,76,89,79,81,87,77,87,71,93,81,90,82,87,88,86,81,82,91,61,94,84,72,74,68,87,69,72,78,64,75,48,62,16,34,16,52,44,82,70,42,52,74,48,70,79,54,97,33,31,40,32,36,34,85,46,64,92,64,16,31,30,43,31,63,42,55,72,59,60,57,58,50,57,69,62,33,66,38,83,41,39,59,71,59,49,47,53,51,34,54,76,60,72,46,61,90,65,46,60,60,55,48,52,51,52,34,31,78,67,38,47,31,30,16,69,74,37,34,52,73,58,18,53,55,44,66,72,37,55,72,42,44,64,72,41,40,68,59,43,39,54,37,42,74,74,32,57,54,35,13,41,28,50,25,46,55,36,49,31,42,75,37,26,36,38,29,41,20,54,32,48,30,24,20,25,21,44,13,49,42,16,42,75,37,36,23,39,66,48,53,46,50,83,62,54,31,46,83,88,30,50,31,89,71,20,35,54,75,89,42,52,70,37,51,29,28,62,45,34,45,50,33,23,60,70,36,27,63,61,82,59,74,86,72,77,85,76,62,92,82,61,58,94,70,66,81,49,67,34,36,36,44,15,50,79,44,40,60,46,48,72,59,44,60,42,75,82,45,42,70,36,46,77,67,58,38,33,32,31,35,33,28,43,30,60,63,33,28,31,29,33,34,29,21,38,54,42,62,25,18,44,50,46,13,54,49,52,61,40,39,76,74,34,81,60,44,66,62,49,55,51,51,62,72,71,44,80,83,70,96,72,78,55,58,52,70,67,55,26,48,52,33,17,50,53,41,35,52,39,50,49,37,42,75,66,77,38,88,34,84,27,56,28,10,30,34,37,30,36,70,91,77,65,57,79,43,80,40,79,41,60,39,30,85,89,33,91,57,43,14,36,62,57,64,53,64,67,62,70,77,70,77,72,88,80,81,87,80,90,78,90,80,84,90,82,90,80,92,78,90,82,80,94,69,88,68,76,59,43,79,45,78,38,92,108

InterPro domains:
  IPR000594 THIF-type NAD/FAD binding fold [PF00899] (174-401)
  IPR022291 Bacteriocin biosynthesis, cyclodehydratase domain [TIGR03882] (291-413)
  IPR035985 Ubiquitin-activating enzyme-like [SSF69572] (173-402)

Radius of gyration: 27.9 Å; Cα contacts (8 Å, |Δi|>4): 740; chains: 1; bounding box: 81×80×79 Å

pLDDT: mean 82.04, std 23.94, range [24.75, 98.81]

Nearest PDB structures (foldseek):
  3h9g-assembly2_D  TM=7.439E-01  e=8.655E-15  Escherichia coli
  5ff5-assembly1_A  TM=7.168E-01  e=7.497E-13  Pantoea agglomerans
  5ff5-assembly1_B  TM=7.212E-01  e=1.309E-11  Pantoea agglomerans
  6cwz-assembly1_C  TM=6.867E-01  e=1.040E-07  Homo sapiens
  1y8q-assembly1_A  TM=6.724E-01  e=9.274E-08  Homo sapiens